Protein AF-A0A8S9YHV4-F1 (afdb_monomer_lite)

Organism: NCBI:txid59628

Secondary structure (DSSP, 8-state):
----TTSSSHHHHHHHHHHHHHHHHHHHHHHHHHHHHHHHHHHHHHHHHTTS----------------PPPPPP--TTS-----PPPPPP-----------PPPPP-------S------PPTTSS--HHHHHHHHHHHHHHHHHHHHHHHHHHHHHHHHHHHHHHHHHHHHHHHHHHHHHHHHHHHHHHHHHHHHHHHHHHHHHHHHHHHHHHHHHHHHHHHHHHHHHHHHHHHHHTT-S--HHHHHIIIIIHHHHHHHHHHHHHHHHHHHHHHHHHHHHHHHHHHHHHHHHHHHHHHHHHHHHHHHHHHHHHHHHHHHHHHHHHHHHHHHHHHHHHHHHHHHHHHHHHHHHHHHHHHHHHHHHHHHTTTTSSS-----

Radius of gyration: 116.45 Å; chains: 1; bounding box: 191×91×356 Å

Foldseek 3Di:
DDDDPPCPDPVNVVVVVVVLVVVLVVVLVVVLVVVVVVVVVVVVVVVVCVVVDDDDDDDDDDDDDDDDDDDDDDDPPPPDDDDPDDDDDDDDDDDDDDDDDDDPDPPDDDDDDDDDDDDDDDPPNPDDPVVVCVVVVCVVVVVVVVVVVVVVVVVSVVSSVVSVVVSVVVVVVVVVVVVVVVVVVVVVVVVVVVVVVVVVVVVVVVVVVVVVVVVVVVVCCVVVVVVVVVVVVVCVVVVVDDDPVVVCCVPVPPVVVVVVVVVVVVVVVVVVVVVVVVVVVVVVVVVVVVVVVVVVVVVVVCCVVVVVVVVVVVVVVVVVVVVVVVVVVVVVVVVVVVVVVVVVVVVVVVVVVVVVVVVVVVVVVVVVVVPPPVPDDDDD

Sequence (380 aa):
MTAASGEDGPAHYEAVSRRRYLQLTSRCAELRETMAKQRAATARKFTQDRRAGDMKGQLIGPGSSAFARSSVHVQTGLFLEELTEQIEQDDFATQTDYFLDRPPTPLYVPAKTGMDVETQIYENDLFDFELEVQPILEVLVGKTVEQALLEVMEEEELADLRCQQEVLQEIHNADLAEVARLEDRNRRYEEEKQRRRIQYEAAAKLAKETADKIAAKAFTKAYLSPLLKSTYQQLLERGYFYDSVEHDIEENFLEPLLEGVLDCMAQERRARILIDGLIREAVTLRHYEFRELGRSICENACLKQTVPVLRGEVAHYVIDRATRLALSRLELAASGTKEIRGVASAEIINDVMDEVALEVQAQKEAEEAAENAENTDEEF

Structure (mmCIF, N/CA/C/O backbone):
data_AF-A0A8S9YHV4-F1
#
_entry.id   AF-A0A8S9YHV4-F1
#
loop_
_atom_site.group_PDB
_atom_site.id
_atom_site.type_symbol
_atom_site.label_atom_id
_atom_site.label_alt_id
_atom_site.label_comp_id
_atom_site.label_asym_id
_atom_site.label_entity_id
_atom_site.label_seq_id
_atom_site.pdbx_PDB_ins_code
_atom_site.Cartn_x
_atom_site.Cartn_y
_atom_site.Cartn_z
_atom_site.occupancy
_atom_site.B_iso_or_equiv
_atom_site.auth_seq_id
_atom_site.auth_comp_id
_atom_site.auth_asym_id
_atom_site.auth_atom_id
_atom_site.pdbx_PDB_model_num
ATOM 1 N N . MET A 1 1 ? -57.788 4.871 74.706 1.00 37.06 1 MET A N 1
ATOM 2 C CA . MET A 1 1 ? -56.469 5.441 74.360 1.00 37.06 1 MET A CA 1
ATOM 3 C C . MET A 1 1 ? -56.584 6.019 72.961 1.00 37.06 1 MET A C 1
ATOM 5 O O . MET A 1 1 ? -56.855 5.275 72.034 1.00 37.06 1 MET A O 1
ATOM 9 N N . THR A 1 2 ? -56.542 7.342 72.834 1.00 40.59 2 THR A N 1
ATOM 10 C CA . THR A 1 2 ? -56.752 8.077 71.578 1.00 40.59 2 THR A CA 1
ATOM 11 C C . THR A 1 2 ? -55.443 8.152 70.794 1.00 40.59 2 THR A C 1
ATOM 13 O O . THR A 1 2 ? -54.511 8.818 71.244 1.00 40.59 2 THR A O 1
ATOM 16 N N . ALA A 1 3 ? -55.366 7.456 69.658 1.00 40.59 3 ALA A N 1
ATOM 17 C CA . ALA A 1 3 ? -54.259 7.570 68.712 1.00 40.59 3 ALA A CA 1
ATOM 18 C C . ALA A 1 3 ? -54.272 8.956 68.040 1.00 40.59 3 ALA A C 1
ATOM 20 O O . ALA A 1 3 ? -55.337 9.512 67.760 1.00 40.59 3 ALA A O 1
ATOM 21 N N . ALA A 1 4 ? -53.089 9.536 67.842 1.00 47.00 4 ALA A N 1
ATOM 22 C CA . ALA A 1 4 ? -52.909 10.863 67.267 1.00 47.00 4 ALA A CA 1
ATOM 23 C C . ALA A 1 4 ? -53.329 10.871 65.786 1.00 47.00 4 ALA A C 1
ATOM 25 O O . ALA A 1 4 ? -52.739 10.201 64.948 1.00 47.00 4 ALA A O 1
ATOM 26 N N . SER A 1 5 ? -54.349 11.662 65.463 1.00 53.75 5 SER A N 1
ATOM 27 C CA . SER A 1 5 ? -55.036 11.727 64.167 1.00 53.75 5 SER A CA 1
ATOM 28 C C . SER A 1 5 ? -54.259 12.482 63.071 1.00 53.75 5 SER A C 1
ATOM 30 O O . SER A 1 5 ? -54.819 13.357 62.408 1.00 53.75 5 SER A O 1
ATOM 32 N N . GLY A 1 6 ? -52.962 12.205 62.916 1.00 55.69 6 GLY A N 1
ATOM 33 C CA . GLY A 1 6 ? -52.086 12.869 61.939 1.00 55.69 6 GLY A CA 1
ATOM 34 C C . GLY A 1 6 ? -51.401 11.943 60.930 1.00 55.69 6 GLY A C 1
ATOM 35 O O . GLY A 1 6 ? -50.958 12.427 59.891 1.00 55.69 6 GLY A O 1
ATOM 36 N N . GLU A 1 7 ? -51.327 10.637 61.201 1.00 56.41 7 GLU A N 1
ATOM 37 C CA . GLU A 1 7 ? -50.493 9.693 60.432 1.00 56.41 7 GLU A CA 1
ATOM 38 C C . GLU A 1 7 ? -51.290 8.795 59.460 1.00 56.41 7 GLU A C 1
ATOM 40 O O . GLU A 1 7 ? -50.716 8.227 58.533 1.00 56.41 7 GLU A O 1
ATOM 45 N N . ASP A 1 8 ? -52.623 8.753 59.569 1.00 58.62 8 ASP A N 1
ATOM 46 C CA . ASP A 1 8 ? -53.464 7.771 58.855 1.00 58.62 8 ASP A CA 1
ATOM 47 C C . ASP A 1 8 ? -54.165 8.309 57.588 1.00 58.62 8 ASP A C 1
ATOM 49 O O . ASP A 1 8 ? -55.053 7.670 57.024 1.00 58.62 8 ASP A O 1
ATOM 53 N N . GLY A 1 9 ? -53.800 9.507 57.117 1.00 68.69 9 GLY A N 1
ATOM 54 C CA . GLY A 1 9 ? -54.418 10.124 55.936 1.00 68.69 9 GLY A CA 1
ATOM 55 C C . GLY A 1 9 ? -53.818 9.648 54.598 1.00 68.69 9 GLY A C 1
ATOM 56 O O . GLY A 1 9 ? -52.615 9.398 54.527 1.00 68.69 9 GLY A O 1
ATOM 57 N N . PRO A 1 10 ? -54.585 9.626 53.485 1.00 69.31 10 PRO A N 1
ATOM 58 C CA . PRO A 1 10 ? -54.074 9.260 52.152 1.00 69.31 10 PRO A CA 1
ATOM 59 C C . PRO A 1 10 ? -52.885 10.126 51.696 1.00 69.31 10 PRO A C 1
ATOM 61 O O . PRO A 1 10 ? -51.983 9.646 51.014 1.00 69.31 10 PRO A O 1
ATOM 64 N N . ALA A 1 11 ? -52.815 11.379 52.158 1.00 72.94 11 ALA A N 1
ATOM 65 C CA . ALA A 1 11 ? -51.679 12.268 51.919 1.00 72.94 11 ALA A CA 1
ATOM 66 C C . ALA A 1 11 ? -50.369 11.785 52.578 1.00 72.94 11 ALA A C 1
ATOM 68 O O . ALA A 1 11 ? -49.288 12.029 52.042 1.00 72.94 11 ALA A O 1
ATOM 69 N N . HIS A 1 12 ? -50.444 11.094 53.721 1.00 75.56 12 HIS A N 1
ATOM 70 C CA . HIS A 1 12 ? -49.275 10.520 54.388 1.00 75.56 12 HIS A CA 1
ATOM 71 C C . HIS A 1 12 ? -48.734 9.322 53.596 1.00 75.56 12 HIS A C 1
ATOM 73 O O . HIS A 1 12 ? -47.542 9.276 53.298 1.00 75.56 12 HIS A O 1
ATOM 79 N N . TYR A 1 13 ? -49.613 8.422 53.146 1.00 70.94 13 TYR A N 1
ATOM 80 C CA . TYR A 1 13 ? -49.236 7.293 52.288 1.00 70.94 13 TYR A CA 1
ATOM 81 C C . TYR A 1 13 ? -48.638 7.745 50.950 1.00 70.94 13 TYR A C 1
ATOM 83 O O . TYR A 1 13 ? -47.608 7.216 50.528 1.00 70.94 13 TYR A O 1
ATOM 91 N N . GLU A 1 14 ? -49.199 8.780 50.317 1.00 75.56 14 GLU A N 1
ATOM 92 C CA . GLU A 1 14 ? -48.593 9.384 49.125 1.00 75.56 14 GLU A CA 1
ATOM 93 C C . GLU A 1 14 ? -47.209 9.984 49.412 1.00 75.56 14 GLU A C 1
ATOM 95 O O . GLU A 1 14 ? -46.290 9.838 48.604 1.00 75.56 14 GLU A O 1
ATOM 100 N N . ALA A 1 15 ? -47.025 10.646 50.557 1.00 80.06 15 ALA A N 1
ATOM 101 C CA . ALA A 1 15 ? -45.735 11.217 50.936 1.00 80.06 15 ALA A CA 1
ATOM 102 C C . ALA A 1 15 ? -44.678 10.132 51.207 1.00 80.06 15 ALA A C 1
ATOM 104 O O . ALA A 1 15 ? -43.523 10.282 50.798 1.00 80.06 15 ALA A O 1
ATOM 105 N N . VAL A 1 16 ? -45.068 9.028 51.851 1.00 78.38 16 VAL A N 1
ATOM 106 C CA . VAL A 1 16 ? -44.212 7.857 52.088 1.00 78.38 16 VAL A CA 1
ATOM 107 C C . VAL A 1 16 ? -43.846 7.187 50.763 1.00 78.38 16 VAL A C 1
ATOM 109 O O . VAL A 1 16 ? -42.664 6.956 50.511 1.00 78.38 16 VAL A O 1
ATOM 112 N N . SER A 1 17 ? -44.820 6.967 49.877 1.00 75.56 17 SER A N 1
ATOM 113 C CA . SER A 1 17 ? -44.596 6.403 48.540 1.00 75.56 17 SER A CA 1
ATOM 114 C C . SER A 1 17 ? -43.649 7.272 47.702 1.00 75.56 17 SER A C 1
ATOM 116 O O . SER A 1 17 ? -42.672 6.772 47.145 1.00 75.56 17 SER A O 1
ATOM 118 N N . ARG A 1 18 ? -43.843 8.600 47.688 1.00 81.00 18 ARG A N 1
ATOM 119 C CA . ARG A 1 18 ? -42.929 9.527 46.995 1.00 81.00 18 ARG A CA 1
ATOM 120 C C . ARG A 1 18 ? -41.521 9.499 47.575 1.00 81.00 18 ARG A C 1
ATOM 122 O O . ARG A 1 18 ? -40.559 9.503 46.811 1.00 81.00 18 ARG A O 1
ATOM 129 N N . ARG A 1 19 ? -41.372 9.468 48.904 1.00 82.62 19 ARG A N 1
ATOM 130 C CA . ARG A 1 19 ? -40.050 9.335 49.542 1.00 82.62 19 ARG A CA 1
ATOM 131 C C . ARG A 1 19 ? -39.371 8.024 49.153 1.00 82.62 19 ARG A C 1
ATOM 133 O O . ARG A 1 19 ? -38.188 8.059 48.833 1.00 82.62 19 ARG A O 1
ATOM 140 N N . ARG A 1 20 ? -40.109 6.911 49.111 1.00 75.94 20 ARG A N 1
ATOM 141 C CA . ARG A 1 20 ? -39.585 5.613 48.655 1.00 75.94 20 ARG A CA 1
ATOM 142 C C . ARG A 1 20 ? -39.147 5.656 47.194 1.00 75.94 20 ARG A C 1
ATOM 144 O O . ARG A 1 20 ? -38.034 5.248 46.888 1.00 75.94 20 ARG A O 1
ATOM 151 N N . TYR A 1 21 ? -39.947 6.242 46.303 1.00 78.62 21 TYR A N 1
ATOM 152 C CA . TYR A 1 21 ? -39.560 6.410 44.898 1.00 78.62 21 TYR A CA 1
ATOM 153 C C . TYR A 1 21 ? -38.288 7.262 44.742 1.00 78.62 21 TYR A C 1
ATOM 155 O O . TYR A 1 21 ? -37.402 6.943 43.947 1.00 78.62 21 TYR A O 1
ATOM 163 N N . LEU A 1 22 ? -38.150 8.326 45.538 1.00 84.56 22 LEU A N 1
ATOM 164 C CA . LEU A 1 22 ? -36.938 9.151 45.566 1.00 84.56 22 LEU A CA 1
ATOM 165 C C . LEU A 1 22 ? -35.710 8.379 46.079 1.00 84.56 22 LEU A C 1
ATOM 167 O O . LEU A 1 22 ? -34.613 8.576 45.565 1.00 84.56 22 LEU A O 1
ATOM 171 N N . GLN A 1 23 ? -35.883 7.480 47.049 1.00 83.62 23 GLN A N 1
ATOM 172 C CA . GLN A 1 23 ? -34.806 6.608 47.535 1.00 83.62 23 GLN A CA 1
ATOM 173 C C . GLN A 1 23 ? -34.404 5.553 46.497 1.00 83.62 23 GLN A C 1
ATOM 175 O O . GLN A 1 23 ? -33.216 5.346 46.261 1.00 83.62 23 GLN A O 1
ATOM 180 N N . LEU A 1 24 ? -35.374 4.923 45.827 1.00 79.75 24 LEU A N 1
ATOM 181 C CA . LEU A 1 24 ? -35.107 3.945 44.768 1.00 79.75 24 LEU A CA 1
ATOM 182 C C . LEU A 1 24 ? -34.331 4.598 43.613 1.00 79.75 24 LEU A C 1
ATOM 184 O O . LEU A 1 24 ? -33.302 4.098 43.157 1.00 79.75 24 LEU A O 1
ATOM 188 N N . THR A 1 25 ? -34.777 5.782 43.190 1.00 81.50 25 THR A N 1
ATOM 189 C CA . THR A 1 25 ? -34.110 6.555 42.135 1.00 81.50 25 THR A CA 1
ATOM 190 C C . THR A 1 25 ? -32.723 7.047 42.554 1.00 81.50 25 THR A C 1
ATOM 192 O O . THR A 1 25 ? -31.808 7.005 41.726 1.00 81.50 25 THR A O 1
ATOM 195 N N . SER A 1 26 ? -32.514 7.439 43.819 1.00 86.31 26 SER A N 1
ATOM 196 C CA . SER A 1 26 ? -31.176 7.797 44.314 1.00 86.31 26 SER A CA 1
ATOM 197 C C . SER A 1 26 ? -30.235 6.593 44.314 1.00 86.31 26 SER A C 1
ATOM 199 O O . SER A 1 26 ? -29.110 6.703 43.829 1.00 86.31 26 SER A O 1
ATOM 201 N N . ARG A 1 27 ? -30.703 5.420 44.755 1.00 82.25 27 ARG A N 1
ATOM 202 C CA . ARG A 1 27 ? -29.920 4.175 44.758 1.00 82.25 27 ARG A CA 1
ATOM 203 C C . ARG A 1 27 ? -29.513 3.759 43.344 1.00 82.25 27 ARG A C 1
ATOM 205 O O . ARG A 1 27 ? -28.368 3.375 43.105 1.00 82.25 27 ARG A O 1
ATOM 212 N N . CYS A 1 28 ? -30.413 3.911 42.376 1.00 80.25 28 CYS A N 1
ATOM 213 C CA . CYS A 1 28 ? -30.104 3.653 40.971 1.00 80.25 28 CYS A CA 1
ATOM 214 C C . CYS A 1 28 ? -29.143 4.695 40.372 1.00 80.25 28 CYS A C 1
ATOM 216 O O . CYS A 1 28 ? -28.328 4.357 39.512 1.00 80.25 28 CYS A O 1
ATOM 218 N N . ALA A 1 29 ? -29.159 5.946 40.843 1.00 84.31 29 ALA A N 1
ATOM 219 C CA . ALA A 1 29 ? -28.151 6.943 40.477 1.00 84.31 29 ALA A CA 1
ATOM 220 C C . ALA A 1 29 ? -26.760 6.612 41.059 1.00 84.31 29 ALA A C 1
ATOM 222 O O . ALA A 1 29 ? -25.761 6.684 40.342 1.00 84.31 29 ALA A O 1
ATOM 223 N N . GLU A 1 30 ? -26.684 6.169 42.314 1.00 87.50 30 GLU A N 1
ATOM 224 C CA . GLU A 1 30 ? -25.432 5.720 42.941 1.00 87.50 30 GLU A CA 1
ATOM 225 C C . GLU A 1 30 ? -24.829 4.505 42.218 1.00 87.50 30 GLU A C 1
ATOM 227 O O . GLU A 1 30 ? -23.618 4.444 41.978 1.00 87.50 30 GLU A O 1
ATOM 232 N N . LEU A 1 31 ? -25.666 3.556 41.790 1.00 83.56 31 LEU A N 1
ATOM 233 C CA . LEU A 1 31 ? -25.238 2.424 40.964 1.00 83.56 31 LEU A CA 1
ATOM 234 C C . LEU A 1 31 ? -24.649 2.879 39.622 1.00 83.56 31 LEU A C 1
ATOM 236 O O . LEU A 1 31 ? -23.578 2.410 39.232 1.00 83.56 31 LEU A O 1
ATOM 240 N N . ARG A 1 32 ? -25.277 3.850 38.946 1.00 84.06 32 ARG A N 1
ATOM 241 C CA . ARG A 1 32 ? -24.715 4.450 37.722 1.00 84.06 32 ARG A CA 1
ATOM 242 C C . ARG A 1 32 ? -23.337 5.064 37.983 1.00 84.06 32 ARG A C 1
ATOM 244 O O . ARG A 1 32 ? -22.405 4.823 37.215 1.00 84.06 32 ARG A O 1
ATOM 251 N N . GLU A 1 33 ? -23.168 5.806 39.078 1.00 88.06 33 GLU A N 1
ATOM 252 C CA . GLU A 1 33 ? -21.877 6.408 39.427 1.00 88.06 33 GLU A CA 1
ATOM 253 C C . GLU A 1 33 ? -20.790 5.382 39.759 1.00 88.06 33 GLU A C 1
ATOM 255 O O . GLU A 1 33 ? -19.642 5.529 39.333 1.00 88.06 33 GLU A O 1
ATOM 260 N N . THR A 1 34 ? -21.115 4.362 40.553 1.00 88.38 34 THR A N 1
ATOM 261 C CA . THR A 1 34 ? -20.151 3.322 40.941 1.00 88.38 34 THR A CA 1
ATOM 262 C C . THR A 1 34 ? -19.684 2.536 39.720 1.00 88.38 34 THR A C 1
ATOM 264 O O . THR A 1 34 ? -18.475 2.369 39.532 1.00 88.38 34 THR A O 1
ATOM 267 N N . MET A 1 35 ? -20.604 2.163 38.828 1.00 84.94 35 MET A N 1
ATOM 268 C CA . MET A 1 35 ? -20.277 1.511 37.559 1.00 84.94 35 MET A CA 1
ATOM 269 C C . MET A 1 35 ? -19.460 2.428 36.642 1.00 84.94 35 MET A C 1
ATOM 271 O O . MET A 1 35 ? -18.475 1.984 36.050 1.00 84.94 35 MET A O 1
ATOM 275 N N . ALA A 1 36 ? -19.776 3.726 36.576 1.00 85.75 36 ALA A N 1
ATOM 276 C CA . ALA A 1 36 ? -18.974 4.707 35.842 1.00 85.75 36 ALA A CA 1
ATOM 277 C C . ALA A 1 36 ? -17.538 4.824 36.390 1.00 85.75 36 ALA A C 1
ATOM 279 O O . ALA A 1 36 ? -16.573 4.836 35.620 1.00 85.75 36 ALA A O 1
ATOM 280 N N . LYS A 1 37 ? -17.365 4.839 37.718 1.00 88.94 37 LYS A N 1
ATOM 281 C CA . LYS A 1 37 ? -16.044 4.849 38.374 1.00 88.94 37 LYS A CA 1
ATOM 282 C C . LYS A 1 37 ? -15.258 3.569 38.064 1.00 88.94 37 LYS A C 1
ATOM 284 O O . LYS A 1 37 ? -14.069 3.651 37.749 1.00 88.94 37 LYS A O 1
ATOM 289 N N . GLN A 1 38 ? -15.907 2.403 38.083 1.00 86.00 38 GLN A N 1
ATOM 290 C CA . GLN A 1 38 ? -15.281 1.127 37.711 1.00 86.00 38 GLN A CA 1
ATOM 291 C C . GLN A 1 38 ? -14.858 1.092 36.233 1.00 86.00 38 GLN A C 1
ATOM 293 O O . GLN A 1 38 ? -13.750 0.648 35.924 1.00 86.00 38 GLN A O 1
ATOM 298 N N . ARG A 1 39 ? -15.679 1.620 35.319 1.00 81.38 39 ARG A N 1
ATOM 299 C CA . ARG A 1 39 ? -15.342 1.776 33.888 1.00 81.38 39 ARG A CA 1
ATOM 300 C C . ARG A 1 39 ? -14.146 2.692 33.677 1.00 81.38 39 ARG A C 1
ATOM 302 O O . ARG A 1 39 ? -13.217 2.352 32.954 1.00 81.38 39 ARG A O 1
ATOM 309 N N . ALA A 1 40 ? -14.118 3.832 34.362 1.00 84.75 40 ALA A N 1
ATOM 310 C CA . ALA A 1 40 ? -12.981 4.741 34.295 1.00 84.75 40 ALA A CA 1
ATOM 311 C C . ALA A 1 40 ? -11.696 4.080 34.826 1.00 84.75 40 ALA A C 1
ATOM 313 O O . ALA A 1 40 ? -10.621 4.264 34.255 1.00 84.75 40 ALA A O 1
ATOM 314 N N . ALA A 1 41 ? -11.789 3.282 35.894 1.00 87.19 41 ALA A N 1
ATOM 315 C CA . ALA A 1 41 ? -10.652 2.547 36.441 1.00 87.19 41 ALA A CA 1
ATOM 316 C C . ALA A 1 41 ? -10.161 1.429 35.504 1.00 87.19 41 ALA A C 1
ATOM 318 O O . ALA A 1 41 ? -8.954 1.287 35.309 1.00 87.19 41 ALA A O 1
ATOM 319 N N . THR A 1 42 ? -11.068 0.659 34.899 1.00 83.12 42 THR A N 1
ATOM 320 C CA . THR A 1 42 ? -10.721 -0.394 33.928 1.00 83.12 42 THR A CA 1
ATOM 321 C C . THR A 1 42 ? -10.127 0.198 32.653 1.00 83.12 42 THR A C 1
ATOM 323 O O . THR A 1 42 ? -9.063 -0.249 32.233 1.00 83.12 42 THR A O 1
ATOM 326 N N . ALA A 1 43 ? -10.704 1.272 32.105 1.00 80.44 43 ALA A N 1
ATOM 327 C CA . ALA A 1 43 ? -10.128 2.005 30.977 1.00 80.44 43 ALA A CA 1
ATOM 328 C C . ALA A 1 43 ? -8.699 2.495 31.278 1.00 80.44 43 ALA A C 1
ATOM 330 O O . ALA A 1 43 ? -7.795 2.325 30.457 1.00 80.44 43 ALA A O 1
ATOM 331 N N . ARG A 1 44 ? -8.454 3.029 32.485 1.00 82.62 44 ARG A N 1
ATOM 332 C CA . ARG A 1 44 ? -7.103 3.418 32.932 1.00 82.62 44 ARG A CA 1
ATOM 333 C C . ARG A 1 44 ? -6.151 2.222 32.992 1.00 82.62 44 ARG A C 1
ATOM 335 O O . ARG A 1 44 ? -5.034 2.339 32.489 1.00 82.62 44 ARG A O 1
ATOM 342 N N . LYS A 1 45 ? -6.584 1.076 33.527 1.00 81.38 45 LYS A N 1
ATOM 343 C CA . LYS A 1 45 ? -5.776 -0.156 33.533 1.00 81.38 45 LYS A CA 1
ATOM 344 C C . LYS A 1 45 ? -5.422 -0.608 32.118 1.00 81.38 45 LYS A C 1
ATOM 346 O O . LYS A 1 45 ? -4.245 -0.757 31.836 1.00 81.38 45 LYS A O 1
ATOM 351 N N . PHE A 1 46 ? -6.379 -0.667 31.189 1.00 71.75 46 PHE A N 1
ATOM 352 C CA . PHE A 1 46 ? -6.093 -1.019 29.790 1.00 71.75 46 PHE A CA 1
ATOM 353 C C . PHE A 1 46 ? -5.088 -0.064 29.125 1.00 71.75 46 PHE A C 1
ATOM 355 O O . PHE A 1 46 ? -4.229 -0.495 28.353 1.00 71.75 46 PHE A O 1
ATOM 362 N N . THR A 1 47 ? -5.139 1.237 29.434 1.00 69.12 47 THR A N 1
ATOM 363 C CA . THR A 1 47 ? -4.121 2.183 28.940 1.00 69.12 47 THR A CA 1
ATOM 364 C C . THR A 1 47 ? -2.746 1.987 29.583 1.00 69.12 47 THR A C 1
ATOM 366 O O . THR A 1 47 ? -1.733 2.274 28.943 1.00 69.12 47 THR A O 1
ATOM 369 N N . GLN A 1 48 ? -2.700 1.495 30.823 1.00 70.56 48 GLN A N 1
ATOM 370 C CA . GLN A 1 48 ?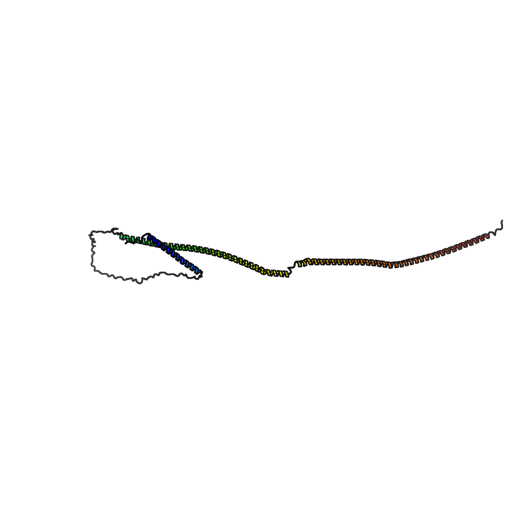 -1.473 1.194 31.555 1.00 70.56 48 GLN A CA 1
ATOM 371 C C . GLN A 1 48 ? -0.858 -0.138 31.103 1.00 70.56 48 GLN A C 1
ATOM 373 O O . GLN A 1 48 ? 0.349 -0.191 30.886 1.00 70.56 48 GLN A O 1
ATOM 378 N N . ASP A 1 49 ? -1.671 -1.162 30.851 1.00 61.06 49 ASP A N 1
ATOM 379 C CA . ASP A 1 49 ? -1.237 -2.477 30.366 1.00 61.06 49 ASP A CA 1
ATOM 380 C C . ASP A 1 49 ? -0.712 -2.397 28.923 1.00 61.06 49 ASP A C 1
ATOM 382 O O . ASP A 1 49 ? 0.289 -3.018 28.586 1.00 61.06 49 ASP A O 1
ATOM 386 N N . ARG A 1 50 ? -1.247 -1.498 28.078 1.00 58.16 50 ARG A N 1
ATOM 387 C CA . ARG A 1 50 ? -0.606 -1.174 26.783 1.00 58.16 50 ARG A CA 1
ATOM 388 C C . ARG A 1 50 ? 0.813 -0.603 26.918 1.00 58.16 50 ARG A C 1
ATOM 390 O O . ARG A 1 50 ? 1.540 -0.581 25.927 1.00 58.16 50 ARG A O 1
ATOM 397 N N . ARG A 1 51 ? 1.192 -0.089 28.094 1.00 56.44 51 ARG A N 1
ATOM 398 C CA . ARG A 1 51 ? 2.544 0.419 28.390 1.00 56.44 51 ARG A CA 1
ATOM 399 C C . ARG A 1 51 ? 3.404 -0.594 29.148 1.00 56.44 51 ARG A C 1
ATOM 401 O O . ARG A 1 51 ? 4.624 -0.488 29.087 1.00 56.44 51 ARG A O 1
ATOM 408 N N . ALA A 1 52 ? 2.793 -1.554 29.834 1.00 51.47 52 ALA A N 1
ATOM 409 C CA . ALA A 1 52 ? 3.460 -2.601 30.593 1.00 51.47 52 ALA A CA 1
ATOM 410 C C . ALA A 1 52 ? 3.239 -3.946 29.887 1.00 51.47 52 ALA A C 1
ATOM 412 O O . ALA A 1 52 ? 2.245 -4.618 30.131 1.00 51.47 52 ALA A O 1
ATOM 413 N N . GLY A 1 53 ? 4.147 -4.308 28.976 1.00 47.31 53 GLY A N 1
ATOM 414 C CA . GLY A 1 53 ? 4.089 -5.579 28.249 1.00 47.31 53 GLY A CA 1
ATOM 415 C C . GLY A 1 53 ? 3.917 -6.801 29.165 1.00 47.31 53 GLY A C 1
ATOM 416 O O . GLY A 1 53 ? 4.423 -6.825 30.288 1.00 47.31 53 GLY A O 1
ATOM 417 N N . ASP A 1 54 ? 3.191 -7.794 28.646 1.00 45.00 54 ASP A N 1
ATOM 418 C CA . ASP A 1 54 ? 2.779 -9.052 29.281 1.00 45.00 54 ASP A CA 1
ATOM 419 C C . ASP A 1 54 ? 3.851 -9.711 30.164 1.00 45.00 54 ASP A C 1
ATOM 421 O O . ASP A 1 54 ? 4.840 -10.252 29.676 1.00 45.00 54 ASP A O 1
ATOM 425 N N . MET A 1 55 ? 3.606 -9.735 31.478 1.00 45.53 55 MET A N 1
ATOM 426 C CA . MET A 1 55 ? 4.402 -10.477 32.468 1.00 45.53 55 MET A CA 1
ATOM 427 C C . MET A 1 55 ? 3.526 -11.076 33.584 1.00 45.53 55 MET A C 1
ATOM 429 O O . MET A 1 55 ? 3.899 -11.022 34.753 1.00 45.53 55 MET A O 1
ATOM 433 N N . LYS A 1 56 ? 2.343 -11.633 33.280 1.00 47.81 56 LYS A N 1
ATOM 434 C CA . LYS A 1 56 ? 1.547 -12.382 34.281 1.00 47.81 56 LYS A CA 1
ATOM 435 C C . LYS A 1 56 ? 0.833 -13.604 33.698 1.00 47.81 56 LYS A C 1
ATOM 437 O O . LYS A 1 56 ? -0.387 -13.646 33.598 1.00 47.81 56 LYS A O 1
ATOM 442 N N . GLY A 1 57 ? 1.625 -14.623 33.374 1.00 42.28 57 GLY A N 1
ATOM 443 C CA . GLY A 1 57 ? 1.197 -16.021 33.444 1.00 42.28 57 GLY A CA 1
ATOM 444 C C . GLY A 1 57 ? 1.565 -16.610 34.811 1.00 42.28 57 GLY A C 1
ATOM 445 O O . GLY A 1 57 ? 2.557 -16.200 35.402 1.00 42.28 57 GLY A O 1
ATOM 446 N N . GLN A 1 58 ? 0.758 -17.560 35.288 1.00 45.84 58 GLN A N 1
ATOM 447 C CA . GLN A 1 58 ? 0.851 -18.283 36.567 1.00 45.84 58 GLN A CA 1
ATOM 448 C C . GLN A 1 58 ? 0.478 -17.504 37.842 1.00 45.84 58 GLN A C 1
ATOM 450 O O . GLN A 1 58 ? 1.320 -16.900 38.494 1.00 45.84 58 GLN A O 1
ATOM 455 N N . LEU A 1 59 ? -0.780 -17.653 38.275 1.00 41.06 59 LEU A N 1
ATOM 456 C CA . LEU A 1 59 ? -1.103 -18.380 39.516 1.00 41.06 59 LEU A CA 1
ATOM 457 C C . LEU A 1 59 ? -2.631 -18.532 39.647 1.00 41.06 59 LEU A C 1
ATOM 459 O O . LEU A 1 59 ? -3.300 -17.680 40.219 1.00 41.06 59 LEU A O 1
ATOM 463 N N . ILE A 1 60 ? -3.189 -19.625 39.121 1.00 37.28 60 ILE A N 1
ATOM 464 C CA . ILE A 1 60 ? -4.491 -20.147 39.562 1.00 37.28 60 ILE A CA 1
ATOM 465 C C . ILE A 1 60 ? -4.358 -21.670 39.598 1.00 37.28 60 ILE A C 1
ATOM 467 O O . ILE A 1 60 ? -4.457 -22.341 38.576 1.00 37.28 60 ILE A O 1
ATOM 471 N N . GLY A 1 61 ? -4.064 -22.201 40.783 1.00 37.09 61 GLY A N 1
ATOM 472 C CA . GLY A 1 61 ? -4.284 -23.602 41.127 1.00 37.09 61 GLY A CA 1
ATOM 473 C C . GLY A 1 61 ? -5.467 -23.677 42.099 1.00 37.09 61 GLY A C 1
ATOM 474 O O . GLY A 1 61 ? -5.547 -22.830 42.992 1.00 37.09 61 GLY A O 1
ATOM 475 N N . PRO A 1 62 ? -6.402 -24.630 41.942 1.00 41.34 62 PRO A N 1
ATOM 476 C CA . PRO A 1 62 ? -7.568 -24.748 42.803 1.00 41.34 62 PRO A CA 1
ATOM 477 C C . PRO A 1 62 ? -7.158 -25.413 44.120 1.00 41.34 62 PRO A C 1
ATOM 479 O O . PRO A 1 62 ? -6.685 -26.546 44.142 1.00 41.34 62 PRO A O 1
ATOM 482 N N . GLY A 1 63 ? -7.333 -24.699 45.225 1.00 39.78 63 GLY A N 1
ATOM 483 C CA . GLY A 1 63 ? -6.994 -25.197 46.552 1.00 39.78 63 GLY A CA 1
ATOM 484 C C . GLY A 1 63 ? -7.717 -24.415 47.634 1.00 39.78 63 GLY A C 1
ATOM 485 O O . GLY A 1 63 ? -7.086 -23.716 48.415 1.00 39.78 63 GLY A O 1
ATOM 486 N N . SER A 1 64 ? -9.045 -24.506 47.665 1.00 38.53 64 SER A N 1
ATOM 487 C CA . SER A 1 64 ? -9.830 -24.086 48.825 1.00 38.53 64 SER A CA 1
ATOM 488 C C . SER A 1 64 ? -10.854 -25.167 49.129 1.00 38.53 64 SER A C 1
ATOM 490 O O . SER A 1 64 ? -11.871 -25.294 48.455 1.00 38.53 64 SER A O 1
ATOM 492 N N . SER A 1 65 ? -10.530 -25.988 50.122 1.00 40.75 65 SER A N 1
ATOM 493 C CA . SER A 1 65 ? -11.436 -26.937 50.758 1.00 40.75 65 SER A CA 1
ATOM 494 C C . SER A 1 65 ? -11.474 -26.560 52.233 1.00 40.75 65 SER A C 1
ATOM 496 O O . SER A 1 65 ? -10.718 -27.092 53.046 1.00 40.75 65 SER A O 1
ATOM 498 N N . ALA A 1 66 ? -12.327 -25.598 52.566 1.00 44.72 66 ALA A N 1
ATOM 499 C CA . ALA A 1 66 ? -12.741 -25.348 53.935 1.00 44.72 66 ALA A CA 1
ATOM 500 C C . ALA A 1 66 ? -14.193 -25.818 54.076 1.00 44.72 66 ALA A C 1
ATOM 502 O O . ALA A 1 66 ? -15.017 -25.506 53.222 1.00 44.72 66 ALA A O 1
ATOM 503 N N . PHE A 1 67 ? -14.461 -26.531 55.175 1.00 45.38 67 PHE A N 1
ATOM 504 C CA . PHE A 1 67 ? -15.747 -27.061 55.653 1.00 45.38 67 PHE A CA 1
ATOM 505 C C . PHE A 1 67 ? -16.121 -28.492 55.236 1.00 45.38 67 PHE A C 1
ATOM 507 O O . PHE A 1 67 ? -16.960 -28.724 54.374 1.00 45.38 67 PHE A O 1
ATOM 514 N N . ALA A 1 68 ? -15.609 -29.457 56.006 1.00 41.22 68 ALA A N 1
ATOM 515 C CA . ALA A 1 68 ? -16.335 -30.683 56.327 1.00 41.22 68 ALA A CA 1
ATOM 516 C C . ALA A 1 68 ? -16.372 -30.835 57.858 1.00 41.22 68 ALA A C 1
ATOM 518 O O . ALA A 1 68 ? -15.333 -30.838 58.516 1.00 41.22 68 ALA A O 1
ATOM 519 N N . ARG A 1 69 ? -17.580 -30.884 58.431 1.00 47.72 69 ARG A N 1
ATOM 520 C CA . ARG A 1 69 ? -17.824 -31.119 59.862 1.00 47.72 69 ARG A CA 1
ATOM 521 C C . ARG A 1 69 ? -17.620 -32.608 60.157 1.00 47.72 69 ARG A C 1
ATOM 523 O O . ARG A 1 69 ? -18.268 -33.432 59.521 1.00 47.72 69 ARG A O 1
ATOM 530 N N . SER A 1 70 ? -16.764 -32.951 61.118 1.00 47.84 70 SER A N 1
ATOM 531 C CA . SER A 1 70 ? -16.642 -34.316 61.641 1.00 47.84 70 SER A CA 1
ATOM 532 C C . SER A 1 70 ? -17.489 -34.478 62.909 1.00 47.84 70 SER A C 1
ATOM 534 O O . SER A 1 70 ? -17.351 -33.724 63.870 1.00 47.84 70 SER A O 1
ATOM 536 N N . SER A 1 71 ? -18.392 -35.460 62.914 1.00 49.03 71 SER A N 1
ATOM 537 C CA . SER A 1 71 ? -19.127 -35.907 64.101 1.00 49.03 71 SER A CA 1
ATOM 538 C C . SER A 1 71 ? -18.337 -37.016 64.795 1.00 49.03 71 SER A C 1
ATOM 540 O O . SER A 1 71 ? -18.077 -38.057 64.193 1.00 49.03 71 SER A O 1
ATOM 542 N N . VAL A 1 72 ? -17.952 -36.803 66.052 1.00 55.94 72 VAL A N 1
ATOM 543 C CA . VAL A 1 72 ? -17.285 -37.814 66.884 1.00 55.94 72 VAL A CA 1
ATOM 544 C C . VAL A 1 72 ? -18.349 -38.669 67.575 1.00 55.94 72 VAL A C 1
ATOM 546 O O . VAL A 1 72 ? -19.248 -38.132 68.218 1.00 55.94 72 VAL A O 1
ATOM 549 N N . HIS A 1 73 ? -18.253 -39.993 67.450 1.00 52.38 73 HIS A N 1
ATOM 550 C CA . HIS A 1 73 ? -19.105 -40.936 68.176 1.00 52.38 73 HIS A CA 1
ATOM 551 C C . HIS A 1 73 ? -18.620 -41.052 69.630 1.00 52.38 73 HIS A C 1
ATOM 553 O O . HIS A 1 73 ? -17.460 -41.383 69.873 1.00 52.38 73 HIS A O 1
ATOM 559 N N . VAL A 1 74 ? -19.499 -40.780 70.598 1.00 59.44 74 VAL A N 1
ATOM 560 C CA . VAL A 1 74 ? -19.230 -40.994 72.029 1.00 59.44 74 VAL A CA 1
ATOM 561 C C . VAL A 1 74 ? -19.590 -42.441 72.376 1.00 59.44 74 VAL A C 1
ATOM 563 O O . VAL A 1 74 ? -20.718 -42.874 72.151 1.00 59.44 74 VAL A O 1
ATOM 566 N N . GLN A 1 75 ? -18.621 -43.200 72.889 1.00 52.28 75 GLN A N 1
ATOM 567 C CA . GLN A 1 75 ? -18.776 -44.603 73.283 1.00 52.28 75 GLN A CA 1
ATOM 568 C C . GLN A 1 75 ? -19.461 -44.683 74.661 1.00 52.28 75 GLN A C 1
ATOM 570 O O . GLN A 1 75 ? -18.835 -44.394 75.677 1.00 52.28 75 GLN A O 1
ATOM 575 N N . THR A 1 76 ? -20.732 -45.088 74.719 1.00 58.53 76 THR A N 1
ATOM 576 C CA . THR A 1 76 ? -21.525 -45.194 75.966 1.00 58.53 76 THR A CA 1
ATOM 577 C C . THR A 1 76 ? -21.488 -46.575 76.639 1.00 58.53 76 THR A C 1
ATOM 579 O O . THR A 1 76 ? -22.182 -46.795 77.624 1.00 58.53 76 THR A O 1
ATOM 582 N N . GLY A 1 77 ? -20.656 -47.511 76.172 1.00 61.19 77 GLY A N 1
ATOM 583 C CA . GLY A 1 77 ? -20.622 -48.888 76.696 1.00 61.19 77 GLY A CA 1
ATOM 584 C C . GLY A 1 77 ? -19.922 -49.086 78.049 1.00 61.19 77 GLY A C 1
ATOM 585 O O . GLY A 1 77 ? -19.942 -50.190 78.573 1.00 61.19 77 GLY A O 1
ATOM 586 N N . LEU A 1 78 ? -19.281 -48.053 78.606 1.00 58.47 78 LEU A N 1
ATOM 587 C CA . LEU A 1 78 ? -18.453 -48.164 79.819 1.00 58.47 78 LEU A CA 1
ATOM 588 C C . LEU A 1 78 ? -19.217 -47.957 81.142 1.00 58.47 78 LEU A C 1
ATOM 590 O O . LEU A 1 78 ? -18.602 -48.071 82.196 1.00 58.47 78 LEU A O 1
ATOM 594 N N . PHE A 1 79 ? -20.524 -47.667 81.107 1.00 54.69 79 PHE A N 1
ATOM 595 C CA . PHE A 1 79 ? -21.306 -47.302 82.303 1.00 54.69 79 PHE A CA 1
ATOM 596 C C . PHE A 1 79 ? -22.632 -48.069 82.465 1.00 54.69 79 PHE A C 1
ATOM 598 O O . PHE A 1 79 ? -23.555 -47.561 83.097 1.00 54.69 79 PHE A O 1
ATOM 605 N N . LEU A 1 80 ? -22.758 -49.272 81.898 1.00 58.06 80 LEU A N 1
ATOM 606 C CA . LEU A 1 80 ? -23.927 -50.133 82.111 1.00 58.06 80 LEU A CA 1
ATOM 607 C C . LEU A 1 80 ? -23.533 -51.333 82.982 1.00 58.06 80 LEU A C 1
ATOM 609 O O . LEU A 1 80 ? -22.842 -52.233 82.515 1.00 58.06 80 LEU A O 1
ATOM 613 N N . GLU A 1 81 ? -23.975 -51.330 84.241 1.00 57.47 81 GLU A N 1
ATOM 614 C CA . GLU A 1 81 ? -23.981 -52.503 85.123 1.00 57.47 81 GLU A CA 1
ATOM 615 C C . GLU A 1 81 ? -25.390 -53.112 85.134 1.00 57.47 81 GLU A C 1
ATOM 617 O O . GLU A 1 81 ? -26.357 -52.453 85.517 1.00 57.47 81 GLU A O 1
ATOM 622 N N . GLU A 1 82 ? -25.515 -54.372 84.714 1.00 63.91 82 GLU A N 1
ATOM 623 C CA . GLU A 1 82 ? -26.741 -55.156 84.888 1.00 63.91 82 GLU A CA 1
ATOM 624 C C . GLU A 1 82 ? -26.738 -55.803 86.281 1.00 63.91 82 GLU A C 1
ATOM 626 O O . GLU A 1 82 ? -25.935 -56.693 86.571 1.00 63.91 82 GLU A O 1
ATOM 631 N N . LEU A 1 83 ? -27.645 -55.358 87.156 1.00 60.00 83 LEU A N 1
ATOM 632 C CA . LEU A 1 83 ? -27.864 -55.966 88.469 1.00 60.00 83 LEU A CA 1
ATOM 633 C C . LEU A 1 83 ? -28.550 -57.330 88.286 1.00 60.00 83 LEU A C 1
ATOM 635 O O . LEU A 1 83 ? -29.709 -57.403 87.885 1.00 60.00 83 LEU A O 1
ATOM 639 N N . THR A 1 84 ? -27.822 -58.410 88.571 1.00 56.09 84 THR A N 1
ATOM 640 C CA . THR A 1 84 ? -28.261 -59.815 88.421 1.00 56.09 84 THR A CA 1
ATOM 641 C C . THR A 1 84 ? -28.637 -60.478 89.750 1.00 56.09 84 THR A C 1
ATOM 643 O O . THR A 1 84 ? -28.697 -61.703 89.848 1.00 56.09 84 THR A O 1
ATOM 646 N N . GLU A 1 85 ? -28.912 -59.688 90.788 1.00 61.31 85 GLU A N 1
ATOM 647 C CA . GLU A 1 85 ? -29.220 -60.210 92.118 1.00 61.31 85 GLU A CA 1
ATOM 648 C C . GLU A 1 85 ? -30.715 -60.548 92.244 1.00 61.31 85 GLU A C 1
ATOM 650 O O . GLU A 1 85 ? -31.5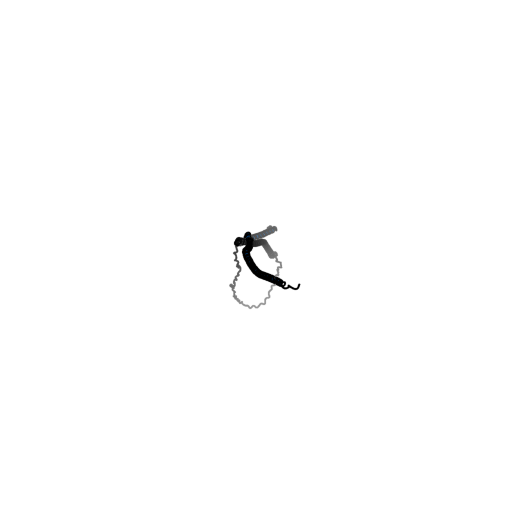88 -59.689 92.110 1.00 61.31 85 GLU A O 1
ATOM 655 N N . GLN A 1 86 ? -31.021 -61.829 92.464 1.00 64.31 86 GLN A N 1
ATOM 656 C CA . GLN A 1 86 ? -32.370 -62.288 92.794 1.00 64.31 86 GLN A CA 1
ATOM 657 C C . GLN A 1 86 ? -32.654 -61.991 94.271 1.00 64.31 86 GLN A C 1
ATOM 659 O O . GLN A 1 86 ? -31.908 -62.422 95.144 1.00 64.31 86 GLN A O 1
ATOM 664 N N . ILE A 1 87 ? -33.738 -61.261 94.538 1.00 57.16 87 ILE A N 1
ATOM 665 C CA . ILE A 1 87 ? -34.186 -60.915 95.893 1.00 57.16 87 ILE A CA 1
ATOM 666 C C . ILE A 1 87 ? -34.752 -62.174 96.568 1.00 57.16 87 ILE A C 1
ATOM 668 O O . ILE A 1 87 ? -35.631 -62.829 96.002 1.00 57.16 87 ILE A O 1
ATOM 672 N N . GLU A 1 88 ? -34.270 -62.496 97.769 1.00 62.12 88 GLU A N 1
ATOM 673 C CA . GLU A 1 88 ? -34.802 -63.584 98.597 1.00 62.12 88 GLU A CA 1
ATOM 674 C C . GLU A 1 88 ? -36.264 -63.306 98.990 1.00 62.12 88 GLU A C 1
ATOM 676 O O . GLU A 1 88 ? -36.613 -62.213 99.438 1.00 62.12 88 GLU A O 1
ATOM 681 N N . GLN A 1 89 ? -37.132 -64.301 98.793 1.00 49.62 89 GLN A N 1
ATOM 682 C CA . GLN A 1 89 ? -38.522 -64.274 99.244 1.00 49.62 89 GLN A CA 1
ATOM 683 C C . GLN A 1 89 ? -38.631 -65.094 100.529 1.00 49.62 89 GLN A C 1
ATOM 685 O O . GLN A 1 89 ? -38.403 -66.302 100.510 1.00 49.62 89 GLN A O 1
ATOM 690 N N . ASP A 1 90 ? -38.983 -64.432 101.630 1.00 51.47 90 ASP A N 1
ATOM 691 C CA . ASP A 1 90 ? -39.236 -65.088 102.911 1.00 51.47 90 ASP A CA 1
ATOM 692 C C . ASP A 1 90 ? -40.672 -65.624 102.975 1.00 51.47 90 ASP A C 1
ATOM 694 O O . ASP A 1 90 ? -41.649 -64.870 102.924 1.00 51.47 90 ASP A O 1
ATOM 698 N N . ASP A 1 91 ? -40.794 -66.940 103.145 1.00 52.09 91 ASP A N 1
ATOM 699 C CA . ASP A 1 91 ? -42.062 -67.617 103.400 1.00 52.09 91 ASP A CA 1
ATOM 700 C C . ASP A 1 91 ? -42.469 -67.466 104.876 1.00 52.09 91 ASP A C 1
ATOM 702 O O . ASP A 1 91 ? -41.860 -68.034 105.787 1.00 52.09 91 ASP A O 1
ATOM 706 N N . PHE A 1 92 ? -43.556 -66.732 105.129 1.00 54.50 92 PHE A N 1
ATOM 707 C CA . PHE A 1 92 ? -44.184 -66.651 106.449 1.00 54.50 92 PHE A CA 1
ATOM 708 C C . PHE A 1 92 ? -45.198 -67.787 106.642 1.00 54.50 92 PHE A C 1
ATOM 710 O O . PHE A 1 92 ? -46.284 -67.789 106.059 1.00 54.50 92 PHE A O 1
ATOM 717 N N . ALA A 1 93 ? -44.888 -68.739 107.524 1.00 50.84 93 ALA A N 1
ATOM 718 C CA . ALA A 1 93 ? -45.848 -69.751 107.958 1.00 50.84 93 ALA A CA 1
ATOM 719 C C . ALA A 1 93 ? -46.850 -69.149 108.961 1.00 50.84 93 ALA A C 1
ATOM 721 O O . ALA A 1 93 ? -46.474 -68.714 110.050 1.00 50.84 93 ALA A O 1
ATOM 722 N N . THR A 1 94 ? -48.139 -69.152 108.607 1.00 57.16 94 THR A N 1
ATOM 723 C CA . THR A 1 94 ? -49.237 -68.727 109.492 1.00 57.16 94 THR A CA 1
ATOM 724 C C . THR A 1 94 ? -49.980 -69.961 110.009 1.00 57.16 94 THR A C 1
ATOM 726 O O . THR A 1 94 ? -50.241 -70.897 109.256 1.00 57.16 94 THR A O 1
ATOM 729 N N . GLN A 1 95 ? -50.300 -69.977 111.304 1.00 51.94 95 GLN A N 1
ATOM 730 C CA . GLN A 1 95 ? -50.978 -71.077 111.989 1.00 51.94 95 GLN A CA 1
ATOM 731 C C . GLN A 1 95 ? -52.402 -71.287 111.445 1.00 51.94 95 GLN A C 1
ATOM 733 O O . GLN A 1 95 ? -53.242 -70.392 111.489 1.00 51.94 95 GLN A O 1
ATOM 738 N N . THR A 1 96 ? -52.645 -72.490 110.931 1.00 43.97 96 THR A N 1
ATOM 739 C CA . THR A 1 96 ? -53.888 -72.956 110.310 1.00 43.97 96 THR A CA 1
ATOM 740 C C . THR A 1 96 ? -54.904 -73.441 111.346 1.00 43.97 96 THR A C 1
ATOM 742 O O . THR A 1 96 ? -54.685 -74.485 111.964 1.00 43.97 96 THR A O 1
ATOM 745 N N . ASP A 1 97 ? -56.044 -72.760 111.454 1.00 60.59 97 ASP A N 1
ATOM 746 C CA . ASP A 1 97 ? -57.290 -73.378 111.920 1.00 60.59 97 ASP A CA 1
ATOM 747 C C . ASP A 1 97 ? -58.079 -73.902 110.708 1.00 60.59 97 ASP A C 1
ATOM 749 O O . ASP A 1 97 ? -58.116 -73.271 109.650 1.00 60.59 97 ASP A O 1
ATOM 753 N N . TYR A 1 98 ? -58.716 -75.068 110.852 1.00 61.91 98 TYR A N 1
ATOM 754 C CA . TYR A 1 98 ? -59.582 -75.659 109.827 1.00 61.91 98 TYR A CA 1
ATOM 755 C C . TYR A 1 98 ? -60.856 -74.817 109.655 1.00 61.91 98 TYR A C 1
ATOM 757 O O . TYR A 1 98 ? -61.852 -75.012 110.354 1.00 61.91 98 TYR A O 1
ATOM 765 N N . PHE A 1 99 ? -60.831 -73.882 108.705 1.00 51.16 99 PHE A N 1
ATOM 766 C CA . PHE A 1 99 ? -62.012 -73.142 108.272 1.00 51.16 99 PHE A CA 1
ATOM 767 C C . PHE A 1 99 ? -62.824 -74.006 107.300 1.00 51.16 99 PHE A C 1
ATOM 769 O O . PHE A 1 99 ? -62.421 -74.247 106.166 1.00 51.16 99 PHE A O 1
ATOM 776 N N . LEU A 1 100 ? -63.973 -74.501 107.759 1.00 66.38 100 LEU A N 1
ATOM 777 C CA . LEU A 1 100 ? -65.007 -75.038 106.879 1.00 66.38 100 LEU A CA 1
ATOM 778 C C . LEU A 1 100 ? -65.572 -73.883 106.043 1.00 66.38 100 LEU A C 1
ATOM 780 O O . LEU A 1 100 ? -65.987 -72.867 106.609 1.00 66.38 100 LEU A O 1
ATOM 784 N N . ASP A 1 101 ? -65.605 -74.041 104.719 1.00 60.81 101 ASP A N 1
ATOM 785 C CA . ASP A 1 101 ? -66.124 -73.020 103.811 1.00 60.81 101 ASP A CA 1
ATOM 786 C C . ASP A 1 101 ? -67.585 -72.697 104.135 1.00 60.81 101 ASP A C 1
ATOM 788 O O . ASP A 1 101 ? -68.501 -73.513 103.987 1.00 60.81 101 ASP A O 1
ATOM 792 N N . ARG A 1 102 ? -67.809 -71.460 104.581 1.00 67.75 102 ARG A N 1
ATOM 793 C CA . ARG A 1 102 ? -69.145 -70.884 104.685 1.00 67.75 102 ARG A CA 1
ATOM 794 C C . ARG A 1 102 ? -69.693 -70.756 103.258 1.00 67.75 102 ARG A C 1
ATOM 796 O O . ARG A 1 102 ? -68.994 -70.188 102.417 1.00 67.75 102 ARG A O 1
ATOM 803 N N . PRO A 1 103 ? -70.923 -71.220 102.958 1.00 68.56 103 PRO A N 1
ATOM 804 C CA . PRO A 1 103 ? -71.519 -70.963 101.651 1.00 68.56 103 PRO A CA 1
ATOM 805 C C . PRO A 1 103 ? -71.504 -69.450 101.394 1.00 68.56 103 PRO A C 1
ATOM 807 O O . PRO A 1 103 ? -71.727 -68.686 102.344 1.00 68.56 103 PRO A O 1
ATOM 810 N N . PRO A 1 104 ? -71.212 -68.998 100.160 1.00 71.56 104 PRO A N 1
ATOM 811 C CA . PRO A 1 104 ? -71.060 -67.581 99.878 1.00 71.56 104 PRO A CA 1
ATOM 812 C C . PRO A 1 104 ? -72.333 -66.860 100.310 1.00 71.56 104 PRO A C 1
ATOM 814 O O . PRO A 1 104 ? -73.428 -67.141 99.818 1.00 71.56 104 PRO A O 1
ATOM 817 N N . THR A 1 105 ? -72.191 -65.963 101.288 1.00 66.50 105 THR A N 1
ATOM 818 C CA . THR A 1 105 ? -73.286 -65.097 101.722 1.00 66.50 105 THR A CA 1
ATOM 819 C C . THR A 1 105 ? -73.806 -64.370 100.482 1.00 66.50 105 THR A C 1
ATOM 821 O O . THR A 1 105 ? -72.981 -63.801 99.761 1.00 66.50 105 THR A O 1
ATOM 824 N N . PRO A 1 106 ? -75.123 -64.386 100.198 1.00 70.94 106 PRO A N 1
ATOM 825 C CA . PRO A 1 106 ? -75.659 -63.642 99.066 1.00 70.94 106 PRO A CA 1
ATOM 826 C C . PRO A 1 106 ? -75.200 -62.190 99.185 1.00 70.94 106 PRO A C 1
ATOM 828 O O . PRO A 1 106 ? -75.279 -61.607 100.270 1.00 70.94 106 PRO A O 1
ATOM 831 N N . LEU A 1 107 ? -74.662 -61.642 98.092 1.00 67.81 107 LEU A N 1
ATOM 832 C CA . LEU A 1 107 ? -74.192 -60.261 98.047 1.00 67.81 107 LEU A CA 1
ATOM 833 C C . LEU A 1 107 ? -75.346 -59.357 98.485 1.00 67.81 107 LEU A C 1
ATOM 835 O O . LEU A 1 107 ? -76.375 -59.272 97.815 1.00 67.81 107 LEU A O 1
ATOM 839 N N . TYR A 1 108 ? -75.187 -58.721 99.644 1.00 68.19 108 TYR A N 1
ATOM 840 C CA . TYR A 1 108 ? -76.121 -57.713 100.110 1.00 68.19 108 TYR A CA 1
ATOM 841 C C . TYR A 1 108 ? -76.013 -56.522 99.161 1.00 68.19 108 TYR A C 1
ATOM 843 O O . TYR A 1 108 ? -75.014 -55.807 99.177 1.00 68.19 108 TYR A O 1
ATOM 851 N N . VAL A 1 109 ? -77.025 -56.341 98.315 1.00 67.75 109 VAL A N 1
ATOM 852 C CA . VAL A 1 109 ? -77.212 -55.121 97.533 1.00 67.75 109 VAL A CA 1
ATOM 853 C C . VAL A 1 109 ? -78.115 -54.221 98.376 1.00 67.75 109 VAL A C 1
ATOM 855 O O . VAL A 1 109 ? -79.303 -54.527 98.507 1.00 67.75 109 VAL A O 1
ATOM 858 N N . PRO A 1 110 ? -77.585 -53.154 98.999 1.00 75.38 110 PRO A N 1
ATOM 859 C CA . PRO A 1 110 ? -78.421 -52.200 99.711 1.00 75.38 110 PRO A CA 1
ATOM 860 C C . PRO A 1 110 ? -79.469 -51.651 98.738 1.00 75.38 110 PRO A C 1
ATOM 862 O O . PRO A 1 110 ? -79.129 -51.282 97.612 1.00 75.38 110 PRO A O 1
ATOM 865 N N . ALA A 1 111 ? -80.737 -51.579 99.149 1.00 67.81 111 ALA A N 1
ATOM 866 C CA . ALA A 1 111 ? -81.723 -50.834 98.374 1.00 67.81 111 ALA A CA 1
ATOM 867 C C . ALA A 1 111 ? -81.229 -49.385 98.271 1.00 67.81 111 ALA A C 1
ATOM 869 O O . ALA A 1 111 ? -80.919 -48.786 99.302 1.00 67.81 111 ALA A O 1
ATOM 870 N N . LYS A 1 112 ? -81.107 -48.835 97.052 1.00 65.88 112 LYS A N 1
ATOM 871 C CA . LYS A 1 112 ? -80.709 -47.433 96.866 1.00 65.88 112 LYS A CA 1
ATOM 872 C C . LYS A 1 112 ? -81.679 -46.543 97.649 1.00 65.88 112 LYS A C 1
ATOM 874 O O . LYS A 1 112 ? -82.822 -46.352 97.246 1.00 65.88 112 LYS A O 1
ATOM 879 N N . THR A 1 113 ? -81.228 -46.019 98.783 1.00 64.88 113 THR A N 1
ATOM 880 C CA . THR A 1 113 ? -81.931 -44.994 99.555 1.00 64.88 113 THR A CA 1
ATOM 881 C C . THR A 1 113 ? -81.278 -43.652 99.269 1.00 64.88 113 THR A C 1
ATOM 883 O O . THR A 1 113 ? -80.203 -43.351 99.781 1.00 64.88 113 THR A O 1
ATOM 886 N N . GLY A 1 114 ? -81.940 -42.883 98.410 1.00 74.19 114 GLY A N 1
ATOM 887 C CA . GLY A 1 114 ? -81.529 -41.584 97.886 1.00 74.19 114 GLY A CA 1
ATOM 888 C C . GLY A 1 114 ? -82.267 -41.340 96.569 1.00 74.19 114 GLY A C 1
ATOM 889 O O . GLY A 1 114 ? -82.585 -42.297 95.865 1.00 74.19 114 GLY A O 1
ATOM 890 N N . MET A 1 115 ? -82.600 -40.090 96.252 1.00 73.69 115 MET A N 1
ATOM 891 C CA . MET A 1 115 ? -83.094 -39.761 94.913 1.00 73.69 115 MET A CA 1
ATOM 892 C C . MET A 1 115 ? -81.889 -39.668 93.982 1.00 73.69 115 MET A C 1
ATOM 894 O O . MET A 1 115 ? -81.017 -38.829 94.200 1.00 73.69 115 MET A O 1
ATOM 898 N N . ASP A 1 116 ? -81.830 -40.536 92.975 1.00 73.69 116 ASP A N 1
ATOM 899 C CA . ASP A 1 116 ? -80.829 -40.430 91.918 1.00 73.69 116 ASP A CA 1
ATOM 900 C C . ASP A 1 116 ? -81.135 -39.172 91.089 1.00 73.69 116 ASP A C 1
ATOM 902 O O . ASP A 1 116 ? -82.194 -39.069 90.471 1.00 73.69 116 ASP A O 1
ATOM 906 N N . VAL A 1 117 ? -80.221 -38.201 91.113 1.00 80.25 117 VAL A N 1
ATOM 907 C CA . VAL A 1 117 ? -80.262 -37.005 90.266 1.00 80.25 117 VAL A CA 1
ATOM 908 C C . VAL A 1 117 ? -79.061 -37.083 89.341 1.00 80.25 117 VAL A C 1
ATOM 910 O O . VAL A 1 117 ? -77.921 -37.074 89.804 1.00 80.25 117 VAL A O 1
ATOM 913 N N . GLU A 1 118 ? -79.313 -37.181 88.041 1.00 80.12 118 GLU A N 1
ATOM 914 C CA . GLU A 1 118 ? -78.272 -37.014 87.036 1.00 80.12 118 GLU A CA 1
ATOM 915 C C . GLU A 1 118 ? -78.186 -35.539 86.644 1.00 80.12 118 GLU A C 1
ATOM 917 O O . GLU A 1 118 ? -79.181 -34.890 86.326 1.00 80.12 118 GLU A O 1
ATOM 922 N N . THR A 1 119 ? -76.980 -34.993 86.704 1.00 79.19 119 THR A N 1
ATOM 923 C CA . THR A 1 119 ? -76.665 -33.674 86.162 1.00 79.19 119 THR A CA 1
ATOM 924 C C . THR A 1 119 ? -75.791 -33.892 84.941 1.00 79.19 119 THR A C 1
ATOM 92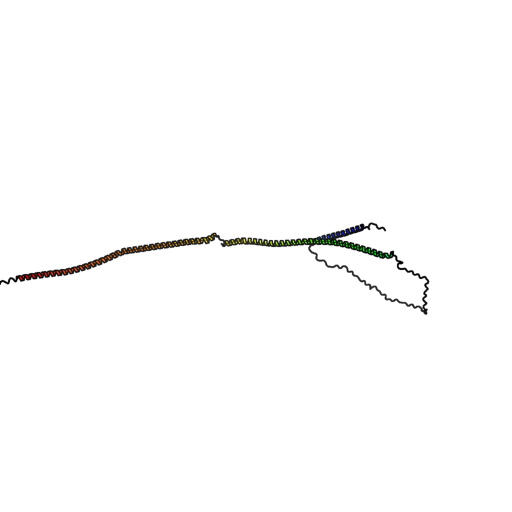6 O O . THR A 1 119 ? -74.619 -34.241 85.081 1.00 79.19 119 THR A O 1
ATOM 929 N N . GLN A 1 120 ? -76.372 -33.722 83.755 1.00 84.38 120 GLN A N 1
ATOM 930 C CA . GLN A 1 120 ? -75.675 -33.836 82.479 1.00 84.38 120 GLN A CA 1
ATOM 931 C C . GLN A 1 120 ? -75.539 -32.447 81.861 1.00 84.38 120 GLN A C 1
ATOM 933 O O . GLN A 1 120 ? -76.523 -31.720 81.751 1.00 84.38 120 GLN A O 1
ATOM 938 N N . ILE A 1 121 ? -74.325 -32.103 81.440 1.00 87.31 121 ILE A N 1
ATOM 939 C CA . ILE A 1 121 ? -74.068 -30.906 80.637 1.00 87.31 121 ILE A CA 1
ATOM 940 C C . ILE A 1 121 ? -74.295 -31.292 79.177 1.00 87.31 121 ILE A C 1
ATOM 942 O O . ILE A 1 121 ? -73.721 -32.277 78.697 1.00 87.31 121 ILE A O 1
ATOM 946 N N . TYR A 1 122 ? -75.173 -30.556 78.502 1.00 85.00 122 TYR A N 1
ATOM 947 C CA . TYR A 1 122 ? -75.509 -30.786 77.099 1.00 85.00 122 TYR A CA 1
ATOM 948 C C . TYR A 1 122 ? -74.540 -30.042 76.172 1.00 85.00 122 TYR A C 1
ATOM 950 O O . TYR A 1 122 ? -73.832 -29.120 76.579 1.00 85.00 122 TYR A O 1
ATOM 958 N N . GLU A 1 123 ? -74.492 -30.448 74.904 1.00 83.62 123 GLU A N 1
ATOM 959 C CA . GLU A 1 123 ? -73.692 -29.757 73.892 1.00 83.62 123 GLU A CA 1
ATOM 960 C C . GLU A 1 123 ? -74.093 -28.270 73.827 1.00 83.62 123 GLU A C 1
ATOM 962 O O . GLU A 1 123 ? -75.274 -27.945 73.698 1.00 83.62 123 GLU A O 1
ATOM 967 N N . ASN A 1 124 ? -73.098 -27.377 73.905 1.00 81.56 124 ASN A N 1
ATOM 968 C CA . ASN A 1 124 ? -73.221 -25.907 73.927 1.00 81.56 124 ASN A CA 1
ATOM 969 C C . ASN A 1 124 ? -73.682 -25.254 75.247 1.00 81.56 124 ASN A C 1
ATOM 971 O O . ASN A 1 124 ? -73.901 -24.047 75.264 1.00 81.56 124 ASN A O 1
ATOM 975 N N . ASP A 1 125 ? -73.783 -25.994 76.353 1.00 82.50 125 ASP A N 1
ATOM 976 C CA . ASP A 1 125 ? -74.217 -25.442 77.654 1.00 82.50 125 ASP A CA 1
ATOM 977 C C . ASP A 1 125 ? -73.103 -24.650 78.389 1.00 82.50 125 ASP A C 1
ATOM 979 O O . ASP A 1 125 ? -73.374 -23.772 79.201 1.00 82.50 125 ASP A O 1
ATOM 983 N N . LEU A 1 126 ? -71.830 -24.909 78.060 1.00 87.12 126 LEU A N 1
ATOM 984 C CA . LEU A 1 126 ? -70.643 -24.235 78.625 1.00 87.12 126 LEU A CA 1
ATOM 985 C C . LEU A 1 126 ? -69.854 -23.396 77.602 1.00 87.12 126 LEU A C 1
ATOM 987 O O . LEU A 1 126 ? -68.740 -22.965 77.890 1.00 87.12 126 LEU A O 1
ATOM 991 N N . PHE A 1 127 ? -70.375 -23.211 76.388 1.00 88.81 127 PHE A N 1
ATOM 992 C CA . PHE A 1 127 ? -69.632 -22.528 75.331 1.00 88.81 127 PHE A CA 1
ATOM 993 C C . PHE A 1 127 ? -69.532 -21.021 75.602 1.00 88.81 127 PHE A C 1
ATOM 995 O O . PHE A 1 127 ? -70.547 -20.325 75.641 1.00 88.81 127 PHE A O 1
ATOM 1002 N N . ASP A 1 128 ? -68.302 -20.521 75.724 1.00 90.44 128 ASP A N 1
ATOM 1003 C CA . ASP A 1 128 ? -68.001 -19.093 75.786 1.00 90.44 128 ASP A CA 1
ATOM 1004 C C . ASP A 1 128 ? -67.361 -18.637 74.471 1.00 90.44 128 ASP A C 1
ATOM 1006 O O . ASP A 1 128 ? -66.223 -18.980 74.144 1.00 90.44 128 ASP A O 1
ATOM 1010 N N . PHE A 1 129 ? -68.109 -17.840 73.710 1.00 92.12 129 PHE A N 1
ATOM 1011 C CA . PHE A 1 129 ? -67.650 -17.328 72.426 1.00 92.12 129 PHE A CA 1
ATOM 1012 C C . PHE A 1 129 ? -66.406 -16.444 72.560 1.00 92.12 129 PHE A C 1
ATOM 1014 O O . PHE A 1 129 ? -65.535 -16.503 71.694 1.00 92.12 129 PHE A O 1
ATOM 1021 N N . GLU A 1 130 ? -66.305 -15.630 73.617 1.00 92.69 130 GLU A N 1
ATOM 1022 C CA . GLU A 1 130 ? -65.195 -14.684 73.772 1.00 92.69 130 GLU A CA 1
ATOM 1023 C C . GLU A 1 130 ? -63.867 -15.397 74.030 1.00 92.69 130 GLU A C 1
ATOM 1025 O O . GLU A 1 130 ? -62.826 -14.920 73.576 1.00 92.69 130 GLU A O 1
ATOM 1030 N N . LEU A 1 131 ? -63.902 -16.547 74.710 1.00 92.25 131 LEU A N 1
ATOM 1031 C CA . LEU A 1 131 ? -62.728 -17.385 74.945 1.00 92.25 131 LEU A CA 1
ATOM 1032 C C . LEU A 1 131 ? -62.342 -18.161 73.678 1.00 92.25 131 LEU A C 1
ATOM 1034 O O . LEU A 1 131 ? -61.182 -18.155 73.272 1.00 92.25 131 LEU A O 1
ATOM 1038 N N . GLU A 1 132 ? -63.316 -18.796 73.024 1.00 90.94 132 GLU A N 1
ATOM 1039 C CA . GLU A 1 132 ? -63.028 -19.739 71.938 1.00 90.94 132 GLU A CA 1
ATOM 1040 C C . GLU A 1 132 ? -62.714 -19.071 70.595 1.00 90.94 132 GLU A C 1
ATOM 1042 O O . GLU A 1 132 ? -62.035 -19.650 69.743 1.00 90.94 132 GLU A O 1
ATOM 1047 N N . VAL A 1 133 ? -63.147 -17.824 70.388 1.00 95.50 133 VAL A N 1
ATOM 1048 C CA . VAL A 1 133 ? -62.814 -17.071 69.170 1.00 95.50 133 VAL A CA 1
ATOM 1049 C C . VAL A 1 133 ? -61.382 -16.522 69.183 1.00 95.50 133 VAL A C 1
ATOM 1051 O O . VAL A 1 133 ? -60.814 -16.284 68.115 1.00 95.50 133 VAL A O 1
ATOM 1054 N N . GLN A 1 134 ? -60.773 -16.336 70.360 1.00 94.38 134 GLN A N 1
ATOM 1055 C CA . GLN A 1 134 ? -59.425 -15.770 70.503 1.00 94.38 134 GLN A CA 1
ATOM 1056 C C . GLN A 1 134 ? -58.349 -16.508 69.692 1.00 94.38 134 GLN A C 1
ATOM 1058 O O . GLN A 1 134 ? -57.693 -15.840 68.891 1.00 94.38 134 GLN A O 1
ATOM 1063 N N . PRO A 1 135 ? -58.176 -17.843 69.793 1.00 96.00 135 PRO A N 1
ATOM 1064 C CA . PRO A 1 135 ? -57.149 -18.548 69.021 1.00 96.00 135 PRO A CA 1
ATOM 1065 C C . PRO A 1 135 ? -57.401 -18.490 67.507 1.00 96.00 135 PRO A C 1
ATOM 1067 O O . PRO A 1 135 ? -56.459 -18.454 66.715 1.00 96.00 135 PRO A O 1
ATOM 1070 N N . ILE A 1 136 ? -58.669 -18.439 67.080 1.00 95.69 136 ILE A N 1
ATOM 1071 C CA . ILE A 1 136 ? -59.032 -18.316 65.662 1.00 95.69 136 ILE A CA 1
ATOM 1072 C C . ILE A 1 136 ? -58.646 -16.927 65.141 1.00 95.69 136 ILE A C 1
ATOM 1074 O O . ILE A 1 136 ? -58.021 -16.812 64.084 1.00 95.69 136 ILE A O 1
ATOM 1078 N N . LEU A 1 137 ? -58.992 -15.874 65.886 1.00 95.94 137 LEU A N 1
ATOM 1079 C CA . LEU A 1 137 ? -58.646 -14.495 65.545 1.00 95.94 137 LEU A CA 1
ATOM 1080 C C . LEU A 1 137 ? -57.137 -14.263 65.575 1.00 95.94 137 LEU A C 1
ATOM 1082 O O . LEU A 1 137 ? -56.620 -13.623 64.666 1.00 95.94 137 LEU A O 1
ATOM 1086 N N . GLU A 1 138 ? -56.425 -14.806 66.560 1.00 95.31 138 GLU A N 1
ATOM 1087 C CA . GLU A 1 138 ? -54.970 -14.686 66.658 1.00 95.31 138 GLU A CA 1
ATOM 1088 C C . GLU A 1 138 ? -54.281 -15.287 65.430 1.00 95.31 138 GLU A C 1
ATOM 1090 O O . GLU A 1 138 ? -53.442 -14.635 64.810 1.00 95.31 138 GLU A O 1
ATOM 1095 N N . VAL A 1 139 ? -54.690 -16.487 65.005 1.00 97.12 139 VAL A N 1
ATOM 1096 C CA . VAL A 1 139 ? -54.130 -17.122 63.805 1.00 97.12 139 VAL A CA 1
ATOM 1097 C C . VAL A 1 139 ? -54.508 -16.359 62.535 1.00 97.12 139 VAL A C 1
ATOM 1099 O O . VAL A 1 139 ? -53.665 -16.207 61.651 1.00 97.12 139 VAL A O 1
ATOM 1102 N N . LEU A 1 140 ? -55.748 -15.877 62.412 1.00 97.25 140 LEU A N 1
ATOM 1103 C CA . LEU A 1 140 ? -56.186 -15.130 61.228 1.00 97.25 140 LEU A CA 1
ATOM 1104 C C . LEU A 1 140 ? -55.469 -13.785 61.106 1.00 97.25 140 LEU A C 1
ATOM 1106 O O . LEU A 1 140 ? -54.951 -13.462 60.038 1.00 97.25 140 LEU A O 1
ATOM 1110 N N . VAL A 1 141 ? -55.402 -13.012 62.188 1.00 97.12 141 VAL A N 1
ATOM 1111 C CA . VAL A 1 141 ? -54.710 -11.718 62.205 1.00 97.12 141 VAL A CA 1
ATOM 1112 C C . VAL A 1 141 ? -53.205 -11.928 62.048 1.00 97.12 141 VAL A C 1
ATOM 1114 O O . VAL A 1 141 ? -52.582 -11.253 61.236 1.00 97.12 141 VAL A O 1
ATOM 1117 N N . GLY A 1 142 ? -52.630 -12.914 62.740 1.00 97.31 142 GLY A N 1
ATOM 1118 C CA . GLY A 1 142 ? -51.214 -13.255 62.630 1.00 97.31 142 GLY A CA 1
ATOM 1119 C C . GLY A 1 142 ? -50.815 -13.601 61.198 1.00 97.31 142 GLY A C 1
ATOM 1120 O O . GLY A 1 142 ? -49.932 -12.957 60.639 1.00 97.31 142 GLY A O 1
ATOM 1121 N N . LYS A 1 143 ? -51.525 -14.541 60.559 1.00 97.12 143 LYS A N 1
ATOM 1122 C CA . LYS A 1 143 ? -51.236 -14.945 59.174 1.00 97.12 143 LYS A CA 1
ATOM 1123 C C . LYS A 1 143 ? -51.478 -13.834 58.163 1.00 97.12 143 LYS A C 1
ATOM 1125 O O . LYS A 1 143 ? -50.709 -13.716 57.219 1.00 97.12 143 LYS A O 1
ATOM 1130 N N . THR A 1 144 ? -52.532 -13.036 58.329 1.00 97.12 144 THR A N 1
ATOM 1131 C CA . THR A 1 144 ? -52.817 -11.941 57.385 1.00 97.12 144 THR A CA 1
ATOM 1132 C C . THR A 1 144 ? -51.763 -10.843 57.465 1.00 97.12 144 THR A C 1
ATOM 1134 O O . THR A 1 144 ? -51.328 -10.355 56.426 1.00 97.12 144 THR A O 1
ATOM 1137 N N . VAL A 1 145 ? -51.300 -10.494 58.668 1.00 96.44 145 VAL A N 1
ATOM 1138 C CA . VAL A 1 145 ? -50.218 -9.518 58.854 1.00 96.44 145 VAL A CA 1
ATOM 1139 C C . VAL A 1 145 ? -48.878 -10.077 58.376 1.00 96.44 145 VAL A C 1
ATOM 1141 O O . VAL A 1 145 ? -48.142 -9.368 57.695 1.00 96.44 145 VAL A O 1
ATOM 1144 N N . GLU A 1 146 ? -48.564 -11.336 58.689 1.00 95.56 146 GLU A N 1
ATOM 1145 C CA . GLU A 1 146 ? -47.332 -11.994 58.235 1.00 95.56 146 GLU A CA 1
ATOM 1146 C C . GLU A 1 146 ? -47.275 -12.077 56.705 1.00 95.56 146 GLU A C 1
ATOM 1148 O O . GLU A 1 146 ? -46.281 -11.673 56.105 1.00 95.56 146 GLU A O 1
ATOM 1153 N N . GLN A 1 147 ? -48.362 -12.521 56.068 1.00 96.81 147 GLN A N 1
ATOM 1154 C CA . GLN A 1 147 ? -48.458 -12.586 54.613 1.00 96.81 147 GLN A CA 1
ATOM 1155 C C . GLN A 1 147 ? -48.330 -11.194 53.981 1.00 96.81 147 GLN A C 1
ATOM 1157 O O . GLN A 1 147 ? -47.542 -11.026 53.056 1.00 96.81 147 GLN A O 1
ATOM 1162 N N . ALA A 1 148 ? -49.034 -10.186 54.508 1.00 95.62 148 ALA A N 1
ATOM 1163 C CA . ALA A 1 148 ? -48.936 -8.820 53.998 1.00 95.62 148 ALA A CA 1
ATOM 1164 C C . ALA A 1 148 ? -47.512 -8.251 54.129 1.00 95.62 148 ALA A C 1
ATOM 1166 O O . ALA A 1 148 ? -47.045 -7.546 53.237 1.00 95.62 148 ALA A O 1
ATOM 1167 N N . LEU A 1 149 ? -46.803 -8.557 55.221 1.00 94.19 149 LEU A N 1
ATOM 1168 C CA . LEU A 1 149 ? -45.421 -8.118 55.405 1.00 94.19 149 LEU A CA 1
ATOM 1169 C C . LEU A 1 149 ? -44.480 -8.780 54.391 1.00 94.19 149 LEU A C 1
ATOM 1171 O O . LEU A 1 149 ? -43.647 -8.089 53.808 1.00 94.19 149 LEU A O 1
ATOM 1175 N N . LEU A 1 150 ? -44.625 -10.089 54.165 1.00 95.12 150 LEU A N 1
ATOM 1176 C CA . LEU A 1 150 ? -43.826 -10.822 53.181 1.00 95.12 150 LEU A CA 1
ATOM 1177 C C . LEU A 1 150 ? -44.070 -10.308 51.759 1.00 95.12 150 LEU A C 1
ATOM 1179 O O . LEU A 1 150 ? -43.108 -10.022 51.056 1.00 95.12 150 LEU A O 1
ATOM 1183 N N . GLU A 1 151 ? -45.329 -10.110 51.365 1.00 95.06 151 GLU A N 1
ATOM 1184 C CA . GLU A 1 151 ? -45.683 -9.586 50.040 1.00 95.06 151 GLU A CA 1
ATOM 1185 C C . GLU A 1 151 ? -45.073 -8.196 49.802 1.00 95.06 151 GLU A C 1
ATOM 1187 O O . GLU A 1 151 ? -44.460 -7.958 48.763 1.00 95.06 151 GLU A O 1
ATOM 1192 N N . VAL A 1 152 ? -45.153 -7.292 50.785 1.00 93.75 152 VAL A N 1
ATOM 1193 C CA . VAL A 1 152 ? -44.548 -5.954 50.671 1.00 93.75 152 VAL A CA 1
ATOM 1194 C C . VAL A 1 152 ? -43.022 -6.030 50.579 1.00 93.75 152 VAL A C 1
ATOM 1196 O O . VAL A 1 152 ? -42.425 -5.291 49.796 1.00 93.75 152 VAL A O 1
ATOM 1199 N N . MET A 1 153 ? -42.376 -6.915 51.346 1.00 88.75 153 MET A N 1
ATOM 1200 C CA . MET A 1 153 ? -40.926 -7.116 51.254 1.00 88.75 153 MET A CA 1
ATOM 1201 C C . MET A 1 153 ? -40.514 -7.653 49.877 1.00 88.75 153 MET A C 1
ATOM 1203 O O . MET A 1 153 ? -39.574 -7.133 49.277 1.00 88.75 153 MET A O 1
ATOM 1207 N N . GLU A 1 154 ? -41.234 -8.642 49.346 1.00 93.19 154 GLU A N 1
ATOM 1208 C CA . GLU A 1 154 ? -40.984 -9.196 48.011 1.00 93.19 154 GLU A CA 1
ATOM 1209 C C . GLU A 1 154 ? -41.187 -8.148 46.908 1.00 93.19 154 GLU A C 1
ATOM 1211 O O . GLU A 1 154 ? -40.374 -8.049 45.985 1.00 93.19 154 GLU A O 1
ATOM 1216 N N . GLU A 1 155 ? -42.237 -7.327 46.996 1.00 89.56 155 GLU A N 1
ATOM 1217 C CA . GLU A 1 155 ? -42.476 -6.236 46.049 1.00 89.56 155 GLU A CA 1
ATOM 1218 C C . GLU A 1 155 ? -41.346 -5.197 46.060 1.00 89.56 155 GLU A C 1
ATOM 1220 O O . GLU A 1 155 ? -40.925 -4.735 44.992 1.00 89.56 155 GLU A O 1
ATOM 1225 N N . GLU A 1 156 ? -40.823 -4.850 47.240 1.00 85.19 156 GLU A N 1
ATOM 1226 C CA . GLU A 1 156 ? -39.691 -3.928 47.377 1.00 85.19 156 GLU A CA 1
ATOM 1227 C C . GLU A 1 156 ? -38.402 -4.514 46.785 1.00 85.19 156 GLU A C 1
ATOM 1229 O O . GLU A 1 156 ? -37.724 -3.841 46.000 1.00 85.19 156 GLU A O 1
ATOM 1234 N N . GLU A 1 157 ? -38.097 -5.782 47.068 1.00 87.12 157 GLU A N 1
ATOM 1235 C CA . GLU A 1 157 ? -36.943 -6.472 46.483 1.00 87.12 157 GLU A CA 1
ATOM 1236 C C . GLU A 1 157 ? -37.050 -6.572 44.953 1.00 87.12 157 GLU A C 1
ATOM 1238 O O . GLU A 1 157 ? -36.082 -6.304 44.231 1.00 87.12 157 GLU A O 1
ATOM 1243 N N . LEU A 1 158 ? -38.235 -6.896 44.425 1.00 91.81 158 LEU A N 1
ATOM 1244 C CA . LEU A 1 158 ? -38.481 -6.940 42.983 1.00 91.81 158 LEU A CA 1
ATOM 1245 C C . LEU A 1 158 ? -38.334 -5.559 42.331 1.00 91.81 158 LEU A C 1
ATOM 1247 O O . LEU A 1 158 ? -37.812 -5.468 41.215 1.00 91.81 158 LEU A O 1
ATOM 1251 N N . ALA A 1 159 ? -38.772 -4.486 42.994 1.00 86.38 159 ALA A N 1
ATOM 1252 C CA . ALA A 1 159 ? -38.603 -3.121 42.501 1.00 86.38 159 ALA A CA 1
ATOM 1253 C C . ALA A 1 159 ? -37.120 -2.715 42.441 1.00 86.38 159 ALA A C 1
ATOM 1255 O O . ALA A 1 159 ? -36.670 -2.167 41.429 1.00 86.38 159 ALA A O 1
ATOM 1256 N N . ASP A 1 160 ? -36.345 -3.046 43.478 1.00 84.69 160 ASP A N 1
ATOM 1257 C CA . ASP A 1 160 ? -34.897 -2.836 43.510 1.00 84.69 160 ASP A CA 1
ATOM 1258 C C . ASP A 1 160 ? -34.188 -3.593 42.374 1.00 84.69 160 ASP A C 1
ATOM 1260 O O . ASP A 1 160 ? -33.376 -3.011 41.646 1.00 84.69 160 ASP A O 1
ATOM 1264 N N . LEU A 1 161 ? -34.511 -4.878 42.183 1.00 88.69 161 LEU A N 1
ATOM 1265 C CA . LEU A 1 161 ? -33.918 -5.715 41.134 1.00 88.69 161 LEU A CA 1
ATOM 1266 C C . LEU A 1 161 ? -34.240 -5.200 39.728 1.00 88.69 161 LEU A C 1
ATOM 1268 O O . LEU A 1 161 ? -33.353 -5.157 38.873 1.00 88.69 161 LEU A O 1
ATOM 1272 N N . ARG A 1 162 ? -35.483 -4.771 39.482 1.00 90.06 162 ARG A N 1
ATOM 1273 C CA . ARG A 1 162 ? -35.884 -4.174 38.197 1.00 90.06 162 ARG A CA 1
ATOM 1274 C C . ARG A 1 162 ? -35.104 -2.898 37.914 1.00 90.06 162 ARG A C 1
ATOM 1276 O O . ARG A 1 162 ? -34.546 -2.761 36.829 1.00 90.06 162 ARG A O 1
ATOM 1283 N N . CYS A 1 163 ? -34.979 -2.012 38.901 1.00 86.25 163 CYS A N 1
ATOM 1284 C CA . CYS A 1 163 ? -34.222 -0.775 38.728 1.00 86.25 163 CYS A CA 1
ATOM 1285 C C . CYS A 1 163 ? -32.729 -1.051 38.462 1.00 86.25 163 CYS A C 1
ATOM 1287 O O . CYS A 1 163 ? -32.120 -0.427 37.592 1.00 86.25 163 CYS A O 1
ATOM 1289 N N . GLN A 1 164 ? -32.137 -2.041 39.141 1.00 84.12 164 GLN A N 1
ATOM 1290 C CA . GLN A 1 164 ? -30.773 -2.501 38.849 1.00 84.12 164 GLN A CA 1
ATOM 1291 C C . GLN A 1 164 ? -30.640 -3.051 37.423 1.00 84.12 164 GLN A C 1
ATOM 1293 O O . GLN A 1 164 ? -29.687 -2.714 36.717 1.00 84.12 164 GLN A O 1
ATOM 1298 N N . GLN A 1 165 ? -31.589 -3.883 36.989 1.00 89.88 165 GLN A N 1
ATOM 1299 C CA . GLN A 1 165 ? -31.604 -4.468 35.652 1.00 89.88 165 GLN A CA 1
ATOM 1300 C C . GLN A 1 165 ? -31.690 -3.390 34.566 1.00 89.88 165 GLN A C 1
ATOM 1302 O O . GLN A 1 165 ? -30.917 -3.441 33.611 1.00 89.88 165 GLN A O 1
ATOM 1307 N N . GLU A 1 166 ? -32.573 -2.404 34.725 1.00 88.62 166 GLU A N 1
ATOM 1308 C CA . GLU A 1 166 ? -32.722 -1.277 33.797 1.00 88.62 166 GLU A CA 1
ATOM 1309 C C . GLU A 1 166 ? -31.418 -0.486 33.665 1.00 88.62 166 GLU A C 1
ATOM 1311 O O . GLU A 1 166 ? -30.931 -0.272 32.554 1.00 88.62 166 GLU A O 1
ATOM 1316 N N . VAL A 1 167 ? -30.786 -0.134 34.791 1.00 87.31 167 VAL A N 1
ATOM 1317 C CA . VAL A 1 167 ? -29.494 0.570 34.799 1.00 87.31 167 VAL A CA 1
ATOM 1318 C C . VAL A 1 167 ? -28.420 -0.228 34.057 1.00 87.31 167 VAL A C 1
ATOM 1320 O O . VAL A 1 167 ? -27.663 0.335 33.264 1.00 87.31 167 VAL A O 1
ATOM 1323 N N . LEU A 1 168 ? -28.338 -1.540 34.291 1.00 87.19 168 LEU A N 1
ATOM 1324 C CA . LEU A 1 168 ? -27.359 -2.400 33.625 1.00 87.19 168 LEU A CA 1
ATOM 1325 C C . LEU A 1 168 ? -27.643 -2.556 32.127 1.00 87.19 168 LEU A C 1
ATOM 1327 O O . LEU A 1 168 ? -26.700 -2.599 31.338 1.00 87.19 168 LEU A O 1
ATOM 1331 N N . GLN A 1 169 ? -28.911 -2.609 31.723 1.00 91.88 169 GLN A N 1
ATOM 1332 C CA . GLN A 1 169 ? -29.304 -2.668 30.316 1.00 91.88 169 GLN A CA 1
ATOM 1333 C C . GLN A 1 169 ? -28.999 -1.362 29.578 1.00 91.88 169 GLN A C 1
ATOM 1335 O O . GLN A 1 169 ? -28.436 -1.409 28.485 1.00 91.88 169 GLN A O 1
ATOM 1340 N N . GLU A 1 170 ? -29.306 -0.203 30.171 1.00 88.56 170 GLU A N 1
ATOM 1341 C CA . GLU A 1 170 ? -28.931 1.115 29.632 1.00 88.56 170 GLU A CA 1
ATOM 1342 C C . GLU A 1 170 ? -27.427 1.177 29.363 1.00 88.56 170 GLU A C 1
ATOM 1344 O O . GLU A 1 170 ? -26.972 1.540 28.276 1.00 88.56 170 GLU A O 1
ATOM 1349 N N . ILE A 1 171 ? -26.664 0.762 30.368 1.00 87.81 171 ILE A N 1
ATOM 1350 C CA . ILE A 1 171 ? -25.216 0.685 30.331 1.00 87.81 171 ILE A CA 1
ATOM 1351 C C . ILE A 1 171 ? -24.732 -0.261 29.215 1.00 87.81 171 ILE A C 1
ATOM 1353 O O . ILE A 1 171 ? -23.867 0.115 28.424 1.00 87.81 171 ILE A O 1
ATOM 1357 N N . HIS A 1 172 ? -25.286 -1.470 29.136 1.00 89.81 172 HIS A N 1
ATOM 1358 C CA . HIS A 1 172 ? -24.894 -2.467 28.144 1.00 89.81 172 HIS A CA 1
ATOM 1359 C C . HIS A 1 172 ? -25.167 -1.988 26.713 1.00 89.81 172 HIS A C 1
ATOM 1361 O O . HIS A 1 172 ? -24.316 -2.120 25.834 1.00 89.81 172 HIS A O 1
ATOM 1367 N N . ASN A 1 173 ? -26.328 -1.374 26.491 1.00 94.00 173 ASN A N 1
ATOM 1368 C CA . ASN A 1 173 ? -26.707 -0.827 25.193 1.00 94.00 173 ASN A CA 1
ATOM 1369 C C . ASN A 1 173 ? -25.786 0.331 24.777 1.00 94.00 173 ASN A C 1
ATOM 1371 O O . ASN A 1 173 ? -25.409 0.427 23.607 1.00 94.00 173 ASN A O 1
ATOM 1375 N N . ALA A 1 174 ? -25.389 1.186 25.727 1.00 88.94 174 ALA A N 1
ATOM 1376 C CA . ALA A 1 174 ? -24.425 2.254 25.478 1.00 88.94 174 ALA A CA 1
ATOM 1377 C C . ALA A 1 174 ? -23.038 1.703 25.101 1.00 88.94 174 ALA A C 1
ATOM 1379 O O . ALA A 1 174 ? -22.432 2.190 24.145 1.00 88.94 174 ALA A O 1
ATOM 1380 N N . ASP A 1 175 ? -22.565 0.660 25.790 1.00 87.50 175 ASP A N 1
ATOM 1381 C CA . ASP A 1 175 ? -21.289 0.007 25.471 1.00 87.50 175 ASP A CA 1
ATOM 1382 C C . ASP A 1 175 ? -21.310 -0.631 24.084 1.00 87.50 175 ASP A C 1
ATOM 1384 O O . ASP A 1 175 ? -20.363 -0.476 23.316 1.00 87.50 175 ASP A O 1
ATOM 1388 N N . LEU A 1 176 ? -22.395 -1.330 23.738 1.00 94.81 176 LEU A N 1
ATOM 1389 C CA . LEU A 1 176 ? -22.546 -1.970 22.433 1.00 94.81 176 LEU A CA 1
ATOM 1390 C C . LEU A 1 176 ? -22.493 -0.926 21.309 1.00 94.81 176 LEU A C 1
ATOM 1392 O O . LEU A 1 176 ? -21.802 -1.124 20.307 1.00 94.81 176 LEU A O 1
ATOM 1396 N N . ALA A 1 177 ? -23.151 0.221 21.501 1.00 94.00 177 ALA A N 1
ATOM 1397 C CA . ALA A 1 177 ? -23.086 1.338 20.563 1.00 94.00 177 ALA A CA 1
ATOM 1398 C C . ALA A 1 177 ? -21.669 1.941 20.457 1.00 94.00 177 ALA A C 1
ATOM 1400 O O . ALA A 1 177 ? -21.230 2.301 19.359 1.00 94.00 177 ALA A O 1
ATOM 1401 N N . GLU A 1 178 ? -20.931 2.040 21.568 1.00 88.44 178 GLU A N 1
ATOM 1402 C CA . GLU A 1 178 ? -19.540 2.505 21.560 1.00 88.44 178 GLU A CA 1
ATOM 1403 C C . GLU A 1 178 ? -18.615 1.526 20.823 1.00 88.44 178 GLU A C 1
ATOM 1405 O O . GLU A 1 178 ? -17.831 1.952 19.969 1.00 88.44 178 GLU A O 1
ATOM 1410 N N . VAL A 1 179 ? -18.736 0.224 21.095 1.00 92.62 179 VAL A N 1
ATOM 1411 C CA . VAL A 1 179 ? -17.963 -0.831 20.424 1.00 92.62 179 VAL A CA 1
ATOM 1412 C C . VAL A 1 179 ? -18.208 -0.792 18.920 1.00 92.62 179 VAL A C 1
ATOM 1414 O O . VAL A 1 179 ? -17.244 -0.684 18.163 1.00 92.62 179 VAL A O 1
ATOM 1417 N N . ALA A 1 180 ? -19.469 -0.752 18.481 1.00 94.94 180 ALA A N 1
ATOM 1418 C CA . ALA A 1 180 ? -19.809 -0.666 17.062 1.00 94.94 180 ALA A CA 1
ATOM 1419 C C . ALA A 1 180 ? -19.182 0.573 16.391 1.00 94.94 180 ALA A C 1
ATOM 1421 O O . ALA A 1 180 ? -18.595 0.488 15.309 1.00 94.94 180 ALA A O 1
ATOM 1422 N N . ARG A 1 181 ? -19.216 1.733 17.064 1.00 95.06 181 ARG A N 1
ATOM 1423 C CA . ARG A 1 181 ? -18.563 2.960 16.579 1.00 95.06 181 ARG A CA 1
ATOM 1424 C C . ARG A 1 181 ? -17.042 2.796 16.455 1.00 95.06 181 ARG A C 1
ATOM 1426 O O . ARG A 1 181 ? -16.442 3.324 15.511 1.00 95.06 181 ARG A O 1
ATOM 1433 N N . LEU A 1 182 ? -16.396 2.136 17.417 1.00 93.00 182 LEU A N 1
ATOM 1434 C CA . LEU A 1 182 ? -14.951 1.895 17.407 1.00 93.00 182 LEU A CA 1
ATOM 1435 C C . LEU A 1 182 ? -14.545 0.893 16.321 1.00 93.00 182 LEU A C 1
ATOM 1437 O O . LEU A 1 182 ? -13.538 1.122 15.648 1.00 93.00 182 LEU A O 1
ATOM 1441 N N . GLU A 1 183 ? -15.330 -0.162 16.116 1.00 93.25 183 GLU A N 1
ATOM 1442 C CA . GLU A 1 183 ? -15.135 -1.157 15.059 1.00 93.25 183 GLU A CA 1
ATOM 1443 C C . GLU A 1 183 ? -15.243 -0.529 13.671 1.00 93.25 183 GLU A C 1
ATOM 1445 O O . GLU A 1 183 ? -14.331 -0.678 12.860 1.00 93.25 183 GLU A O 1
ATOM 1450 N N . ASP A 1 184 ? -16.286 0.265 13.416 1.00 94.56 184 ASP A N 1
ATOM 1451 C CA . ASP A 1 184 ? -16.440 0.993 12.155 1.00 94.56 184 ASP A CA 1
ATOM 1452 C C . ASP A 1 184 ? -15.264 1.940 11.893 1.00 94.56 184 ASP A C 1
ATOM 1454 O O . ASP A 1 184 ? -14.767 2.048 10.766 1.00 94.56 184 ASP A O 1
ATOM 1458 N N . ARG A 1 185 ? -14.793 2.632 12.936 1.00 94.19 185 ARG A N 1
ATOM 1459 C CA . ARG A 1 185 ? -13.616 3.499 12.841 1.00 94.19 185 ARG A CA 1
ATOM 1460 C C . ARG A 1 185 ? -12.362 2.689 12.508 1.00 94.19 185 ARG A C 1
ATOM 1462 O O . ARG A 1 185 ? -11.605 3.100 11.630 1.00 94.19 185 ARG A O 1
ATOM 1469 N N . ASN A 1 186 ? -12.141 1.560 13.179 1.00 93.44 186 ASN A N 1
ATOM 1470 C CA . ASN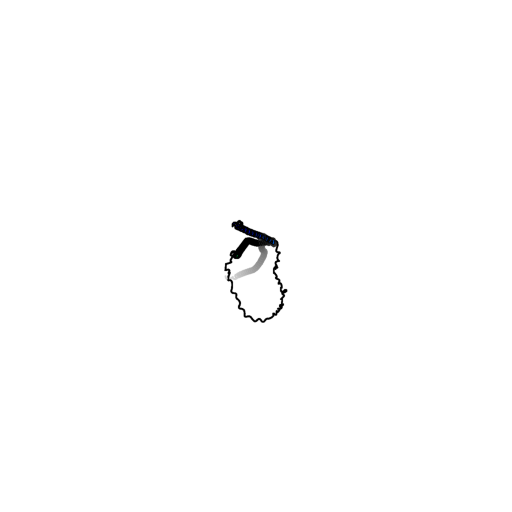 A 1 186 ? -10.998 0.684 12.922 1.00 93.44 186 ASN A CA 1
ATOM 1471 C C . ASN A 1 186 ? -11.044 0.102 11.508 1.00 93.44 186 ASN A C 1
ATOM 1473 O O . ASN A 1 186 ? -10.033 0.166 10.813 1.00 93.44 186 ASN A O 1
ATOM 1477 N N . ARG A 1 187 ? -12.216 -0.341 11.037 1.00 95.81 187 ARG A N 1
ATOM 1478 C CA . ARG A 1 187 ? -12.411 -0.821 9.664 1.00 95.81 187 ARG A CA 1
ATOM 1479 C C . ARG A 1 187 ? -11.981 0.234 8.644 1.00 95.81 187 ARG A C 1
ATOM 1481 O O . ARG A 1 187 ? -11.185 -0.059 7.758 1.00 95.81 187 ARG A O 1
ATOM 1488 N N . ARG A 1 188 ? -12.419 1.490 8.813 1.00 94.56 188 ARG A N 1
ATOM 1489 C CA . ARG A 1 188 ? -12.002 2.606 7.937 1.00 94.56 188 ARG A CA 1
ATOM 1490 C C . ARG A 1 188 ? -10.489 2.833 7.963 1.00 94.56 188 ARG A C 1
ATOM 1492 O O . ARG A 1 188 ? -9.886 3.023 6.909 1.00 94.56 188 ARG A O 1
ATOM 1499 N N . TYR A 1 189 ? -9.869 2.803 9.145 1.00 95.38 189 TYR A N 1
ATOM 1500 C CA . TYR A 1 189 ? -8.415 2.947 9.271 1.00 95.38 189 TYR A CA 1
ATOM 1501 C C . TYR A 1 189 ? -7.652 1.803 8.601 1.00 95.38 189 TYR A C 1
ATOM 1503 O O . TYR A 1 189 ? -6.632 2.045 7.954 1.00 95.38 189 TYR A O 1
ATOM 1511 N N . GLU A 1 190 ? -8.120 0.566 8.746 1.00 94.06 190 GLU A N 1
ATOM 1512 C CA . GLU A 1 190 ? -7.512 -0.601 8.111 1.00 94.06 190 GLU A CA 1
ATOM 1513 C C . GLU A 1 190 ? -7.630 -0.527 6.591 1.00 94.06 190 GLU A C 1
ATOM 1515 O O . GLU A 1 190 ? -6.624 -0.681 5.899 1.00 94.06 190 GLU A O 1
ATOM 1520 N N . GLU A 1 191 ? -8.811 -0.198 6.069 1.00 96.12 191 GLU A N 1
ATOM 1521 C CA . GLU A 1 191 ? -9.026 0.014 4.637 1.00 96.12 191 GLU A CA 1
ATOM 1522 C C . GLU A 1 191 ? -8.101 1.107 4.081 1.00 96.12 191 GLU A C 1
ATOM 1524 O O . GLU A 1 191 ? -7.445 0.906 3.055 1.00 96.12 191 GLU A O 1
ATOM 1529 N N . GLU A 1 192 ? -7.989 2.252 4.761 1.00 95.50 192 GLU A N 1
ATOM 1530 C CA . GLU A 1 192 ? -7.096 3.333 4.338 1.00 95.50 192 GLU A CA 1
ATOM 1531 C C . GLU A 1 192 ? -5.622 2.910 4.395 1.00 95.50 192 GLU A C 1
ATOM 1533 O O . GLU A 1 192 ? -4.860 3.171 3.461 1.00 95.50 192 GLU A O 1
ATOM 1538 N N . LYS A 1 193 ? -5.213 2.205 5.454 1.00 96.56 193 LYS A N 1
ATOM 1539 C CA . LYS A 1 193 ? -3.853 1.674 5.596 1.00 96.56 193 LYS A CA 1
ATOM 1540 C C . LYS A 1 193 ? -3.512 0.704 4.464 1.00 96.56 193 LYS A C 1
ATOM 1542 O O . LYS A 1 193 ? -2.416 0.799 3.909 1.00 96.56 193 LYS A O 1
ATOM 1547 N N . GLN A 1 194 ? -4.433 -0.187 4.094 1.00 95.56 194 GLN A N 1
ATOM 1548 C CA . GLN A 1 194 ? -4.242 -1.112 2.973 1.00 95.56 194 GLN A CA 1
ATOM 1549 C C . GLN A 1 194 ? -4.141 -0.361 1.642 1.00 95.56 194 GLN A C 1
ATOM 1551 O O . GLN A 1 194 ? -3.217 -0.611 0.868 1.00 95.56 194 GLN A O 1
ATOM 1556 N N . ARG A 1 195 ? -5.016 0.625 1.400 1.00 96.44 195 ARG A N 1
ATOM 1557 C CA . ARG A 1 195 ? -4.948 1.472 0.195 1.00 96.44 195 ARG A CA 1
ATOM 1558 C C . ARG A 1 195 ? -3.608 2.195 0.089 1.00 96.44 195 ARG A C 1
ATOM 1560 O O . ARG A 1 195 ? -2.976 2.150 -0.965 1.00 96.44 195 ARG A O 1
ATOM 1567 N N . ARG A 1 196 ? -3.144 2.811 1.181 1.00 95.19 196 ARG A N 1
ATOM 1568 C CA . ARG A 1 196 ? -1.835 3.477 1.227 1.00 95.19 196 ARG A CA 1
ATOM 1569 C C . ARG A 1 196 ? -0.702 2.488 0.965 1.00 95.19 196 ARG A C 1
ATOM 1571 O O . ARG A 1 196 ? 0.178 2.797 0.171 1.00 95.19 196 ARG A O 1
ATOM 1578 N N . ARG A 1 197 ? -0.729 1.291 1.565 1.00 96.75 197 ARG A N 1
ATOM 1579 C CA . ARG A 1 197 ? 0.285 0.249 1.323 1.00 96.75 197 ARG A CA 1
ATOM 1580 C C . ARG A 1 197 ? 0.383 -0.107 -0.162 1.00 96.75 197 ARG A C 1
ATOM 1582 O O . ARG A 1 197 ? 1.481 -0.072 -0.706 1.00 96.75 197 ARG A O 1
ATOM 1589 N N . ILE A 1 198 ? -0.748 -0.364 -0.821 1.00 97.12 198 ILE A N 1
ATOM 1590 C CA . ILE A 1 198 ? -0.783 -0.700 -2.254 1.00 97.12 198 ILE A CA 1
ATOM 1591 C C . ILE A 1 198 ? -0.214 0.451 -3.100 1.00 97.12 198 ILE A C 1
ATOM 1593 O O . ILE A 1 198 ? 0.581 0.214 -4.008 1.00 97.12 198 ILE A O 1
ATOM 1597 N N . GLN A 1 199 ? -0.570 1.702 -2.785 1.00 96.31 199 GLN A N 1
ATOM 1598 C CA . GLN A 1 199 ? -0.033 2.881 -3.475 1.00 96.31 199 GLN A CA 1
ATOM 1599 C C . GLN A 1 199 ? 1.485 3.012 -3.301 1.00 96.31 199 GLN A C 1
ATOM 1601 O O . GLN A 1 199 ? 2.190 3.238 -4.283 1.00 96.31 199 GLN A O 1
ATOM 1606 N N . TYR A 1 200 ? 1.998 2.838 -2.079 1.00 96.69 200 TYR A N 1
ATOM 1607 C CA . TYR A 1 200 ? 3.436 2.876 -1.812 1.00 96.69 200 TYR A CA 1
ATOM 1608 C C . TYR A 1 200 ? 4.183 1.753 -2.531 1.00 96.69 200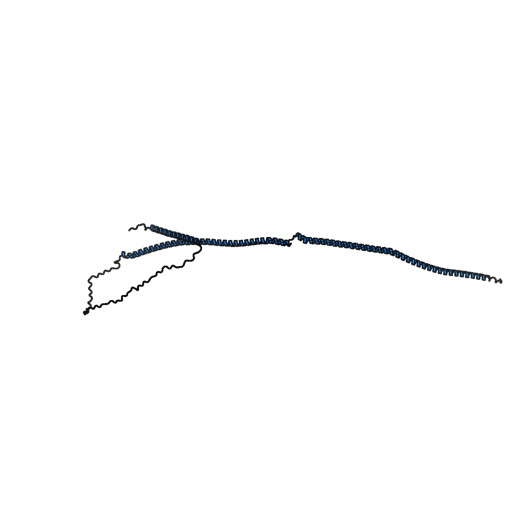 TYR A C 1
ATOM 1610 O O . TYR A 1 200 ? 5.238 2.006 -3.105 1.00 96.69 200 TYR A O 1
ATOM 1618 N N . GLU A 1 201 ? 3.643 0.535 -2.550 1.00 96.81 201 GLU A N 1
ATOM 1619 C CA . GLU A 1 201 ? 4.249 -0.589 -3.270 1.00 96.81 201 GLU A CA 1
ATOM 1620 C C . GLU A 1 201 ? 4.294 -0.341 -4.783 1.00 96.81 201 GLU A C 1
ATOM 1622 O O . GLU A 1 201 ? 5.323 -0.583 -5.417 1.00 96.81 201 GLU A O 1
ATOM 1627 N N . ALA A 1 202 ? 3.214 0.184 -5.368 1.00 97.00 202 ALA A N 1
ATOM 1628 C CA . ALA A 1 202 ? 3.171 0.540 -6.784 1.00 97.00 202 ALA A CA 1
ATOM 1629 C C . ALA A 1 202 ? 4.153 1.676 -7.120 1.00 97.00 202 ALA A C 1
ATOM 1631 O O . ALA A 1 202 ? 4.921 1.567 -8.078 1.00 97.00 202 ALA A O 1
ATOM 1632 N N . ALA A 1 203 ? 4.184 2.732 -6.302 1.00 97.06 203 ALA A N 1
ATOM 1633 C CA . ALA A 1 203 ? 5.112 3.848 -6.466 1.00 97.06 203 ALA A CA 1
ATOM 1634 C C . ALA A 1 203 ? 6.575 3.406 -6.311 1.00 97.06 203 ALA A C 1
ATOM 1636 O O . ALA A 1 203 ? 7.426 3.838 -7.084 1.00 97.06 203 ALA A O 1
ATOM 1637 N N . ALA A 1 204 ? 6.873 2.509 -5.366 1.00 97.50 204 ALA A N 1
ATOM 1638 C CA . ALA A 1 204 ? 8.214 1.966 -5.165 1.00 97.50 204 ALA A CA 1
ATOM 1639 C C . ALA A 1 204 ? 8.681 1.115 -6.357 1.00 97.50 204 ALA A C 1
ATOM 1641 O O . ALA A 1 204 ? 9.828 1.249 -6.788 1.00 97.50 204 ALA A O 1
ATOM 1642 N N . LYS A 1 205 ? 7.798 0.280 -6.928 1.00 97.12 205 LYS A N 1
ATOM 1643 C CA . LYS A 1 205 ? 8.092 -0.480 -8.156 1.00 97.12 205 LYS A CA 1
ATOM 1644 C C . LYS A 1 205 ? 8.403 0.456 -9.322 1.00 97.12 205 LYS A C 1
ATOM 1646 O O . LYS A 1 205 ? 9.452 0.317 -9.945 1.00 97.12 205 LYS A O 1
ATOM 1651 N N . LEU A 1 206 ? 7.547 1.454 -9.553 1.00 97.38 206 LEU A N 1
ATOM 1652 C CA . LEU A 1 206 ? 7.749 2.438 -10.616 1.00 97.38 206 LEU A CA 1
ATOM 1653 C C . LEU A 1 206 ? 9.045 3.236 -10.410 1.00 97.38 206 LEU A C 1
ATOM 1655 O O . LEU A 1 206 ? 9.812 3.414 -11.352 1.00 97.38 206 LEU A O 1
ATOM 1659 N N . ALA A 1 207 ? 9.331 3.670 -9.180 1.00 96.81 207 ALA A N 1
ATOM 1660 C CA . ALA A 1 207 ? 10.562 4.381 -8.851 1.00 96.81 207 ALA A CA 1
ATOM 1661 C C . ALA A 1 207 ? 11.801 3.537 -9.186 1.00 96.81 207 ALA A C 1
ATOM 1663 O O . ALA A 1 207 ? 12.713 4.037 -9.844 1.00 96.81 207 ALA A O 1
ATOM 1664 N N . LYS A 1 208 ? 11.803 2.246 -8.827 1.00 97.19 208 LYS A N 1
ATOM 1665 C CA . LYS A 1 208 ? 12.890 1.321 -9.174 1.00 97.19 208 LYS A CA 1
ATOM 1666 C C . LYS A 1 208 ? 13.065 1.192 -10.690 1.00 97.19 208 LYS A C 1
ATOM 1668 O O . LYS A 1 208 ? 14.166 1.392 -11.187 1.00 97.19 208 LYS A O 1
ATOM 1673 N N . GLU A 1 209 ? 11.985 0.962 -11.434 1.00 97.31 209 GLU A N 1
ATOM 1674 C CA . GLU A 1 209 ? 12.045 0.865 -12.900 1.00 97.31 209 GLU A CA 1
ATOM 1675 C C . GLU A 1 209 ? 12.557 2.154 -13.554 1.00 97.31 209 GLU A C 1
ATOM 1677 O O . GLU A 1 209 ? 13.332 2.115 -14.510 1.00 97.31 209 GLU A O 1
ATOM 1682 N N . THR A 1 210 ? 12.122 3.317 -13.060 1.00 96.94 210 THR A N 1
ATOM 1683 C CA . THR A 1 210 ? 12.605 4.606 -13.571 1.00 96.94 210 THR A CA 1
ATOM 1684 C C . THR A 1 210 ? 14.082 4.818 -13.257 1.00 96.94 210 THR A C 1
ATOM 1686 O O . THR A 1 210 ? 14.818 5.257 -14.141 1.00 96.94 210 THR A O 1
ATOM 1689 N N . ALA A 1 211 ? 14.539 4.451 -12.057 1.00 97.06 211 ALA A N 1
ATOM 1690 C CA . ALA A 1 211 ? 15.946 4.506 -11.683 1.00 97.06 211 ALA A CA 1
ATOM 1691 C C . ALA A 1 211 ? 16.796 3.595 -12.581 1.00 97.06 211 ALA A C 1
ATOM 1693 O O . ALA A 1 211 ? 17.806 4.051 -13.113 1.00 97.06 211 ALA A O 1
ATOM 1694 N N . ASP A 1 212 ? 16.341 2.366 -12.840 1.00 96.81 212 ASP A N 1
ATOM 1695 C CA . ASP A 1 212 ? 17.026 1.412 -13.718 1.00 96.81 212 ASP A CA 1
ATOM 1696 C C . ASP A 1 212 ? 17.112 1.941 -15.162 1.00 96.81 212 ASP A C 1
ATOM 1698 O O . ASP A 1 212 ? 18.172 1.892 -15.789 1.00 96.81 212 ASP A O 1
ATOM 1702 N N . LYS A 1 213 ? 16.032 2.539 -15.688 1.00 97.19 213 LYS A N 1
ATOM 1703 C CA . LYS A 1 213 ? 16.027 3.179 -17.019 1.00 97.19 213 LYS A CA 1
ATOM 1704 C C . LYS A 1 213 ? 16.986 4.367 -17.095 1.00 97.19 213 LYS A C 1
ATOM 1706 O O . LYS A 1 213 ? 17.689 4.528 -18.096 1.00 97.19 213 LYS A O 1
ATOM 1711 N N . ILE A 1 214 ? 17.026 5.205 -16.057 1.00 96.81 214 ILE A N 1
ATOM 1712 C CA . ILE A 1 214 ? 17.948 6.346 -15.981 1.00 96.81 214 ILE A CA 1
ATOM 1713 C C . ILE A 1 214 ? 19.394 5.848 -15.906 1.00 96.81 214 ILE A C 1
ATOM 1715 O O . ILE A 1 214 ? 20.243 6.365 -16.632 1.00 96.81 214 ILE A O 1
ATOM 1719 N N . ALA A 1 215 ? 19.666 4.822 -15.098 1.00 96.81 215 ALA A N 1
ATOM 1720 C CA . ALA A 1 215 ? 20.980 4.204 -14.979 1.00 96.81 215 ALA A CA 1
ATOM 1721 C C . ALA A 1 215 ? 21.437 3.593 -16.311 1.00 96.81 215 ALA A C 1
ATOM 1723 O O . ALA A 1 215 ? 22.547 3.876 -16.757 1.00 96.81 215 ALA A O 1
ATOM 1724 N N . ALA A 1 216 ? 20.569 2.849 -17.005 1.00 96.88 216 ALA A N 1
ATOM 1725 C CA . ALA A 1 216 ? 20.857 2.299 -18.328 1.00 96.88 216 ALA A CA 1
ATOM 1726 C C . ALA A 1 216 ? 21.155 3.408 -19.352 1.00 96.88 216 ALA A C 1
ATOM 1728 O O . ALA A 1 216 ? 22.149 3.352 -20.077 1.00 96.88 216 ALA A O 1
ATOM 1729 N N . LYS A 1 217 ? 20.350 4.477 -19.381 1.00 96.06 217 LYS A N 1
ATOM 1730 C CA . LYS A 1 217 ? 20.599 5.633 -20.257 1.00 96.06 217 LYS A CA 1
ATOM 1731 C C . LYS A 1 217 ? 21.930 6.321 -19.939 1.00 96.06 217 LYS A C 1
ATOM 1733 O O . LYS A 1 217 ? 22.689 6.643 -20.851 1.00 96.06 217 LYS A O 1
ATOM 1738 N N . ALA A 1 218 ? 22.228 6.552 -18.664 1.00 96.31 218 ALA A N 1
ATOM 1739 C CA . ALA A 1 218 ? 23.495 7.146 -18.248 1.00 96.31 218 ALA A CA 1
ATOM 1740 C C . ALA A 1 218 ? 24.688 6.252 -18.631 1.00 96.31 218 ALA A C 1
ATOM 1742 O O . ALA A 1 218 ? 25.662 6.751 -19.195 1.00 96.31 218 ALA A O 1
ATOM 1743 N N . PHE A 1 219 ? 24.572 4.939 -18.413 1.00 95.50 219 PHE A N 1
ATOM 1744 C CA . PHE A 1 219 ? 25.579 3.946 -18.779 1.00 95.50 219 PHE A CA 1
ATOM 1745 C C . PHE A 1 219 ? 25.836 3.917 -20.288 1.00 95.50 219 PHE A C 1
ATOM 1747 O O . PHE A 1 219 ? 26.975 4.075 -20.716 1.00 95.50 219 PHE A O 1
ATOM 1754 N N . THR A 1 220 ? 24.788 3.798 -21.109 1.00 95.25 220 THR A N 1
ATOM 1755 C CA . THR A 1 220 ? 24.923 3.813 -22.577 1.00 95.25 220 THR A CA 1
ATOM 1756 C C . THR A 1 220 ? 25.572 5.101 -23.074 1.00 95.25 220 THR A C 1
ATOM 1758 O O . THR A 1 220 ? 26.467 5.038 -23.910 1.00 95.25 220 THR A O 1
ATOM 1761 N N . LYS A 1 221 ? 25.204 6.269 -22.532 1.00 94.06 221 LYS A N 1
ATOM 1762 C CA . LYS A 1 221 ? 25.832 7.547 -22.898 1.00 94.06 221 LYS A CA 1
ATOM 1763 C C . LYS A 1 221 ? 27.318 7.584 -22.530 1.00 94.06 221 LYS A C 1
ATOM 1765 O O . LYS A 1 221 ? 28.128 8.043 -23.334 1.00 94.06 221 LYS A O 1
ATOM 1770 N N . ALA A 1 222 ? 27.667 7.112 -21.333 1.00 93.44 222 ALA A N 1
ATOM 1771 C CA . ALA A 1 222 ? 29.050 7.043 -20.870 1.00 93.44 222 ALA A CA 1
ATOM 1772 C C . ALA A 1 222 ? 29.887 6.044 -21.687 1.00 93.44 222 ALA A C 1
ATOM 1774 O O . ALA A 1 222 ? 31.049 6.322 -21.959 1.00 93.44 222 ALA A O 1
ATOM 1775 N N . TYR A 1 223 ? 29.295 4.927 -22.118 1.00 93.50 223 TYR A N 1
ATOM 1776 C CA . TYR A 1 223 ? 29.966 3.891 -22.904 1.00 93.50 223 TYR A CA 1
ATOM 1777 C C . TYR A 1 223 ? 30.103 4.253 -24.393 1.00 93.50 223 TYR A C 1
ATOM 1779 O O . TYR A 1 223 ? 31.177 4.114 -24.974 1.00 93.50 223 TYR A O 1
ATOM 1787 N N . LEU A 1 224 ? 29.034 4.760 -25.018 1.00 92.69 224 LEU A N 1
ATOM 1788 C CA . LEU A 1 224 ? 29.015 5.071 -26.451 1.00 92.69 224 LEU A CA 1
ATOM 1789 C C . LEU A 1 224 ? 29.831 6.318 -26.801 1.00 92.69 224 LEU A C 1
ATOM 1791 O O . LEU A 1 224 ? 30.407 6.369 -27.881 1.00 92.69 224 LEU A O 1
ATOM 1795 N N . SER A 1 225 ? 29.905 7.322 -25.921 1.00 92.00 225 SER A N 1
ATOM 1796 C CA . SER A 1 225 ? 30.618 8.575 -26.222 1.00 92.00 225 SER A CA 1
ATOM 1797 C C . SER A 1 225 ? 32.118 8.361 -26.526 1.00 92.00 225 SER A C 1
ATOM 1799 O O . SER A 1 225 ? 32.583 8.847 -27.562 1.00 92.00 225 SER A O 1
ATOM 1801 N N . PRO A 1 226 ? 32.886 7.598 -25.721 1.00 93.44 226 PRO A N 1
ATOM 1802 C CA . PRO A 1 226 ? 34.262 7.232 -26.057 1.00 93.44 226 PRO A CA 1
ATOM 1803 C C . PRO A 1 226 ? 34.357 6.252 -27.229 1.00 93.44 226 PRO A C 1
ATOM 1805 O O . PRO A 1 226 ? 35.247 6.402 -28.063 1.00 93.44 226 PRO A O 1
ATOM 1808 N N . LEU A 1 227 ? 33.445 5.273 -27.314 1.00 92.31 227 LEU A N 1
ATOM 1809 C CA . LEU A 1 227 ? 33.470 4.262 -28.374 1.00 92.31 227 LEU A CA 1
ATOM 1810 C C . LEU A 1 227 ? 33.280 4.888 -29.757 1.00 92.31 227 LEU A C 1
ATOM 1812 O O . LEU A 1 227 ? 34.015 4.555 -30.679 1.00 92.31 227 LEU A O 1
ATOM 1816 N N . LEU A 1 228 ? 32.341 5.828 -29.899 1.00 89.94 228 LEU A N 1
ATOM 1817 C CA . LEU A 1 228 ? 32.140 6.570 -31.143 1.00 89.94 228 LEU A CA 1
ATOM 1818 C C . LEU A 1 228 ? 33.421 7.304 -31.531 1.00 89.94 228 LEU A C 1
ATOM 1820 O O . LEU A 1 228 ? 33.916 7.116 -32.632 1.00 89.94 228 LEU A O 1
ATOM 1824 N N . LYS A 1 229 ? 34.025 8.070 -30.616 1.00 90.06 229 LYS A N 1
ATOM 1825 C CA . LYS A 1 229 ? 35.279 8.784 -30.911 1.00 90.06 229 LYS A CA 1
ATOM 1826 C C . LYS A 1 229 ? 36.404 7.836 -31.327 1.00 90.06 229 LYS A C 1
ATOM 1828 O O . LYS A 1 229 ? 37.075 8.100 -32.317 1.00 90.06 229 LYS A O 1
ATOM 1833 N N . SER A 1 230 ? 36.577 6.732 -30.602 1.00 90.69 230 SER A N 1
ATOM 1834 C CA . SER A 1 230 ? 37.613 5.739 -30.893 1.00 90.69 230 SER A CA 1
ATOM 1835 C C . SER A 1 230 ? 37.379 5.029 -32.228 1.00 90.69 230 SER A C 1
ATOM 1837 O O . SER A 1 230 ? 38.318 4.872 -32.997 1.00 90.69 230 SER A O 1
ATOM 1839 N N . THR A 1 231 ? 36.140 4.646 -32.545 1.00 89.38 231 THR A N 1
ATOM 1840 C CA . THR A 1 231 ? 35.801 4.007 -33.829 1.00 89.38 231 THR A CA 1
ATOM 1841 C C . THR A 1 231 ? 35.922 4.977 -35.000 1.00 89.38 231 THR A C 1
ATOM 1843 O O . THR A 1 231 ? 36.462 4.591 -36.031 1.00 89.38 231 THR A O 1
ATOM 1846 N N . TYR A 1 232 ? 35.519 6.243 -34.841 1.00 87.25 232 TYR A N 1
ATOM 1847 C CA . TYR A 1 232 ? 35.762 7.285 -35.843 1.00 87.25 232 TYR A CA 1
ATOM 1848 C C . TYR A 1 232 ? 37.258 7.483 -36.099 1.00 87.25 232 TYR A C 1
ATOM 1850 O O . TYR A 1 232 ? 37.663 7.521 -37.255 1.00 87.25 232 TYR A O 1
ATOM 1858 N N . GLN A 1 233 ? 38.080 7.553 -35.047 1.00 87.94 233 GLN A N 1
ATOM 1859 C CA . GLN A 1 233 ? 39.537 7.639 -35.190 1.00 87.94 233 GLN A CA 1
ATOM 1860 C C . GLN A 1 233 ? 40.110 6.408 -35.895 1.00 87.94 233 GLN A C 1
ATOM 1862 O O . GLN A 1 233 ? 40.843 6.564 -36.859 1.00 87.94 233 GLN A O 1
ATOM 1867 N N . GLN A 1 234 ? 39.718 5.195 -35.496 1.00 89.81 234 GLN A N 1
ATOM 1868 C CA . GLN A 1 234 ? 40.188 3.961 -36.135 1.00 89.81 234 GLN A CA 1
ATOM 1869 C C . GLN A 1 234 ? 39.778 3.859 -37.609 1.00 89.81 234 GLN A C 1
ATOM 1871 O O . GLN A 1 234 ? 40.549 3.365 -38.426 1.00 89.81 234 GLN A O 1
ATOM 1876 N N . LEU A 1 235 ? 38.567 4.292 -37.965 1.00 88.25 235 LEU A N 1
ATOM 1877 C CA . LEU A 1 235 ? 38.100 4.301 -39.354 1.00 88.25 235 LEU A CA 1
ATOM 1878 C C . LEU A 1 235 ? 38.818 5.363 -40.192 1.00 88.25 235 LEU A C 1
ATOM 1880 O O . LEU A 1 235 ? 39.103 5.114 -41.361 1.00 88.25 235 LEU A O 1
ATOM 1884 N N . LEU A 1 236 ? 39.136 6.512 -39.592 1.00 86.44 236 LEU A N 1
ATOM 1885 C CA . LEU A 1 236 ? 39.909 7.572 -40.233 1.00 86.44 236 LEU A CA 1
ATOM 1886 C C . LEU A 1 236 ? 41.374 7.151 -40.425 1.00 86.44 236 LEU A C 1
ATOM 1888 O O . LEU A 1 236 ? 41.903 7.287 -41.520 1.00 86.44 236 LEU A O 1
ATOM 1892 N N . GLU A 1 237 ? 42.002 6.543 -39.414 1.00 86.31 237 GLU A N 1
ATOM 1893 C CA . GLU A 1 237 ? 43.358 5.973 -39.501 1.00 86.31 237 GLU A CA 1
ATOM 1894 C C . GLU A 1 237 ? 43.455 4.847 -40.536 1.00 86.31 237 GLU A C 1
ATOM 1896 O O . GLU A 1 237 ? 44.470 4.707 -41.212 1.00 86.31 237 GLU A O 1
ATOM 1901 N N . ARG A 1 238 ? 42.396 4.041 -40.682 1.00 84.88 238 ARG A N 1
ATOM 1902 C CA . ARG A 1 238 ? 42.312 2.993 -41.710 1.00 84.88 238 ARG A CA 1
ATOM 1903 C C . ARG A 1 238 ? 41.955 3.529 -43.100 1.00 84.88 238 ARG A C 1
ATOM 1905 O O . ARG A 1 238 ? 41.830 2.723 -44.016 1.00 84.88 238 ARG A O 1
ATOM 1912 N N . GLY A 1 239 ? 41.774 4.842 -43.255 1.00 77.75 239 GLY A N 1
ATOM 1913 C CA . GLY A 1 239 ? 41.492 5.478 -44.543 1.00 77.75 239 GLY A CA 1
ATOM 1914 C C . GLY A 1 239 ? 40.107 5.165 -45.113 1.00 77.75 239 GLY A C 1
ATOM 1915 O O . GLY A 1 239 ? 39.893 5.321 -46.308 1.00 77.75 239 GLY A O 1
ATOM 1916 N N . TYR A 1 240 ? 39.156 4.709 -44.288 1.00 80.31 240 TYR A N 1
ATOM 1917 C CA . TYR A 1 240 ? 37.792 4.425 -44.753 1.00 80.31 240 TYR A CA 1
ATOM 1918 C C . TYR A 1 240 ? 36.994 5.713 -44.999 1.00 80.31 240 TYR A C 1
ATOM 1920 O O . TYR A 1 240 ? 36.077 5.739 -45.816 1.00 80.31 240 TYR A O 1
ATOM 1928 N N . PHE A 1 241 ? 37.342 6.783 -44.279 1.00 76.62 241 PHE A N 1
ATOM 1929 C CA . PHE A 1 241 ? 36.898 8.137 -44.587 1.00 76.62 241 PHE A CA 1
ATOM 1930 C C . PHE A 1 241 ? 37.966 8.804 -45.454 1.00 76.62 241 PHE A C 1
ATOM 1932 O O . PHE A 1 241 ? 39.020 9.179 -44.946 1.00 76.62 241 PHE A O 1
ATOM 1939 N N . TYR A 1 242 ? 37.684 8.927 -46.744 1.00 73.25 242 TYR A N 1
ATOM 1940 C CA . TYR A 1 242 ? 38.484 9.675 -47.710 1.00 73.25 242 TYR A CA 1
ATOM 1941 C C . TYR A 1 242 ? 37.743 10.952 -48.116 1.00 73.25 242 TYR A C 1
ATOM 1943 O O . TYR A 1 242 ? 36.518 11.042 -47.973 1.00 73.25 242 TYR A O 1
ATOM 1951 N N . ASP A 1 243 ? 38.478 11.953 -48.599 1.00 80.69 243 ASP A N 1
ATOM 1952 C CA . ASP A 1 243 ? 37.858 13.104 -49.247 1.00 80.69 243 ASP A CA 1
ATOM 1953 C C . ASP A 1 243 ? 37.324 12.653 -50.613 1.00 80.69 243 ASP A C 1
ATOM 1955 O O . ASP A 1 243 ? 38.076 12.173 -51.462 1.00 80.69 243 ASP A O 1
ATOM 1959 N N . SER A 1 244 ? 36.012 12.787 -50.817 1.00 80.00 244 SER A N 1
ATOM 1960 C CA . SER A 1 244 ? 35.354 12.450 -52.082 1.00 80.00 244 SER A CA 1
ATOM 1961 C C . SER A 1 244 ? 35.988 13.171 -53.269 1.00 80.00 244 SER A C 1
ATOM 1963 O O . SER A 1 244 ? 36.047 12.611 -54.354 1.00 80.00 244 SER A O 1
ATOM 1965 N N . VAL A 1 245 ? 36.494 14.392 -53.060 1.00 81.75 245 VAL A N 1
ATOM 1966 C CA . VAL A 1 245 ? 37.109 15.180 -54.132 1.00 81.75 245 VAL A CA 1
ATOM 1967 C C . VAL A 1 245 ? 38.472 14.614 -54.518 1.00 81.75 245 VAL A C 1
ATOM 1969 O O . VAL A 1 245 ? 38.765 14.509 -55.704 1.00 81.75 245 VAL A O 1
ATOM 1972 N N . GLU A 1 246 ? 39.301 14.231 -53.544 1.00 80.88 246 GLU A N 1
ATOM 1973 C CA . GLU A 1 246 ? 40.612 13.631 -53.824 1.00 80.88 246 GLU A CA 1
ATOM 1974 C C . GLU A 1 246 ? 40.454 12.282 -54.532 1.00 80.88 246 GLU A C 1
ATOM 1976 O O . GLU A 1 246 ? 41.101 12.048 -55.549 1.00 80.88 246 GLU A O 1
ATOM 1981 N N . HIS A 1 247 ? 39.530 11.441 -54.062 1.00 80.94 247 HIS A N 1
ATOM 1982 C CA . HIS A 1 247 ? 39.279 10.132 -54.663 1.00 80.94 247 HIS A CA 1
ATOM 1983 C C . HIS A 1 247 ? 38.700 10.231 -56.083 1.00 80.94 247 HIS A C 1
ATOM 1985 O O . HIS A 1 247 ? 39.153 9.525 -56.981 1.00 80.94 247 HIS A O 1
ATOM 1991 N N . ASP A 1 248 ? 37.769 11.163 -56.325 1.00 83.69 248 ASP A N 1
ATOM 1992 C CA . ASP A 1 248 ? 37.250 11.421 -57.673 1.00 83.69 248 ASP A CA 1
ATOM 1993 C C . ASP A 1 248 ? 38.344 11.937 -58.620 1.00 83.69 248 ASP A C 1
ATOM 1995 O O . ASP A 1 248 ? 38.336 11.612 -59.808 1.00 83.69 248 ASP A O 1
ATOM 1999 N N . ILE A 1 249 ? 39.301 12.730 -58.126 1.00 84.25 249 ILE A N 1
ATOM 2000 C CA . ILE A 1 249 ? 40.444 13.169 -58.934 1.00 84.25 249 ILE A CA 1
ATOM 2001 C C . ILE A 1 249 ? 41.357 11.978 -59.261 1.00 84.25 249 ILE A C 1
ATOM 2003 O O . ILE A 1 249 ? 41.788 11.839 -60.408 1.00 84.25 249 ILE A O 1
ATOM 2007 N N . GLU A 1 250 ? 41.649 11.120 -58.283 1.00 78.94 250 GLU A N 1
ATOM 2008 C CA . GLU A 1 250 ? 42.525 9.962 -58.476 1.00 78.94 250 GLU A CA 1
ATOM 2009 C C . GLU A 1 250 ? 41.947 8.939 -59.457 1.00 78.94 250 GLU A C 1
ATOM 2011 O O . GLU A 1 250 ? 42.651 8.532 -60.381 1.00 78.94 250 GLU A O 1
ATOM 2016 N N . GLU A 1 251 ? 40.680 8.554 -59.298 1.00 80.50 251 GLU A N 1
ATOM 2017 C CA . GLU A 1 251 ? 40.066 7.529 -60.148 1.00 80.50 251 GLU A CA 1
ATOM 2018 C C . GLU A 1 251 ? 39.542 8.108 -61.469 1.00 80.50 251 GLU A C 1
ATOM 2020 O O . GLU A 1 251 ? 39.862 7.601 -62.541 1.00 80.50 251 GLU A O 1
ATOM 2025 N N . ASN A 1 252 ? 38.771 9.201 -61.432 1.00 83.31 252 ASN A N 1
ATOM 2026 C CA . ASN A 1 252 ? 38.041 9.668 -62.616 1.00 83.31 252 ASN A CA 1
ATOM 2027 C C . ASN A 1 252 ? 38.802 10.700 -63.457 1.00 83.31 252 ASN A C 1
ATOM 2029 O O . ASN A 1 252 ? 38.484 10.867 -64.635 1.00 83.31 252 ASN A O 1
ATOM 2033 N N . PHE A 1 253 ? 39.767 11.432 -62.889 1.00 83.44 253 PHE A N 1
ATOM 2034 C CA . PHE A 1 253 ? 40.490 12.481 -63.621 1.00 83.44 253 PHE A CA 1
ATOM 2035 C C . PHE A 1 253 ? 41.884 12.043 -64.079 1.00 83.44 253 PHE A C 1
ATOM 2037 O O . PHE A 1 253 ? 42.243 12.295 -65.232 1.00 83.44 253 PHE A O 1
ATOM 2044 N N . LEU A 1 254 ? 42.676 11.391 -63.217 1.00 85.56 254 LEU A N 1
ATOM 2045 C CA . LEU A 1 254 ? 44.046 11.001 -63.570 1.00 85.56 254 LEU A CA 1
ATOM 2046 C C . LEU A 1 254 ? 44.087 9.930 -64.662 1.00 85.56 254 LEU A C 1
ATOM 2048 O O . LEU A 1 254 ? 44.912 10.047 -65.567 1.00 85.56 254 LEU A O 1
ATOM 2052 N N . GLU A 1 255 ? 43.214 8.921 -64.612 1.00 86.69 255 GLU A N 1
ATOM 2053 C CA . GLU A 1 255 ? 43.241 7.821 -65.583 1.00 86.69 255 GLU A CA 1
ATOM 2054 C C . GLU A 1 255 ? 42.921 8.304 -67.015 1.00 86.69 255 GLU A C 1
ATOM 2056 O O . GLU A 1 255 ? 43.770 8.108 -67.893 1.00 86.69 255 GLU A O 1
ATOM 2061 N N . PRO A 1 256 ? 41.834 9.066 -67.277 1.00 86.88 256 PRO A N 1
ATOM 2062 C CA . PRO A 1 256 ? 41.575 9.606 -68.615 1.00 86.88 256 PRO A CA 1
ATOM 2063 C C . PRO A 1 256 ? 42.594 10.661 -69.061 1.00 86.88 256 PRO A C 1
ATOM 2065 O O . PRO A 1 256 ? 42.870 10.790 -70.254 1.00 86.88 256 PRO A O 1
ATOM 2068 N N . LEU A 1 257 ? 43.173 11.431 -68.129 1.00 87.38 257 LEU A N 1
ATOM 2069 C CA . LEU A 1 257 ? 44.240 12.383 -68.452 1.00 87.38 257 LEU A CA 1
ATOM 2070 C C . LEU A 1 257 ? 45.498 11.649 -68.930 1.00 87.38 257 LEU A C 1
ATOM 2072 O O . LEU A 1 257 ? 46.088 12.035 -69.940 1.00 87.38 257 LEU A O 1
ATOM 2076 N N . LEU A 1 258 ? 45.908 10.599 -68.215 1.00 87.94 258 LEU A N 1
ATOM 2077 C CA . LEU A 1 258 ? 47.056 9.773 -68.583 1.00 87.94 258 LEU A CA 1
ATOM 2078 C C . LEU A 1 258 ? 46.806 9.046 -69.904 1.00 87.94 258 LEU A C 1
ATOM 2080 O O . LEU A 1 258 ? 47.686 9.062 -70.764 1.00 87.94 258 LEU A O 1
ATOM 2084 N N . GLU A 1 259 ? 45.617 8.474 -70.102 1.00 89.56 259 GLU A N 1
ATOM 2085 C CA . GLU A 1 259 ? 45.230 7.848 -71.369 1.00 89.56 259 GLU A CA 1
ATOM 2086 C C . GLU A 1 259 ? 45.275 8.861 -72.524 1.00 89.56 259 GLU A C 1
ATOM 2088 O O . GLU A 1 259 ? 45.925 8.612 -73.539 1.00 89.56 259 GLU A O 1
ATOM 2093 N N . GLY A 1 260 ? 44.713 10.058 -72.333 1.00 90.81 260 GLY A N 1
ATOM 2094 C CA . GLY A 1 260 ? 44.761 11.140 -73.318 1.00 90.81 260 GLY A CA 1
ATOM 2095 C C . GLY A 1 260 ? 46.187 11.587 -73.668 1.00 90.81 260 GLY A C 1
ATOM 2096 O O . GLY A 1 260 ? 46.505 11.799 -74.843 1.00 90.81 260 GLY A O 1
ATOM 2097 N N . VAL A 1 261 ? 47.079 11.697 -72.676 1.00 90.94 261 VAL A N 1
ATOM 2098 C CA . VAL A 1 261 ? 48.506 11.996 -72.901 1.00 90.94 261 VAL A CA 1
ATOM 2099 C C . VAL A 1 261 ? 49.187 10.863 -73.673 1.00 90.94 261 VAL A C 1
ATOM 2101 O O . VAL A 1 261 ? 49.918 11.136 -74.629 1.00 90.94 261 VAL A O 1
ATOM 2104 N N . LEU A 1 262 ? 48.941 9.603 -73.306 1.00 92.31 262 LEU A N 1
ATOM 2105 C CA . LEU A 1 262 ? 49.497 8.441 -74.002 1.00 92.31 262 LEU A CA 1
ATOM 2106 C C . LEU A 1 262 ? 49.013 8.363 -75.455 1.00 92.31 262 LEU A C 1
ATOM 2108 O O . LEU A 1 262 ? 49.824 8.095 -76.344 1.00 92.31 262 LEU A O 1
ATOM 2112 N N . ASP A 1 263 ? 47.745 8.671 -75.719 1.00 91.81 263 ASP A N 1
ATOM 2113 C CA . ASP A 1 263 ? 47.184 8.740 -77.067 1.00 91.81 263 ASP A CA 1
ATOM 2114 C C . ASP A 1 263 ? 47.819 9.855 -77.897 1.00 91.81 263 ASP A C 1
ATOM 2116 O O . ASP A 1 263 ? 48.187 9.632 -79.055 1.00 91.81 263 ASP A O 1
ATOM 2120 N N . CYS A 1 264 ? 48.032 11.035 -77.310 1.00 90.19 264 CYS A N 1
ATOM 2121 C CA . CYS A 1 264 ? 48.740 12.128 -77.977 1.00 90.19 264 CYS A CA 1
ATOM 2122 C C . CYS A 1 264 ? 50.185 11.728 -78.315 1.00 90.19 264 CYS A C 1
ATOM 2124 O O . CYS A 1 264 ? 50.636 11.927 -79.445 1.00 90.19 264 CYS A O 1
ATOM 2126 N N . MET A 1 265 ? 50.898 11.086 -77.382 1.00 89.81 265 MET A N 1
ATOM 2127 C CA . MET A 1 265 ? 52.246 10.557 -77.626 1.00 89.81 265 MET A CA 1
ATOM 2128 C C . MET A 1 265 ? 52.255 9.451 -78.692 1.00 89.81 265 MET A C 1
ATOM 2130 O O . MET A 1 265 ? 53.185 9.365 -79.499 1.00 89.81 265 MET A O 1
ATOM 2134 N N . ALA A 1 266 ? 51.230 8.597 -78.728 1.00 91.38 266 ALA A N 1
ATOM 2135 C CA . ALA A 1 266 ? 51.084 7.556 -79.738 1.00 91.38 266 ALA A CA 1
ATOM 2136 C C . ALA A 1 266 ? 50.811 8.152 -81.126 1.00 91.38 266 ALA A C 1
ATOM 2138 O O . ALA A 1 266 ? 51.410 7.705 -82.109 1.00 91.38 266 ALA A O 1
ATOM 2139 N N . GLN A 1 267 ? 49.959 9.177 -81.219 1.00 90.81 267 GLN A N 1
ATOM 2140 C CA . GLN A 1 267 ? 49.714 9.929 -82.451 1.00 90.81 267 GLN A CA 1
ATOM 2141 C C . GLN A 1 267 ? 50.986 10.633 -82.936 1.00 90.81 267 GLN A C 1
ATOM 2143 O O . GLN A 1 267 ? 51.338 10.497 -84.107 1.00 90.81 267 GLN A O 1
ATOM 2148 N N . GLU A 1 268 ? 51.726 11.297 -82.043 1.00 89.94 268 GLU A N 1
ATOM 2149 C CA . GLU A 1 268 ? 53.006 11.935 -82.370 1.00 89.94 268 GLU A CA 1
ATOM 2150 C C . GLU A 1 268 ? 54.030 10.907 -82.874 1.00 89.94 268 GLU A C 1
ATOM 2152 O O . GLU A 1 268 ? 54.670 11.105 -83.909 1.00 89.94 268 GLU A O 1
ATOM 2157 N N . ARG A 1 269 ? 54.151 9.757 -82.195 1.00 91.62 269 ARG A N 1
ATOM 2158 C CA . ARG A 1 269 ? 55.035 8.666 -82.625 1.00 91.62 269 ARG A CA 1
ATOM 2159 C C . ARG A 1 269 ? 54.632 8.130 -84.000 1.00 91.62 269 ARG A C 1
ATOM 2161 O O . ARG A 1 269 ? 55.507 7.937 -84.839 1.00 91.62 269 ARG A O 1
ATOM 2168 N N . ARG A 1 270 ? 53.338 7.898 -84.252 1.00 91.62 270 ARG A N 1
ATOM 2169 C CA . ARG A 1 270 ? 52.834 7.451 -85.566 1.00 91.62 270 ARG A CA 1
ATOM 2170 C C . ARG A 1 270 ? 53.140 8.480 -86.652 1.00 91.62 270 ARG A C 1
ATOM 2172 O O . ARG A 1 270 ? 53.642 8.096 -87.703 1.00 91.62 270 ARG A O 1
ATOM 2179 N N . ALA A 1 271 ? 52.902 9.764 -86.388 1.00 90.56 271 ALA A N 1
ATOM 2180 C CA . ALA A 1 271 ? 53.223 10.845 -87.315 1.00 90.56 271 ALA A CA 1
ATOM 2181 C C . ALA A 1 271 ? 54.725 10.892 -87.628 1.00 90.56 271 ALA A C 1
ATOM 2183 O O . ALA A 1 271 ? 55.096 10.975 -88.796 1.00 90.56 271 ALA A O 1
ATOM 2184 N N . ARG A 1 272 ? 55.594 10.749 -86.617 1.00 91.88 272 ARG A N 1
ATOM 2185 C CA . ARG A 1 272 ? 57.050 10.688 -86.813 1.00 91.88 272 ARG A CA 1
ATOM 2186 C C . ARG A 1 272 ? 57.460 9.492 -87.676 1.00 91.88 272 ARG A C 1
ATOM 2188 O O . ARG A 1 272 ? 58.197 9.682 -88.633 1.00 91.88 272 ARG A O 1
ATOM 2195 N N . ILE A 1 273 ? 56.925 8.295 -87.413 1.00 92.31 273 ILE A N 1
ATOM 2196 C CA . ILE A 1 273 ? 57.200 7.095 -88.228 1.00 92.31 273 ILE A CA 1
ATOM 2197 C C . ILE A 1 273 ? 56.727 7.285 -89.678 1.00 92.31 273 ILE A C 1
ATOM 2199 O O . ILE A 1 273 ? 57.436 6.893 -90.602 1.00 92.31 273 ILE A O 1
ATOM 2203 N N . LEU A 1 274 ? 55.550 7.883 -89.891 1.00 92.75 274 LEU A N 1
ATOM 2204 C CA . LEU A 1 274 ? 55.035 8.170 -91.233 1.00 92.75 274 LEU A CA 1
ATOM 2205 C C . LEU A 1 274 ? 55.913 9.184 -91.969 1.00 92.75 274 LEU A C 1
ATOM 2207 O O . LEU A 1 274 ? 56.247 8.959 -93.127 1.00 92.75 274 LEU A O 1
ATOM 2211 N N . ILE A 1 275 ? 56.325 10.264 -91.301 1.00 92.94 275 ILE A N 1
ATOM 2212 C CA . ILE A 1 275 ? 57.231 11.266 -91.875 1.00 92.94 275 ILE A CA 1
ATOM 2213 C C . ILE A 1 275 ? 58.587 10.632 -92.206 1.00 92.94 275 ILE A C 1
ATOM 2215 O O . ILE A 1 275 ? 59.078 10.816 -93.316 1.00 92.94 275 ILE A O 1
ATOM 2219 N N . ASP A 1 276 ? 59.161 9.829 -91.310 1.00 92.69 276 ASP A N 1
ATOM 2220 C CA . ASP A 1 276 ? 60.412 9.105 -91.566 1.00 92.69 276 ASP A CA 1
ATOM 2221 C C . ASP A 1 276 ? 60.271 8.118 -92.739 1.00 92.69 276 ASP A C 1
ATOM 2223 O O . ASP A 1 276 ? 61.189 7.974 -93.551 1.00 92.69 276 ASP A O 1
ATOM 2227 N N . GLY A 1 277 ? 59.111 7.462 -92.862 1.00 92.00 277 GLY A N 1
ATOM 2228 C CA . GLY A 1 277 ? 58.751 6.612 -93.998 1.00 92.00 277 GLY A CA 1
ATOM 2229 C C . GLY A 1 277 ? 58.702 7.386 -95.316 1.00 92.00 277 GLY A C 1
ATOM 2230 O O . GLY A 1 277 ? 59.376 7.000 -96.268 1.00 92.00 277 GLY A O 1
ATOM 2231 N N . LEU A 1 278 ? 57.994 8.519 -95.347 1.00 91.44 278 LEU A N 1
ATOM 2232 C CA . LEU A 1 278 ? 57.905 9.403 -96.514 1.00 91.44 278 LEU A CA 1
ATOM 2233 C C . LEU A 1 278 ? 59.270 9.974 -96.910 1.00 91.44 278 LEU A C 1
ATOM 2235 O O . LEU A 1 278 ? 59.600 10.023 -98.093 1.00 91.44 278 LEU A O 1
ATOM 2239 N N . ILE A 1 279 ? 60.093 10.374 -95.934 1.00 91.81 279 ILE A N 1
ATOM 2240 C CA . ILE A 1 279 ? 61.462 10.839 -96.187 1.00 91.81 279 ILE A CA 1
ATOM 2241 C C . ILE A 1 279 ? 62.287 9.706 -96.801 1.00 91.81 279 ILE A C 1
ATOM 2243 O O . ILE A 1 279 ? 62.993 9.931 -97.785 1.00 91.81 279 ILE A O 1
ATOM 2247 N N . ARG A 1 280 ? 62.191 8.480 -96.268 1.00 92.19 280 ARG A N 1
ATOM 2248 C CA . ARG A 1 280 ? 62.898 7.320 -96.823 1.00 92.19 280 ARG A CA 1
ATOM 2249 C C . ARG A 1 280 ? 62.451 7.034 -98.258 1.00 92.19 280 ARG A C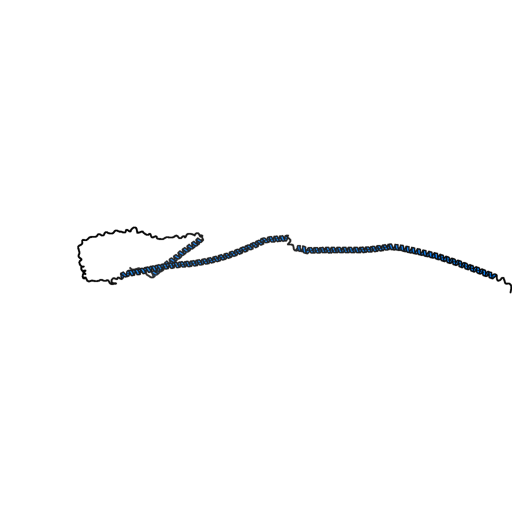 1
ATOM 2251 O O . ARG A 1 280 ? 63.318 6.881 -99.114 1.00 92.19 280 ARG A O 1
ATOM 2258 N N . GLU A 1 281 ? 61.149 7.018 -98.537 1.00 90.94 281 GLU A N 1
ATOM 2259 C CA . GLU A 1 281 ? 60.614 6.828 -99.892 1.00 90.94 281 GLU A CA 1
ATOM 2260 C C . GLU A 1 281 ? 61.109 7.916 -100.853 1.00 90.94 281 GLU A C 1
ATOM 2262 O O . GLU A 1 281 ? 61.684 7.595 -101.895 1.00 90.94 281 GLU A O 1
ATOM 2267 N N . ALA A 1 282 ? 61.007 9.192 -100.471 1.00 90.62 282 ALA A N 1
ATOM 2268 C CA . ALA A 1 282 ? 61.485 10.313 -101.277 1.00 90.62 282 ALA A CA 1
ATOM 2269 C C . ALA A 1 282 ? 62.993 10.220 -101.578 1.00 90.62 282 ALA A C 1
ATOM 2271 O O . ALA A 1 282 ? 63.419 10.453 -102.711 1.00 90.62 282 ALA A O 1
ATOM 2272 N N . VAL A 1 283 ? 63.812 9.833 -100.593 1.00 92.19 283 VAL A N 1
ATOM 2273 C CA . VAL A 1 283 ? 65.254 9.619 -100.788 1.00 92.19 283 VAL A CA 1
ATOM 2274 C C . VAL A 1 283 ? 65.517 8.422 -101.704 1.00 92.19 283 VAL A C 1
ATOM 2276 O O . VAL A 1 283 ? 66.391 8.510 -102.566 1.00 92.19 283 VAL A O 1
ATOM 2279 N N . THR A 1 284 ? 64.770 7.320 -101.572 1.00 89.50 284 THR A N 1
ATOM 2280 C CA . THR A 1 284 ? 64.939 6.145 -102.445 1.00 89.50 284 THR A CA 1
ATOM 2281 C C . THR A 1 284 ? 64.531 6.414 -103.889 1.00 89.50 284 THR A C 1
ATOM 2283 O O . THR A 1 284 ? 65.276 6.033 -104.790 1.00 89.50 284 THR A O 1
ATOM 2286 N N . LEU A 1 285 ? 63.417 7.120 -104.117 1.00 91.19 285 LEU A N 1
ATOM 2287 C CA . LEU A 1 285 ? 62.988 7.546 -105.450 1.00 91.19 285 LEU A CA 1
ATOM 2288 C C . LEU A 1 285 ? 64.050 8.440 -106.084 1.00 91.19 285 LEU A C 1
ATOM 2290 O O . LEU A 1 285 ? 64.519 8.160 -107.183 1.00 91.19 285 LEU A O 1
ATOM 2294 N N . ARG A 1 286 ? 64.535 9.440 -105.342 1.00 87.62 286 ARG A N 1
ATOM 2295 C CA . ARG A 1 286 ? 65.588 10.333 -105.826 1.00 87.62 286 ARG A CA 1
ATOM 2296 C C . ARG A 1 286 ? 66.904 9.595 -106.094 1.00 87.62 286 ARG A C 1
ATOM 2298 O O . ARG A 1 286 ? 67.592 9.898 -107.065 1.00 87.62 286 ARG A O 1
ATOM 2305 N N . HIS A 1 287 ? 67.268 8.611 -105.270 1.00 87.81 287 HIS A N 1
ATOM 2306 C CA . HIS A 1 287 ? 68.433 7.758 -105.520 1.00 87.81 287 HIS A CA 1
ATOM 2307 C C . HIS A 1 287 ? 68.259 6.908 -106.787 1.00 87.81 287 HIS A C 1
ATOM 2309 O O . HIS A 1 287 ? 69.207 6.771 -107.559 1.00 87.81 287 HIS A O 1
ATOM 2315 N N . TYR A 1 288 ? 67.062 6.361 -107.016 1.00 87.50 288 TYR A N 1
ATOM 2316 C CA . TYR A 1 288 ? 66.734 5.609 -108.225 1.00 87.50 288 TYR A CA 1
ATOM 2317 C C . TYR A 1 288 ? 66.826 6.494 -109.475 1.00 87.50 288 TYR A C 1
ATOM 2319 O O . TYR A 1 288 ? 67.544 6.139 -110.408 1.00 87.50 288 TYR A O 1
ATOM 2327 N N . GLU A 1 289 ? 66.213 7.681 -109.450 1.00 87.81 289 GLU A N 1
ATOM 2328 C CA . GLU A 1 289 ? 66.299 8.678 -110.525 1.00 87.81 289 GLU A CA 1
ATOM 2329 C C . GLU A 1 289 ? 67.754 9.065 -110.825 1.00 87.81 289 GLU A C 1
ATOM 2331 O O . GLU A 1 289 ? 68.174 9.043 -111.980 1.00 87.81 289 GLU A O 1
ATOM 2336 N N . PHE A 1 290 ? 68.573 9.348 -109.803 1.00 85.38 290 PHE A N 1
ATOM 2337 C CA . PHE A 1 290 ? 69.999 9.635 -110.005 1.00 85.38 290 PHE A CA 1
ATOM 2338 C C . PHE A 1 290 ? 70.777 8.439 -110.557 1.00 85.38 290 PHE A C 1
ATOM 2340 O O . PHE A 1 290 ? 71.723 8.626 -111.323 1.00 85.38 290 PHE A O 1
ATOM 2347 N N . ARG A 1 291 ? 70.407 7.209 -110.188 1.00 85.25 291 ARG A N 1
ATOM 2348 C CA . ARG A 1 291 ? 71.041 5.994 -110.707 1.00 85.25 291 ARG A CA 1
ATOM 2349 C C . ARG A 1 291 ? 70.684 5.755 -112.171 1.00 85.25 291 ARG A C 1
ATOM 2351 O O . ARG A 1 291 ? 71.573 5.389 -112.936 1.00 85.25 291 ARG A O 1
ATOM 2358 N N . GLU A 1 292 ? 69.431 5.966 -112.569 1.00 83.19 292 GLU A N 1
ATOM 2359 C CA . GLU A 1 292 ? 69.019 5.919 -113.978 1.00 83.19 292 GLU A CA 1
ATOM 2360 C C . GLU A 1 292 ? 69.671 7.037 -114.789 1.00 83.19 292 GLU A C 1
ATOM 2362 O O . GLU A 1 292 ? 70.221 6.773 -115.858 1.00 83.19 292 GLU A O 1
ATOM 2367 N N . LEU A 1 293 ? 69.727 8.256 -114.244 1.00 84.38 293 LEU A N 1
ATOM 2368 C CA . LEU A 1 293 ? 70.461 9.361 -114.854 1.00 84.38 293 LEU A CA 1
ATOM 2369 C C . LEU A 1 293 ? 71.942 8.989 -115.031 1.00 84.38 293 LEU A C 1
ATOM 2371 O O . LEU A 1 293 ? 72.489 9.146 -116.119 1.00 84.38 293 LEU A O 1
ATOM 2375 N N . GLY A 1 294 ? 72.571 8.408 -114.006 1.00 80.31 294 GLY A N 1
ATOM 2376 C CA . GLY A 1 294 ? 73.940 7.896 -114.064 1.00 80.31 294 GLY A CA 1
ATOM 2377 C C . GLY A 1 294 ? 74.133 6.823 -115.139 1.00 80.31 294 GLY A C 1
ATOM 2378 O O . GLY A 1 294 ? 75.080 6.918 -115.916 1.00 80.31 294 GLY A O 1
ATOM 2379 N N . ARG A 1 295 ? 73.215 5.851 -115.253 1.00 79.69 295 ARG A N 1
ATOM 2380 C CA . ARG A 1 295 ? 73.227 4.858 -116.344 1.00 79.69 295 ARG A CA 1
ATOM 2381 C C . ARG A 1 295 ? 73.132 5.529 -117.708 1.00 79.69 295 ARG A C 1
ATOM 2383 O O . ARG A 1 295 ? 73.963 5.235 -118.555 1.00 79.69 295 ARG A O 1
ATOM 2390 N N . SER A 1 296 ? 72.210 6.472 -117.895 1.00 80.50 296 SER A N 1
ATOM 2391 C CA . SER A 1 296 ? 72.049 7.187 -119.168 1.00 80.50 296 SER A CA 1
ATOM 2392 C C . SER A 1 296 ? 73.288 8.017 -119.536 1.00 80.50 296 SER A C 1
ATOM 2394 O O . SER A 1 296 ? 73.677 8.084 -120.701 1.00 80.50 296 SER A O 1
ATOM 2396 N N . ILE A 1 297 ? 73.967 8.619 -118.552 1.00 80.94 297 ILE A N 1
ATOM 2397 C CA . ILE A 1 297 ? 75.224 9.347 -118.762 1.00 80.94 297 ILE A CA 1
ATOM 2398 C C . ILE A 1 297 ? 76.346 8.369 -119.131 1.00 80.94 297 ILE A C 1
ATOM 2400 O O . ILE A 1 297 ? 77.088 8.638 -120.075 1.00 80.94 297 ILE A O 1
ATOM 2404 N N . CYS A 1 298 ? 76.456 7.230 -118.440 1.00 76.62 298 CYS A N 1
ATOM 2405 C CA . CYS A 1 298 ? 77.420 6.178 -118.766 1.00 76.62 298 CYS A CA 1
ATOM 2406 C C . CYS A 1 298 ? 77.170 5.582 -120.158 1.00 76.62 298 CYS A C 1
ATOM 2408 O O . CYS A 1 298 ? 78.116 5.457 -120.927 1.00 76.62 298 CYS A O 1
ATOM 2410 N N . GLU A 1 299 ? 75.921 5.281 -120.520 1.00 76.06 299 GLU A N 1
ATOM 2411 C CA . GLU A 1 299 ? 75.539 4.808 -121.855 1.00 76.06 299 GLU A CA 1
ATOM 2412 C C . GLU A 1 299 ? 75.921 5.832 -122.928 1.00 76.06 299 GLU A C 1
ATOM 2414 O O . GLU A 1 299 ? 76.592 5.487 -123.899 1.00 76.06 299 GLU A O 1
ATOM 2419 N N . ASN A 1 300 ? 75.603 7.113 -122.722 1.00 78.06 300 ASN A N 1
ATOM 2420 C CA . ASN A 1 300 ? 75.991 8.181 -123.643 1.00 78.06 300 ASN A CA 1
ATOM 2421 C C . ASN A 1 300 ? 77.516 8.362 -123.741 1.00 78.06 300 ASN A C 1
ATOM 2423 O O . ASN A 1 300 ? 78.030 8.645 -124.824 1.00 78.06 300 ASN A O 1
ATOM 2427 N N . ALA A 1 301 ? 78.260 8.200 -122.643 1.00 75.12 301 ALA A N 1
ATOM 2428 C CA . ALA A 1 301 ? 79.721 8.259 -122.644 1.00 75.12 301 ALA A CA 1
ATOM 2429 C C . ALA A 1 301 ? 80.342 7.055 -123.374 1.00 75.12 301 ALA A C 1
ATOM 2431 O O . ALA A 1 301 ? 81.214 7.238 -124.225 1.00 75.12 301 ALA A O 1
ATOM 2432 N N . CYS A 1 302 ? 79.846 5.841 -123.116 1.00 71.50 302 CYS A N 1
ATOM 2433 C CA . CYS A 1 302 ? 80.251 4.628 -123.822 1.00 71.50 302 CYS A CA 1
ATOM 2434 C C . CYS A 1 302 ? 79.940 4.725 -125.319 1.00 71.50 302 CYS A C 1
ATOM 2436 O O . CYS A 1 302 ? 80.799 4.387 -126.131 1.00 71.50 302 CYS A O 1
ATOM 2438 N N . LEU A 1 303 ? 78.775 5.251 -125.711 1.00 75.06 303 LEU A N 1
ATOM 2439 C CA . LEU A 1 303 ? 78.442 5.507 -127.117 1.00 75.06 303 LEU A CA 1
ATOM 2440 C C . LEU A 1 303 ? 79.385 6.546 -127.737 1.00 75.06 303 LEU A C 1
ATOM 2442 O O . LEU A 1 303 ? 79.923 6.314 -128.817 1.00 75.06 303 LEU A O 1
ATOM 2446 N N . LYS A 1 304 ? 79.676 7.655 -127.045 1.00 72.81 304 LYS A N 1
ATOM 2447 C CA . LYS A 1 304 ? 80.641 8.661 -127.528 1.00 72.81 304 LYS A CA 1
ATOM 2448 C C . LYS A 1 304 ? 82.055 8.111 -127.711 1.00 72.81 304 LYS A C 1
ATOM 2450 O O . LYS A 1 304 ? 82.764 8.618 -128.573 1.00 72.81 304 LYS A O 1
ATOM 2455 N N . GLN A 1 305 ? 82.472 7.114 -126.932 1.00 73.06 305 GLN A N 1
ATOM 2456 C CA . GLN A 1 305 ? 83.809 6.527 -127.034 1.00 73.06 305 GLN A CA 1
ATOM 2457 C C . GLN A 1 305 ? 83.878 5.372 -128.046 1.00 73.06 305 GLN A C 1
ATOM 2459 O O . GLN A 1 305 ? 84.842 5.277 -128.800 1.00 73.06 305 GLN A O 1
ATOM 2464 N N . THR A 1 306 ? 82.854 4.518 -128.112 1.00 73.00 306 THR A N 1
ATOM 2465 C CA . THR A 1 306 ? 82.833 3.328 -128.986 1.00 73.00 306 THR A CA 1
ATOM 2466 C C . THR A 1 306 ? 82.484 3.652 -130.438 1.00 73.00 306 THR A C 1
ATOM 2468 O O . THR A 1 306 ? 83.098 3.097 -131.347 1.00 73.00 306 THR A O 1
ATOM 2471 N N . VAL A 1 307 ? 81.559 4.588 -130.685 1.00 74.81 307 VAL A N 1
ATOM 2472 C CA . VAL A 1 307 ? 81.152 4.991 -132.042 1.00 74.81 307 VAL A CA 1
ATOM 2473 C C . VAL A 1 307 ? 82.319 5.523 -132.893 1.00 74.81 307 VAL A C 1
ATOM 2475 O O . VAL A 1 307 ? 82.428 5.092 -134.040 1.00 74.81 307 VAL A O 1
ATOM 2478 N N . PRO A 1 308 ? 83.216 6.413 -132.416 1.00 76.00 308 PRO A N 1
ATOM 2479 C CA . PRO A 1 308 ? 84.345 6.869 -133.229 1.00 76.00 308 PRO A CA 1
ATOM 2480 C C . PRO A 1 308 ? 85.390 5.774 -133.478 1.00 76.00 308 PRO A C 1
ATOM 2482 O O . PRO A 1 308 ? 85.948 5.734 -134.572 1.00 76.00 308 PRO A O 1
ATOM 2485 N N . VAL A 1 309 ? 85.618 4.863 -132.522 1.00 76.06 309 VAL A N 1
ATOM 2486 C CA . VAL A 1 309 ? 86.540 3.725 -132.704 1.00 76.06 309 VAL A CA 1
ATOM 2487 C C . VAL A 1 309 ? 85.999 2.767 -133.770 1.00 76.06 309 VAL A C 1
ATOM 2489 O O . VAL A 1 309 ? 86.700 2.476 -134.736 1.00 76.06 309 VAL A O 1
ATOM 2492 N N . LEU A 1 310 ? 84.720 2.384 -133.680 1.00 74.56 310 LEU A N 1
ATOM 2493 C CA . LEU A 1 310 ? 84.048 1.570 -134.701 1.00 74.56 310 LEU A CA 1
ATOM 2494 C C . LEU A 1 310 ? 84.023 2.266 -136.067 1.00 74.56 310 LEU A C 1
ATOM 2496 O O . LEU A 1 310 ? 84.244 1.627 -137.092 1.00 74.56 310 LEU A O 1
ATOM 2500 N N . ARG A 1 311 ? 83.798 3.585 -136.109 1.00 76.25 311 ARG A N 1
ATOM 2501 C CA . ARG A 1 311 ? 83.840 4.357 -137.361 1.00 76.25 311 ARG A CA 1
ATOM 2502 C C . ARG A 1 311 ? 85.233 4.334 -137.994 1.00 76.25 311 ARG A C 1
ATOM 2504 O O . ARG A 1 311 ? 85.321 4.248 -139.215 1.00 76.25 311 ARG A O 1
ATOM 2511 N N . GLY A 1 312 ? 86.293 4.387 -137.186 1.00 75.31 312 GLY A N 1
ATOM 2512 C CA . GLY A 1 312 ? 87.677 4.248 -137.640 1.00 75.31 312 GLY A CA 1
ATOM 2513 C C . GLY A 1 312 ? 87.976 2.860 -138.211 1.00 75.31 312 GLY A C 1
ATOM 2514 O O . GLY A 1 312 ? 88.485 2.760 -139.327 1.00 75.31 312 GLY A O 1
ATOM 2515 N N . GLU A 1 313 ? 87.603 1.794 -137.499 1.00 77.75 313 GLU A N 1
ATOM 2516 C CA . GLU A 1 313 ? 87.824 0.414 -137.958 1.00 77.75 313 GLU A CA 1
ATOM 2517 C C . GLU A 1 313 ? 87.028 0.084 -139.228 1.00 77.75 313 GLU A C 1
ATOM 2519 O O . GLU A 1 313 ? 87.576 -0.480 -140.178 1.00 77.75 313 GLU A O 1
ATOM 2524 N N . VAL A 1 314 ? 85.757 0.497 -139.298 1.00 78.31 314 VAL A N 1
ATOM 2525 C CA . VAL A 1 314 ? 84.923 0.311 -140.496 1.00 78.31 314 VAL A CA 1
ATOM 2526 C C . VAL A 1 314 ? 85.474 1.116 -141.673 1.00 78.31 314 VAL A C 1
ATOM 2528 O O . VAL A 1 314 ? 85.529 0.595 -142.786 1.00 78.31 314 VAL A O 1
ATOM 2531 N N . ALA A 1 315 ? 85.930 2.355 -141.456 1.00 74.00 315 ALA A N 1
ATOM 2532 C CA . ALA A 1 315 ? 86.559 3.149 -142.511 1.00 74.00 315 ALA A CA 1
ATOM 2533 C C . ALA A 1 315 ? 87.842 2.484 -143.034 1.00 74.00 315 ALA A C 1
ATOM 2535 O O . ALA A 1 315 ? 88.009 2.376 -144.247 1.00 74.00 315 ALA A O 1
ATOM 2536 N N . HIS A 1 316 ? 88.706 1.974 -142.149 1.00 80.06 316 HIS A N 1
ATOM 2537 C CA . HIS A 1 316 ? 89.906 1.239 -142.551 1.00 80.06 316 HIS A CA 1
ATOM 2538 C C . HIS A 1 316 ? 89.555 -0.021 -143.358 1.00 80.06 316 HIS A C 1
ATOM 2540 O O . HIS A 1 316 ? 90.144 -0.259 -144.410 1.00 80.06 316 HIS A O 1
ATOM 2546 N N . TYR A 1 317 ? 88.569 -0.806 -142.913 1.00 83.44 317 TYR A N 1
ATOM 2547 C CA . TYR A 1 317 ? 88.108 -1.997 -143.633 1.00 83.44 317 TYR A CA 1
ATOM 2548 C C . TYR A 1 317 ? 87.555 -1.665 -145.029 1.00 83.44 317 TYR A C 1
ATOM 2550 O O . TYR A 1 317 ? 87.881 -2.344 -146.005 1.00 83.44 317 TYR A O 1
ATOM 2558 N N . VAL A 1 318 ? 86.736 -0.613 -145.150 1.00 79.12 318 VAL A N 1
ATOM 2559 C CA . VAL A 1 318 ? 86.176 -0.177 -146.440 1.00 79.12 318 VAL A CA 1
ATOM 2560 C C . VAL A 1 318 ? 87.280 0.314 -147.378 1.00 79.12 318 VAL A C 1
ATOM 2562 O O . VAL A 1 318 ? 87.269 -0.049 -148.554 1.00 79.12 318 VAL A O 1
ATOM 2565 N N . ILE A 1 319 ? 88.249 1.083 -146.867 1.00 79.19 319 ILE A N 1
ATOM 2566 C CA . ILE A 1 319 ? 89.392 1.567 -147.653 1.00 79.19 319 ILE A CA 1
ATOM 2567 C C . ILE A 1 319 ? 90.256 0.392 -148.131 1.00 79.19 319 ILE A C 1
ATOM 2569 O O . ILE A 1 319 ? 90.518 0.303 -149.326 1.00 79.19 319 ILE A O 1
ATOM 2573 N N . ASP A 1 320 ? 90.637 -0.541 -147.254 1.00 82.94 320 ASP A N 1
ATOM 2574 C CA . ASP A 1 320 ? 91.452 -1.715 -147.614 1.00 82.94 320 ASP A CA 1
ATOM 2575 C C . ASP A 1 320 ? 90.744 -2.635 -148.628 1.00 82.94 320 ASP A C 1
ATOM 2577 O O . ASP A 1 320 ? 91.343 -3.148 -149.574 1.00 82.94 320 ASP A O 1
ATOM 2581 N N . ARG A 1 321 ? 89.425 -2.811 -148.502 1.00 83.44 321 ARG A N 1
ATOM 2582 C CA . ARG A 1 321 ? 88.658 -3.582 -149.489 1.00 83.44 321 ARG A CA 1
ATOM 2583 C C . ARG A 1 321 ? 88.583 -2.869 -150.840 1.00 83.44 321 ARG A C 1
ATOM 2585 O O . ARG A 1 321 ? 88.688 -3.528 -151.875 1.00 83.44 321 ARG A O 1
ATOM 2592 N N . ALA A 1 322 ? 88.409 -1.547 -150.842 1.00 76.06 322 ALA A N 1
ATOM 2593 C CA . ALA A 1 322 ? 88.365 -0.750 -152.063 1.00 76.06 322 ALA A CA 1
ATOM 2594 C C . ALA A 1 322 ? 89.722 -0.732 -152.788 1.00 76.06 322 ALA A C 1
ATOM 2596 O O . ALA A 1 322 ? 89.750 -0.889 -154.008 1.00 76.06 322 ALA A O 1
ATOM 2597 N N . THR A 1 323 ? 90.841 -0.620 -152.063 1.00 76.88 323 THR A N 1
ATOM 2598 C CA . THR A 1 323 ? 92.190 -0.655 -152.655 1.00 76.88 323 THR A CA 1
ATOM 2599 C C . THR A 1 323 ? 92.507 -2.017 -153.265 1.00 76.88 323 THR A C 1
ATOM 2601 O O . THR A 1 323 ? 92.984 -2.072 -154.398 1.00 76.88 323 THR A O 1
ATOM 2604 N N . ARG A 1 324 ? 92.173 -3.126 -152.588 1.00 82.88 324 ARG A N 1
ATOM 2605 C CA . ARG A 1 324 ? 92.336 -4.479 -153.155 1.00 82.88 324 ARG A CA 1
ATOM 2606 C C . ARG A 1 324 ? 91.492 -4.690 -154.411 1.00 82.88 324 ARG A C 1
ATOM 2608 O O . ARG A 1 324 ? 91.972 -5.273 -155.381 1.00 82.88 324 ARG A O 1
ATOM 2615 N N . LEU A 1 325 ? 90.247 -4.202 -154.417 1.00 81.88 325 LEU A N 1
ATOM 2616 C CA . LEU A 1 325 ? 89.371 -4.300 -155.587 1.00 81.88 325 LEU A CA 1
ATOM 2617 C C . LEU A 1 325 ? 89.915 -3.474 -156.765 1.00 81.88 325 LEU A C 1
ATOM 2619 O O . LEU A 1 325 ? 89.903 -3.949 -157.899 1.00 81.88 325 LEU A O 1
ATOM 2623 N N . ALA A 1 326 ? 90.414 -2.262 -156.501 1.00 75.06 326 ALA A N 1
ATOM 2624 C CA . ALA A 1 326 ? 91.024 -1.406 -157.515 1.00 75.06 326 ALA A CA 1
ATOM 2625 C C . ALA A 1 326 ? 92.295 -2.035 -158.109 1.00 75.06 326 ALA A C 1
ATOM 2627 O O . ALA A 1 326 ? 92.446 -2.048 -159.330 1.00 75.06 326 ALA A O 1
ATOM 2628 N N . LEU A 1 327 ? 93.160 -2.624 -157.272 1.00 80.31 327 LEU A N 1
ATOM 2629 C CA . LEU A 1 327 ? 94.350 -3.359 -157.718 1.00 80.31 327 LEU A CA 1
ATOM 2630 C C . LEU A 1 327 ? 93.985 -4.541 -158.624 1.00 80.31 327 LEU A C 1
ATOM 2632 O O . LEU A 1 327 ? 94.491 -4.627 -159.739 1.00 80.31 327 LEU A O 1
ATOM 2636 N N . SER A 1 328 ? 93.032 -5.381 -158.210 1.00 81.56 328 SER A N 1
ATOM 2637 C CA . SER A 1 328 ? 92.567 -6.515 -159.024 1.00 81.56 328 SER A CA 1
ATOM 2638 C C . SER A 1 328 ? 92.006 -6.073 -160.383 1.00 81.56 328 SER A C 1
ATOM 2640 O O . SER A 1 328 ? 92.258 -6.716 -161.400 1.00 81.56 328 SER A O 1
ATOM 2642 N N . ARG A 1 329 ? 91.266 -4.957 -160.435 1.00 79.81 329 ARG A N 1
ATOM 2643 C CA . ARG A 1 329 ? 90.724 -4.423 -161.696 1.00 79.81 329 ARG A CA 1
ATOM 2644 C C . ARG A 1 329 ? 91.813 -3.862 -162.607 1.00 79.81 329 ARG A C 1
ATOM 2646 O O . ARG A 1 329 ? 91.714 -4.043 -163.819 1.00 79.81 329 ARG A O 1
ATOM 2653 N N . LEU A 1 330 ? 92.840 -3.224 -162.047 1.00 78.75 330 LEU A N 1
ATOM 2654 C CA . LEU A 1 330 ? 93.991 -2.738 -162.810 1.00 78.75 330 LEU A CA 1
ATOM 2655 C C . LEU A 1 330 ? 94.825 -3.888 -163.386 1.00 78.75 330 LEU A C 1
ATOM 2657 O O . LEU A 1 330 ? 95.220 -3.814 -164.545 1.00 78.75 330 LEU A O 1
ATOM 2661 N N . GLU A 1 331 ? 95.033 -4.971 -162.637 1.00 78.94 331 GLU A N 1
ATOM 2662 C CA . GLU A 1 331 ? 95.700 -6.180 -163.146 1.00 78.94 331 GLU A CA 1
ATOM 2663 C C . GLU A 1 331 ? 94.910 -6.834 -164.293 1.00 78.94 331 GLU A C 1
ATOM 2665 O O . GLU A 1 331 ? 95.479 -7.258 -165.303 1.00 78.94 331 GLU A O 1
ATOM 2670 N N . LEU A 1 332 ? 93.579 -6.854 -164.184 1.00 79.50 332 LEU A N 1
ATOM 2671 C CA . LEU A 1 332 ? 92.692 -7.386 -165.221 1.00 79.50 332 LEU A CA 1
ATOM 2672 C C . LEU A 1 332 ? 92.686 -6.495 -166.481 1.00 79.50 332 LEU A C 1
ATOM 2674 O O . LEU A 1 332 ? 92.712 -6.992 -167.603 1.00 79.50 332 LEU A O 1
ATOM 2678 N N . ALA A 1 333 ? 92.745 -5.170 -166.320 1.00 73.31 333 ALA A N 1
ATOM 2679 C CA . ALA A 1 333 ? 92.903 -4.242 -167.441 1.00 73.31 333 ALA A CA 1
ATOM 2680 C C . ALA A 1 333 ? 94.296 -4.344 -168.100 1.00 73.31 333 ALA A C 1
ATOM 2682 O O . ALA A 1 333 ? 94.421 -4.279 -169.325 1.00 73.31 333 ALA A O 1
ATOM 2683 N N . ALA A 1 334 ? 95.354 -4.541 -167.309 1.00 73.12 334 ALA A N 1
ATOM 2684 C CA . ALA A 1 334 ? 96.716 -4.716 -167.813 1.00 73.12 334 ALA A CA 1
ATOM 2685 C C . ALA A 1 334 ? 96.884 -6.028 -168.601 1.00 73.12 334 ALA A C 1
ATOM 2687 O O . ALA A 1 334 ? 97.547 -6.045 -169.636 1.00 73.12 334 ALA A O 1
ATOM 2688 N N . SER A 1 335 ? 96.259 -7.121 -168.155 1.00 73.94 335 SER A N 1
ATOM 2689 C CA . SER A 1 335 ? 96.246 -8.385 -168.908 1.00 73.94 335 SER A CA 1
ATOM 2690 C C . SER A 1 335 ? 95.443 -8.268 -170.206 1.00 73.94 335 SER A C 1
ATOM 2692 O O . SER A 1 335 ? 95.971 -8.610 -171.264 1.00 73.94 335 SER A O 1
ATOM 2694 N N . GLY A 1 336 ? 94.246 -7.669 -170.167 1.00 71.94 336 GLY A N 1
ATOM 2695 C CA . GLY A 1 336 ? 93.433 -7.444 -171.369 1.00 71.94 336 GLY A CA 1
ATOM 2696 C C . GLY A 1 336 ? 94.123 -6.564 -172.421 1.00 71.94 336 GLY A C 1
ATOM 2697 O O . GLY A 1 336 ? 94.119 -6.882 -173.606 1.00 71.94 336 GLY A O 1
ATOM 2698 N N . THR A 1 337 ? 94.801 -5.488 -172.010 1.00 68.62 337 THR A N 1
ATOM 2699 C CA . THR A 1 337 ? 95.568 -4.639 -172.948 1.00 68.62 337 THR A CA 1
ATOM 2700 C C . THR A 1 337 ? 96.774 -5.354 -173.559 1.00 68.62 337 THR A C 1
ATOM 2702 O O . THR A 1 337 ? 97.158 -5.046 -174.690 1.00 68.62 337 THR A O 1
ATOM 2705 N N . LYS A 1 338 ? 97.366 -6.325 -172.853 1.00 71.44 338 LYS A N 1
ATOM 2706 C CA . LYS A 1 338 ? 98.465 -7.145 -173.375 1.00 71.44 338 LYS A CA 1
ATOM 2707 C C . LYS A 1 338 ? 97.979 -8.140 -174.433 1.00 71.44 338 LYS A C 1
ATOM 2709 O O . LYS A 1 338 ? 98.650 -8.295 -175.450 1.00 71.44 338 LYS A O 1
ATOM 2714 N N . GLU A 1 339 ? 96.811 -8.748 -174.229 1.00 71.94 339 GLU A N 1
ATOM 2715 C CA . GLU A 1 339 ? 96.177 -9.636 -175.215 1.00 71.94 339 GLU A CA 1
ATOM 2716 C C . GLU A 1 339 ? 95.740 -8.873 -176.472 1.00 71.94 339 GLU A C 1
ATOM 2718 O O . GLU A 1 339 ? 96.096 -9.274 -177.578 1.00 71.94 339 GLU A O 1
ATOM 2723 N N . ILE A 1 340 ? 95.079 -7.719 -176.316 1.00 68.69 340 ILE A N 1
ATOM 2724 C CA . ILE A 1 340 ? 94.647 -6.881 -177.451 1.00 68.69 340 ILE A CA 1
ATOM 2725 C C . ILE A 1 340 ? 95.850 -6.413 -178.283 1.00 68.69 340 ILE A C 1
ATOM 2727 O O . ILE A 1 340 ? 95.802 -6.438 -179.511 1.00 68.69 340 ILE A O 1
ATOM 2731 N N . ARG A 1 341 ? 96.962 -6.030 -177.636 1.00 70.69 341 ARG A N 1
ATOM 2732 C CA . ARG A 1 341 ? 98.194 -5.643 -178.344 1.00 70.69 341 ARG A CA 1
ATOM 2733 C C . ARG A 1 341 ? 98.792 -6.805 -179.144 1.00 70.69 341 ARG A C 1
ATOM 2735 O O . ARG A 1 341 ? 99.305 -6.569 -180.231 1.00 70.69 341 ARG A O 1
ATOM 2742 N N . GLY A 1 342 ? 98.724 -8.030 -178.619 1.00 69.75 342 GLY A N 1
ATOM 2743 C CA . GLY A 1 342 ? 99.197 -9.226 -179.317 1.00 69.75 342 GLY A CA 1
ATOM 2744 C C . GLY A 1 342 ? 98.391 -9.517 -180.583 1.00 69.75 342 GLY A C 1
ATOM 2745 O O . GLY A 1 342 ? 98.978 -9.707 -181.645 1.00 69.75 342 GLY A O 1
ATOM 2746 N N . VAL A 1 343 ? 97.059 -9.467 -180.488 1.00 69.94 343 VAL A N 1
ATOM 2747 C CA . VAL A 1 343 ? 96.159 -9.723 -181.627 1.00 69.94 343 VAL A CA 1
ATOM 2748 C C . VAL A 1 343 ? 96.308 -8.645 -182.705 1.00 69.94 343 VAL A C 1
ATOM 2750 O O . VAL A 1 343 ? 96.541 -8.980 -183.862 1.00 69.94 343 VAL A O 1
ATOM 2753 N N . ALA A 1 344 ? 96.315 -7.363 -182.324 1.00 62.53 344 ALA A N 1
ATOM 2754 C CA . ALA A 1 344 ? 96.479 -6.265 -183.280 1.00 62.53 344 ALA A CA 1
ATOM 2755 C C . ALA A 1 344 ? 97.841 -6.298 -184.002 1.00 62.53 344 ALA A C 1
ATOM 2757 O O . ALA A 1 344 ? 97.931 -5.964 -185.179 1.00 62.53 344 ALA A O 1
ATOM 2758 N N . SER A 1 345 ? 98.914 -6.727 -183.324 1.00 63.06 345 SER A N 1
ATOM 2759 C CA . SER A 1 345 ? 100.222 -6.879 -183.977 1.00 63.06 345 SER A CA 1
ATOM 2760 C C . SER A 1 345 ? 100.279 -8.039 -184.975 1.00 63.06 345 SER A C 1
ATOM 2762 O O . SER A 1 345 ? 101.058 -7.973 -185.921 1.00 63.06 345 SER A O 1
ATOM 2764 N N . ALA A 1 346 ? 99.463 -9.081 -184.787 1.00 64.50 346 ALA A N 1
ATOM 2765 C CA . ALA A 1 346 ? 99.408 -10.224 -185.695 1.00 64.50 346 ALA A CA 1
ATOM 2766 C C . ALA A 1 346 ? 98.594 -9.917 -186.964 1.00 64.50 346 ALA A C 1
ATOM 2768 O O . ALA A 1 346 ? 98.985 -10.345 -188.045 1.00 64.50 346 ALA A O 1
ATOM 2769 N N . GLU A 1 347 ? 97.511 -9.141 -186.851 1.00 65.38 347 GLU A N 1
ATOM 2770 C CA . GLU A 1 347 ? 96.698 -8.717 -188.003 1.00 65.38 347 GLU A CA 1
ATOM 2771 C C . GLU A 1 347 ? 97.479 -7.786 -188.946 1.00 65.38 347 GLU A C 1
ATOM 2773 O O . GLU A 1 347 ? 97.522 -8.033 -190.146 1.00 65.38 347 GLU A O 1
ATOM 2778 N N . ILE A 1 348 ? 98.213 -6.801 -188.408 1.00 64.50 348 ILE A N 1
ATOM 2779 C CA . ILE A 1 348 ? 98.989 -5.847 -189.226 1.00 64.50 348 ILE A CA 1
ATOM 2780 C C . ILE A 1 348 ? 100.108 -6.538 -190.028 1.00 64.50 348 ILE A C 1
ATOM 2782 O O . ILE A 1 348 ? 100.430 -6.108 -191.131 1.00 64.50 348 ILE A O 1
ATOM 2786 N N . ILE A 1 349 ? 100.721 -7.604 -189.500 1.00 65.81 349 ILE A N 1
ATOM 2787 C CA . ILE A 1 349 ? 101.785 -8.327 -190.220 1.00 65.81 349 ILE A CA 1
ATOM 2788 C C . ILE A 1 349 ? 101.208 -9.160 -191.372 1.00 65.81 349 ILE A C 1
ATOM 2790 O O . ILE A 1 349 ? 101.852 -9.269 -192.414 1.00 65.81 349 ILE A O 1
ATOM 2794 N N . ASN A 1 350 ? 100.011 -9.725 -191.204 1.00 65.12 350 ASN A N 1
ATOM 2795 C CA . ASN A 1 350 ? 99.376 -10.522 -192.251 1.00 65.12 350 ASN A CA 1
ATOM 2796 C C . ASN A 1 350 ? 98.877 -9.642 -193.406 1.00 65.12 350 ASN A C 1
ATOM 2798 O O . ASN A 1 350 ? 99.146 -9.973 -194.557 1.00 65.12 350 ASN A O 1
ATOM 2802 N N . ASP A 1 351 ? 98.280 -8.482 -193.112 1.00 64.12 351 ASP A N 1
ATOM 2803 C CA . ASP A 1 351 ? 97.794 -7.563 -194.153 1.00 64.12 351 ASP A CA 1
ATOM 2804 C C . ASP A 1 351 ? 98.935 -7.022 -195.040 1.00 64.12 351 ASP A C 1
ATOM 2806 O O . ASP A 1 351 ? 98.784 -6.915 -196.255 1.00 64.12 351 ASP A O 1
ATOM 2810 N N . VAL A 1 352 ? 100.119 -6.753 -194.471 1.00 63.03 352 VAL A N 1
ATOM 2811 C CA . VAL A 1 352 ? 101.289 -6.278 -195.241 1.00 63.03 352 VAL A CA 1
ATOM 2812 C C . VAL A 1 352 ? 101.886 -7.377 -196.133 1.00 63.03 352 VAL A C 1
ATOM 2814 O O . VAL A 1 352 ? 102.442 -7.084 -197.191 1.00 63.03 352 VAL A O 1
ATOM 2817 N N . MET A 1 353 ? 101.781 -8.649 -195.739 1.00 60.31 353 MET A N 1
ATOM 2818 C CA . MET A 1 353 ? 102.287 -9.768 -196.544 1.00 60.31 353 MET A CA 1
ATOM 2819 C C . MET A 1 353 ? 101.391 -10.075 -197.752 1.00 60.31 353 MET A C 1
ATOM 2821 O O . MET A 1 353 ? 101.915 -10.437 -198.809 1.00 60.31 353 MET A O 1
ATOM 2825 N N . ASP A 1 354 ? 100.077 -9.887 -197.623 1.00 60.75 354 ASP A N 1
ATOM 2826 C CA . ASP A 1 354 ? 99.121 -10.090 -198.718 1.00 60.75 354 ASP A CA 1
ATOM 2827 C C . ASP A 1 354 ? 99.210 -8.975 -199.779 1.00 60.75 354 ASP A C 1
ATOM 2829 O O . ASP A 1 354 ? 99.073 -9.241 -200.976 1.00 60.75 354 ASP A O 1
ATOM 2833 N N . GLU A 1 355 ? 99.537 -7.742 -199.374 1.00 65.12 355 GLU A N 1
ATOM 2834 C CA . GLU A 1 355 ? 99.721 -6.607 -200.293 1.00 65.12 355 GLU A CA 1
ATOM 2835 C C . GLU A 1 355 ? 100.968 -6.775 -201.186 1.00 65.12 355 GLU A C 1
ATOM 2837 O O . GLU A 1 355 ? 100.910 -6.563 -202.398 1.00 65.12 355 GLU A O 1
ATOM 2842 N N . VAL A 1 356 ? 102.080 -7.267 -200.626 1.00 60.38 356 VAL A N 1
ATOM 2843 C CA . VAL A 1 356 ? 103.321 -7.527 -201.385 1.00 60.38 356 VAL A CA 1
ATOM 2844 C C . VAL A 1 356 ? 103.164 -8.707 -202.355 1.00 60.38 356 VAL A C 1
ATOM 2846 O O . VAL A 1 356 ? 103.773 -8.718 -203.427 1.00 60.38 356 VAL A O 1
ATOM 2849 N N . ALA A 1 357 ? 102.330 -9.698 -202.022 1.00 58.72 357 ALA A N 1
ATOM 2850 C CA . ALA A 1 357 ? 102.058 -10.830 -202.907 1.00 58.72 357 ALA A CA 1
ATOM 2851 C C . ALA A 1 357 ? 101.277 -10.413 -204.169 1.00 58.72 357 ALA A C 1
ATOM 2853 O O . ALA A 1 357 ? 101.567 -10.910 -205.259 1.00 58.72 357 ALA A O 1
ATOM 2854 N N . LEU A 1 358 ? 100.340 -9.466 -204.039 1.00 62.66 358 LEU A N 1
ATOM 2855 C CA . LEU A 1 358 ? 99.544 -8.950 -205.158 1.00 62.66 358 LEU A CA 1
ATOM 2856 C C . LEU A 1 358 ? 100.372 -8.100 -206.135 1.00 62.66 358 LEU A C 1
ATOM 2858 O O . LEU A 1 358 ? 100.180 -8.204 -207.348 1.00 62.66 358 LEU A O 1
ATOM 2862 N N . GLU A 1 359 ? 101.334 -7.312 -205.648 1.00 59.88 359 GLU A N 1
ATOM 2863 C CA . GLU A 1 359 ? 102.172 -6.474 -206.519 1.00 59.88 359 GLU A CA 1
ATOM 2864 C C . GLU A 1 359 ? 103.175 -7.283 -207.359 1.00 59.88 359 GLU A C 1
ATOM 2866 O O . GLU A 1 359 ? 103.395 -6.974 -208.532 1.00 59.88 359 GLU A O 1
ATOM 2871 N N . VAL A 1 360 ? 103.742 -8.365 -206.813 1.00 60.25 360 VAL A N 1
ATOM 2872 C CA . VAL A 1 360 ? 104.673 -9.237 -207.558 1.00 60.25 360 VAL A CA 1
ATOM 2873 C C . VAL A 1 360 ? 103.956 -10.002 -208.678 1.00 60.25 360 VAL A C 1
ATOM 2875 O O . VAL A 1 360 ? 104.548 -10.292 -209.720 1.00 60.25 360 VAL A O 1
ATOM 2878 N N . GLN A 1 361 ? 102.670 -10.305 -208.500 1.00 57.91 361 GLN A N 1
ATOM 2879 C CA . GLN A 1 361 ? 101.874 -11.029 -209.489 1.00 57.91 361 GLN A CA 1
ATOM 2880 C C . GLN A 1 361 ? 101.489 -10.133 -210.678 1.00 57.91 361 GLN A C 1
ATOM 2882 O O . GLN A 1 361 ? 101.566 -10.572 -211.824 1.00 57.91 361 GLN A O 1
ATOM 2887 N N . ALA A 1 362 ? 101.222 -8.848 -210.422 1.00 59.75 362 ALA A N 1
ATOM 2888 C CA . ALA A 1 362 ? 100.975 -7.852 -211.464 1.00 59.75 362 ALA A CA 1
ATOM 2889 C C . ALA A 1 362 ? 102.223 -7.538 -212.317 1.00 59.75 362 ALA A C 1
ATOM 2891 O O . ALA A 1 362 ? 102.096 -7.223 -213.500 1.00 59.75 362 ALA A O 1
ATOM 2892 N N . GLN A 1 363 ? 103.434 -7.656 -211.757 1.00 57.69 363 GLN A N 1
ATOM 2893 C CA . GLN A 1 363 ? 104.674 -7.454 -212.521 1.00 57.69 363 GLN A CA 1
ATOM 2894 C C . GLN A 1 363 ? 104.980 -8.604 -213.494 1.00 57.69 363 GLN A C 1
ATOM 2896 O O . GLN A 1 363 ? 105.554 -8.357 -214.551 1.00 57.69 363 GLN A O 1
ATOM 2901 N N . LYS A 1 364 ? 104.543 -9.837 -213.199 1.00 58.19 364 LYS A N 1
ATOM 2902 C CA . LYS A 1 364 ? 104.733 -10.993 -214.095 1.00 58.19 364 LYS A CA 1
ATOM 2903 C C . LYS A 1 364 ? 103.797 -10.999 -215.305 1.00 58.19 364 LYS A C 1
ATOM 2905 O O . LYS A 1 364 ? 104.226 -11.360 -216.394 1.00 58.19 364 LYS A O 1
ATOM 2910 N N . GLU A 1 365 ? 102.547 -10.572 -215.135 1.00 57.56 365 GLU A N 1
ATOM 2911 C CA . GLU A 1 365 ? 101.566 -10.540 -216.234 1.00 57.56 365 GLU A CA 1
ATOM 2912 C C . GLU A 1 365 ? 101.880 -9.451 -217.279 1.00 57.56 365 GLU A C 1
ATOM 2914 O O . GLU A 1 365 ? 101.505 -9.577 -218.444 1.00 57.56 365 GLU A O 1
ATOM 2919 N N . ALA A 1 366 ? 102.612 -8.400 -216.894 1.00 57.72 366 ALA A N 1
ATOM 2920 C CA . ALA A 1 366 ? 103.032 -7.343 -217.812 1.00 57.72 366 ALA A CA 1
ATOM 2921 C C . ALA A 1 366 ? 104.269 -7.717 -218.658 1.00 57.72 366 ALA A C 1
ATOM 2923 O O . ALA A 1 366 ? 104.383 -7.242 -219.787 1.00 57.72 366 ALA A O 1
ATOM 2924 N N . GLU A 1 367 ? 105.165 -8.578 -218.158 1.00 56.28 367 GLU A N 1
ATOM 2925 C CA . GLU A 1 367 ? 106.306 -9.091 -218.938 1.00 56.28 367 GLU A CA 1
ATOM 2926 C C . GLU A 1 367 ? 105.867 -10.114 -220.004 1.00 56.28 367 GLU A C 1
ATOM 2928 O O . GLU A 1 367 ? 106.344 -10.047 -221.135 1.00 56.28 367 GLU A O 1
ATOM 2933 N N . GLU A 1 368 ? 104.887 -10.985 -219.723 1.00 55.84 368 GLU A N 1
ATOM 2934 C CA . GLU A 1 368 ? 104.390 -11.976 -220.704 1.00 55.84 368 GLU A CA 1
ATOM 2935 C C . GLU A 1 368 ? 103.622 -11.349 -221.888 1.00 55.84 368 GLU A C 1
ATOM 2937 O O . GLU A 1 368 ? 103.552 -11.934 -222.972 1.00 55.84 368 GLU A O 1
ATOM 2942 N N . ALA A 1 369 ? 103.082 -10.135 -221.736 1.00 57.00 369 ALA A N 1
ATOM 2943 C CA . ALA A 1 369 ? 102.447 -9.407 -222.837 1.00 57.00 369 ALA A CA 1
ATOM 2944 C C . ALA A 1 369 ? 103.460 -8.747 -223.797 1.00 57.00 369 ALA A C 1
ATOM 2946 O O . ALA A 1 369 ? 103.100 -8.425 -224.931 1.00 57.00 369 ALA A O 1
ATOM 2947 N N . ALA A 1 370 ? 104.719 -8.569 -223.375 1.00 54.28 370 ALA A N 1
ATOM 2948 C CA . ALA A 1 370 ? 105.782 -8.001 -224.203 1.00 54.28 370 ALA A CA 1
ATOM 2949 C C . ALA A 1 370 ? 106.438 -9.037 -225.142 1.00 54.28 370 ALA A C 1
ATOM 2951 O O . ALA A 1 370 ? 106.924 -8.655 -226.202 1.00 54.28 370 ALA A O 1
ATOM 2952 N N . GLU A 1 371 ? 106.390 -10.338 -224.826 1.00 54.12 371 GLU A N 1
ATOM 2953 C CA . GLU A 1 371 ? 107.013 -11.394 -225.652 1.00 54.12 371 GLU A CA 1
ATOM 2954 C C . GLU A 1 371 ? 106.132 -11.911 -226.814 1.00 54.12 371 GLU A C 1
ATOM 2956 O O . GLU A 1 371 ? 106.645 -12.534 -227.742 1.00 54.12 371 GLU A O 1
ATOM 2961 N N . ASN A 1 372 ? 104.823 -11.622 -226.839 1.00 51.38 372 ASN A N 1
ATOM 2962 C CA . ASN A 1 372 ? 103.893 -12.168 -227.849 1.00 51.38 372 ASN A CA 1
ATOM 2963 C C . ASN A 1 372 ? 103.608 -11.266 -229.071 1.00 51.38 372 ASN A C 1
ATOM 2965 O O . ASN A 1 372 ? 102.768 -11.624 -229.896 1.00 51.38 372 ASN A O 1
ATOM 2969 N N . ALA A 1 373 ? 104.301 -10.134 -229.239 1.00 51.22 373 ALA A N 1
ATOM 2970 C CA . ALA A 1 373 ? 104.166 -9.279 -230.432 1.00 51.22 373 ALA A CA 1
ATOM 2971 C C . ALA A 1 373 ? 105.439 -9.187 -231.304 1.00 51.22 373 ALA A C 1
ATOM 2973 O O . ALA A 1 373 ? 105.397 -8.576 -232.367 1.00 51.22 373 ALA A O 1
ATOM 2974 N N . GLU A 1 374 ? 106.542 -9.839 -230.912 1.00 52.78 374 GLU A N 1
ATOM 2975 C CA . GLU A 1 374 ? 107.788 -9.940 -231.701 1.00 52.78 374 GLU A CA 1
ATOM 2976 C C . GLU A 1 374 ? 107.839 -11.174 -232.639 1.00 52.78 374 GLU A C 1
ATOM 2978 O O . GLU A 1 374 ? 108.871 -11.435 -233.246 1.00 52.78 374 GLU A O 1
ATOM 2983 N N . ASN A 1 375 ? 106.738 -11.929 -232.808 1.00 47.06 375 ASN A N 1
ATOM 2984 C CA . ASN A 1 375 ? 106.724 -13.209 -233.549 1.00 47.06 375 ASN A CA 1
ATOM 2985 C C . ASN A 1 375 ? 105.632 -13.367 -234.635 1.00 47.06 375 ASN A C 1
ATOM 2987 O O . ASN A 1 375 ? 105.221 -14.491 -234.919 1.00 47.06 375 ASN A O 1
ATOM 2991 N N . THR A 1 376 ? 105.198 -12.287 -235.296 1.00 41.59 376 THR A N 1
ATOM 2992 C CA . THR A 1 376 ? 104.475 -12.379 -236.587 1.00 41.59 376 THR A CA 1
ATOM 2993 C C . THR A 1 376 ? 104.777 -11.174 -237.488 1.00 41.59 376 THR A C 1
ATOM 2995 O O . THR A 1 376 ? 103.987 -10.234 -237.561 1.00 41.59 376 THR A O 1
ATOM 2998 N N . ASP A 1 377 ? 105.919 -11.222 -238.176 1.00 50.47 377 ASP A N 1
ATOM 2999 C CA . ASP A 1 377 ? 106.023 -10.742 -239.559 1.00 50.47 377 ASP A CA 1
ATOM 3000 C C . ASP A 1 377 ? 105.496 -11.877 -240.468 1.00 50.47 377 ASP A C 1
ATOM 3002 O O . ASP A 1 377 ? 105.827 -13.035 -240.224 1.00 50.47 377 ASP A O 1
ATOM 3006 N N . GLU A 1 378 ? 104.714 -11.547 -241.507 1.00 42.16 378 GLU A N 1
ATOM 3007 C CA . GLU A 1 378 ? 104.142 -12.465 -242.527 1.00 42.16 378 GLU A CA 1
ATOM 3008 C C . GLU A 1 378 ? 103.028 -13.417 -242.000 1.00 42.16 378 GLU A C 1
ATOM 3010 O O . GLU A 1 378 ? 103.256 -14.284 -241.167 1.00 42.16 378 GLU A O 1
ATOM 3015 N N . GLU A 1 379 ? 101.759 -13.355 -242.422 1.00 42.78 379 GLU A N 1
ATOM 3016 C CA . GLU A 1 379 ? 101.164 -12.859 -243.668 1.00 42.78 379 GLU A CA 1
ATOM 3017 C C . GLU A 1 379 ? 100.123 -11.736 -243.458 1.00 42.78 379 GLU A C 1
ATOM 3019 O O . GLU A 1 379 ? 99.147 -11.901 -242.722 1.00 42.78 379 GLU A O 1
ATOM 3024 N N . PHE A 1 380 ? 100.324 -10.682 -244.266 1.00 41.41 380 PHE A N 1
ATOM 3025 C CA . PHE A 1 380 ? 99.545 -9.457 -244.535 1.00 41.41 380 PHE A CA 1
ATOM 3026 C C . PHE A 1 380 ? 99.681 -8.258 -243.596 1.00 41.41 380 PHE A C 1
ATOM 3028 O O . PHE A 1 380 ? 99.023 -8.217 -242.535 1.00 41.41 380 PHE A O 1
#

pLDDT: mean 77.37, std 16.33, range [37.06, 97.5]

InterPro domains:
  IPR009290 Radial spoke 3 [PF06098] (69-286)
  IPR009290 Radial spoke 3 [PTHR21648] (25-374)